Protein 4YPO (pdb70)

Foldseek 3Di:
DFAPVNADLVLQLPWEEEEEDDPLQSVLLQVLLVVSNHHYEYADPPPDPCVVVCVVVVHHYDHLQVSLQVTLEYEYDPDPLCVLVCCVPRNQVRHDQNGEYEYQALPCPVLVSDPHDQRYWYKYKHFPDTSVVLNVQSVVVAGGAIEMETDHAPPPCNVNNNRSSCVSSRRNRPYYHYDYNVVRHLVVQLCCCCPVPHPLLVVLLVQLVVCVVVPHDSLVSLCPRPVVVVVQVVQCVVPNPVRSLVPDDPVVNVCCVVCVCVVCDPVNVVVSVVVSVCSNVSNVVVVVNVCVVVPVVVVVVVVVVSCPRVSNVSVVVVVVVPPVD/DFAPVRADLVLQLPWAEEEEAAPFQNCLQPVLLVVSNHHYAYADDPPDPCVVVCVVVVHHYDHLQVSLLVGLEYEYPHPPLCVLVCCVPRHQVNHDQAREYEYQALPCVVLVSDDHDQRYKYKYKHFPDTNVVQQVQVVVVAGGAIEMETDHDPPPCNVNNNVSSCVSSHNNRPYYHYDYNLVRQLVVQLCCCLPVPHPLVVVLLVQLVVCVVVPHDSLVSLCPRPVVVVVQVVQCVVPRPVRSLVPDDPVVNVCCVVCVCVVCHVVSVVVSVVVSVCSNVCNVVVVVNVCVVVPVVVVVVVVVVVCPRVSNVSVVVVVVVPVVD

Secondary structure (DSSP, 8-state):
-B-GGG--HHHHHTSEEEEE--SHHHHHHHHHHHHTT-EEEEE--TT-TTHHHHHHTT-EEE-HHHHHHH-SEEEE-S-GGGHHHHIIIIIGGG--TT-EEEESSSHHHHTTSS---TTSEEEEEEESS-HHHHHHHHHTT----EEEEEEE-TTS-HHHHHHHHHHHTTHHHH-EEE--HHHHHHHHHHHIIIIITTHHHHHHHHHHHHHHHTT--HHHHHIIIIITHHHHHHHHHHHHHHHHHHHS-HHHHHHHHHHHHHHS-HHHHHHHHHHHHHHHTSHHHHHHHHHHHTTSHHHHHHHHHHHTSHHHHHHHHHHTT-TT-/-B-GGG--HHHHHTSEEEEE--GGGHHHHHHHHHHTT-EEEEE--TT-TTHHHHHHTT-EEE-HHHHHHH-SEEEE-S-GGGHHHHIIIIIGGG--TT-EEEESSSHHHHTTSS---TTSEEEEEEESS-HHHHHHHHHTT----EEEEEEE-TTS-HHHHHHHHHHHHTHHHH-EEE--HHHHHHHHHHHIIIIITTHHHHHHHHHHHHHHHTT--HHHHHIIIIITHHHHHHHHHHHHHHHHHHHS-HHHHHHHHHHHHHHS-HHHHHHHHHHHHHHHTSHHHHHHHHHHHTTSHHHHHHHHHHHTSHHHHHHHHHHTT-TT-

InterPro domains:
  IPR000506 Ketol-acid reductoisomerase, C-terminal [PF01450] (185-328)
  IPR000506 Ketol-acid reductoisomerase, C-terminal [PS51851] (184-329)
  IPR008927 6-phosphogluconate dehydrogenase-like, C-terminal domain superfamily [SSF48179] (185-330)
  IPR013023 Ketol-acid reductoisomerase [MF_00435] (3-330)
  IPR013023 Ketol-acid reductoisomerase [PTHR21371] (14-331)
  IPR013023 Ketol-acid reductoisomerase [TIGR00465] (16-328)
  IPR013116 Ketol-acid reductoisomerase, N-terminal [PF07991] (16-179)
  IPR013116 Ketol-acid reductoisomerase, N-terminal [PS51850] (3-183)
  IPR014359 Ketol-acid reductoisomerase, prokaryotic [PIRSF000116] (12-327)
  IPR036291 NAD(P)-binding domain superfamily [SSF51735] (4-184)

GO terms:
  GO:0005886 plasma membrane (C, HDA)
  GO:0004455 ketol-acid reductoisomerase activity (F, EXP)

CATH classification: 3.40.50.720 (+1 more: 6.10.240.10)

Radius of gyration: 27.59 Å; Cα contacts (8 Å, |Δi|>4): 1403; chains: 2; bounding box: 47×58×85 Å

Organism: Mycobacterium tuberculosis (strain ATCC 25618 / H37Rv) (NCBI:txid83332)

Nearest PDB structures (foldseek):
  4ypo-assembly1_B  TM=9.911E-01  e=2.036E-60  Mycobacterium tuberculosis
  6jx2-assembly2_C  TM=9.800E-01  e=6.890E-48  Corynebacterium glutamicum ATCC 13032
  1np3-assembly1_A  TM=9.925E-01  e=6.913E-44  Pseudomonas aeruginosa
  4kqw-assembly1_B  TM=9.215E-01  e=1.378E-44  Slackia exigua ATCC 700122
  4kqx-assembly1_A  TM=9.202E-01  e=4.364E-43  Slackia exigua ATCC 700122

B-factor: mean 19.18, std 10.96, range [7.45, 149.16]

Sequence (650 aa):
MFYDDDADLSIIQGRKVGVIGYGSSQGHAHSSLSLRDSGVQVVRVGLKQGSRSRPKVEEQGLDVVDTPAEVAKWADVVMVLAPDTAQAEIFAGDIIEPNLKPGDALFFGHGLNVHFGLIKPPADVAVAMVAPKGPGHLVRRQFVDGKGVPCLVVAVEQQDPRGDGLALALSYAKAIGGTRAGVIKTTFKDETETDLLFGEQTVLCGGTEELLVKAGFEVMVVEAGYPAELAYFEVLLHELKLIVDLMYEGGLARMYYSSVSDTAEFGGYLSGPRVIDAGTKERMMRDIILREIQDGSFVHKLVADVEGGNKQLEELRRQNAEHPIEVVGKKLRDLMSWVMFYDDDADLSIIQGRKVGVIGYGSQGHAHSSLSLRDSGVQVRVGLKQGSRSRPKVEEQGLDVVDTPAEVAKWADVVMVLAPDTAQAEIFAGDIEPNLKPGDALFFGHGLLNVHFGLIKPPADVAVAMVAPKGPGHLVRRQFVDGKGVPCCLVVAVEQDPRGDGLALALSYAKAIGGTRAGVIKTTFKDETTETDLLFGEQTVLCGGTEEELVKAGFEVMVVEAGYPAELAYFEVLLHELKLIVDLMMYEGGLLARMYYSSVSDTAEFGGYLSGPRVIDAGTKERMRDILREIQDGSFVHKLVADVEGGNKQLEELRRQNAEHPIEVVGKKLRDLMMSWV

Structure (mmCIF, N/CA/C/O backbone):
data_4YPO
#
_entry.id   4YPO
#
_cell.length_a   157.697
_cell.length_b   54.797
_cell.length_c   92.230
_cell.angle_alpha   90.00
_cell.angle_beta   123.25
_cell.angle_gamma   90.00
#
_symmetry.space_group_name_H-M   'C 1 2 1'
#
loop_
_entity.id
_entity.type
_entity.pdbx_description
1 polymer 'Ketol-acid reductoisomerase'
2 non-polymer 'MAGNESIUM ION'
3 non-polymer 'CHLORIDE ION'
4 non-polymer 'SODIUM ION'
5 water water
#
loop_
_atom_site.group_PDB
_atom_site.id
_atom_site.type_symbol
_atom_site.label_atom_id
_atom_site.label_alt_id
_atom_site.label_comp_id
_atom_site.label_asym_id
_atom_site.label_entity_id
_atom_site.label_seq_id
_atom_site.pdbx_PDB_ins_code
_atom_site.Cartn_x
_atom_site.Cartn_y
_atom_site.Cartn_z
_atom_site.occupancy
_atom_site.B_iso_or_equiv
_atom_site.auth_seq_id
_atom_site.auth_comp_id
_atom_site.auth_asym_id
_atom_site.auth_atom_id
_atom_site.pdbx_PDB_model_num
ATOM 1 N N . MET A 1 1 ? 120.809 -6.089 131.603 1.00 34.11 1 MET A N 1
ATOM 2 C CA . MET A 1 1 ? 122.192 -5.540 131.710 1.00 31.50 1 MET A CA 1
ATOM 3 C C . MET A 1 1 ? 122.347 -4.689 132.968 1.00 24.47 1 MET A C 1
ATOM 4 O O . MET A 1 1 ? 121.385 -4.090 133.446 1.00 25.63 1 MET A O 1
ATOM 20 N N . PHE A 1 2 ? 123.566 -4.641 133.493 1.00 19.10 2 PHE A N 1
ATOM 21 C CA . PHE A 1 2 ? 123.879 -3.921 134.716 1.00 16.94 2 PHE A CA 1
ATOM 22 C C . PHE A 1 2 ? 124.725 -2.701 134.384 1.00 15.51 2 PHE A C 1
ATOM 23 O O . PHE A 1 2 ? 125.676 -2.786 133.599 1.00 16.61 2 PHE A O 1
ATOM 40 N N . TYR A 1 3 ? 124.383 -1.577 135.001 1.00 16.01 3 TYR A N 1
ATOM 41 C CA . TYR A 1 3 ? 125.018 -0.286 134.773 1.00 17.16 3 TYR A CA 1
ATOM 42 C C . TYR A 1 3 ? 125.585 0.246 136.090 1.00 18.22 3 TYR A C 1
ATOM 43 O O . TYR A 1 3 ? 125.554 -0.423 137.120 1.00 17.91 3 TYR A O 1
ATOM 61 N N . ASP A 1 4 ? 126.122 1.469 136.046 1.00 19.04 4 ASP A N 1
ATOM 62 C CA . ASP A 1 4 ? 126.792 2.026 137.220 1.00 20.49 4 ASP A CA 1
ATOM 63 C C . ASP A 1 4 ? 125.889 2.001 138.447 1.00 20.32 4 ASP A C 1
ATOM 64 O O . ASP A 1 4 ? 126.338 1.672 139.550 1.00 20.74 4 ASP A O 1
ATOM 73 N N . ASP A 1 5 ? 124.612 2.352 138.279 1.00 22.07 5 ASP A N 1
ATOM 74 C CA . ASP A 1 5 ? 123.696 2.420 139.412 1.00 25.68 5 ASP A CA 1
ATOM 75 C C . ASP A 1 5 ? 123.351 1.054 139.987 1.00 23.66 5 ASP A C 1
ATOM 76 O O . ASP A 1 5 ? 122.710 0.990 141.042 1.00 25.83 5 ASP A O 1
ATOM 85 N N . ASP A 1 6 ? 123.732 -0.027 139.319 1.00 21.48 6 ASP A N 1
ATOM 86 C CA . ASP A 1 6 ? 123.490 -1.374 139.811 1.00 20.55 6 ASP A CA 1
ATOM 87 C C . ASP A 1 6 ? 124.666 -1.932 140.591 1.00 20.62 6 ASP A C 1
ATOM 88 O O . ASP A 1 6 ? 124.591 -3.069 141.065 1.00 22.41 6 ASP A O 1
ATOM 97 N N . ALA A 1 7 ? 125.748 -1.171 140.725 1.00 19.10 7 ALA A N 1
ATOM 98 C CA . ALA A 1 7 ? 126.977 -1.655 141.328 1.00 19.54 7 ALA A CA 1
ATOM 99 C C . ALA A 1 7 ? 127.464 -0.665 142.375 1.00 19.56 7 ALA A C 1
ATOM 100 O O . ALA A 1 7 ? 127.337 0.550 142.205 1.00 20.57 7 ALA A O 1
ATOM 107 N N . ASP A 1 8 ? 128.050 -1.200 143.443 1.00 19.70 8 ASP A N 1
ATOM 108 C CA . ASP A 1 8 ? 128.490 -0.417 144.595 1.00 21.59 8 ASP A CA 1
ATOM 109 C C . ASP A 1 8 ? 130.012 -0.509 144.655 1.00 20.34 8 ASP A C 1
ATOM 110 O O . ASP A 1 8 ? 130.559 -1.544 145.044 1.00 19.37 8 ASP A O 1
ATOM 119 N N . LEU A 1 9 ? 130.686 0.583 144.282 1.00 20.31 9 LEU A N 1
ATOM 120 C CA . LEU A 1 9 ? 132.140 0.594 144.200 1.00 20.28 9 LEU A CA 1
ATOM 121 C C . LEU A 1 9 ? 132.783 0.407 145.567 1.00 19.57 9 LEU A C 1
ATOM 122 O O . LEU A 1 9 ? 133.912 -0.086 145.659 1.00 19.87 9 LEU A O 1
ATOM 138 N N . SER A 1 10 ? 132.085 0.774 146.641 1.00 19.60 10 SER A N 1
ATOM 139 C CA . SER A 1 10 ? 132.679 0.648 147.964 1.00 20.32 10 SER A CA 1
ATOM 140 C C . SER A 1 10 ? 132.955 -0.801 148.333 1.00 19.30 10 SER A C 1
ATOM 141 O O . SER A 1 10 ? 133.785 -1.055 149.210 1.00 20.05 10 SER A O 1
ATOM 149 N N . ILE A 1 11 ? 132.292 -1.760 147.695 1.00 18.39 11 ILE A N 1
ATOM 150 C CA . ILE A 1 11 ? 132.544 -3.155 148.033 1.00 17.98 11 ILE A CA 1
ATOM 151 C C . ILE A 1 11 ? 133.974 -3.539 147.657 1.00 16.96 11 ILE A C 1
ATOM 152 O O . ILE A 1 11 ? 134.766 -3.960 148.509 1.00 16.94 11 ILE A O 1
ATOM 168 N N . ILE A 1 12 ? 134.332 -3.395 146.376 1.00 16.16 12 ILE A N 1
ATOM 169 C CA . ILE A 1 12 ? 135.683 -3.755 145.957 1.00 15.42 12 ILE A CA 1
ATOM 170 C C . ILE A 1 12 ? 136.723 -2.829 146.585 1.00 15.62 12 ILE A C 1
ATOM 171 O O . ILE A 1 12 ? 137.851 -3.255 146.854 1.00 15.22 12 ILE A O 1
ATOM 187 N N . GLN A 1 13 ? 136.372 -1.566 146.855 1.00 16.45 13 GLN A N 1
ATOM 188 C CA . GLN A 1 13 ? 137.316 -0.677 147.529 1.00 17.15 13 GLN A CA 1
ATOM 189 C C . GLN A 1 13 ? 137.688 -1.180 148.913 1.00 17.61 13 GLN A C 1
ATOM 190 O O . GLN A 1 13 ? 138.752 -0.817 149.428 1.00 18.52 13 GLN A O 1
ATOM 204 N N . GLY A 1 14 ? 136.832 -1.981 149.534 1.00 18.33 14 GLY A N 1
ATOM 205 C CA . GLY A 1 14 ? 137.123 -2.558 150.824 1.00 18.09 14 GLY A CA 1
ATOM 206 C C . GLY A 1 14 ? 137.830 -3.892 150.790 1.00 17.91 14 GLY A C 1
ATOM 207 O O . GLY A 1 14 ? 138.022 -4.494 151.850 1.00 19.49 14 GLY A O 1
ATOM 211 N N . ARG A 1 15 ? 138.234 -4.372 149.615 1.00 17.01 15 ARG A N 1
ATOM 212 C CA . ARG A 1 15 ? 138.891 -5.664 149.472 1.00 16.18 15 ARG A CA 1
ATOM 213 C C . ARG A 1 15 ? 140.302 -5.481 148.937 1.00 14.76 15 ARG A C 1
ATOM 214 O O . ARG A 1 15 ? 140.549 -4.644 148.060 1.00 16.45 15 ARG A O 1
ATOM 235 N N . LYS A 1 16 ? 141.217 -6.300 149.445 1.00 14.19 16 LYS A N 1
ATOM 236 C CA . LYS A 1 16 ? 142.555 -6.394 148.884 1.00 13.68 16 LYS A CA 1
ATOM 237 C C . LYS A 1 16 ? 142.482 -7.255 147.628 1.00 12.81 16 LYS A C 1
ATOM 238 O O . LYS A 1 16 ? 142.024 -8.405 147.686 1.00 13.09 16 LYS A O 1
ATOM 257 N N . VAL A 1 17 ? 142.929 -6.716 146.497 1.00 12.01 17 VAL A N 1
ATOM 258 C CA . VAL A 1 17 ? 142.798 -7.398 145.216 1.00 12.08 17 VAL A CA 1
ATOM 259 C C . VAL A 1 17 ? 144.185 -7.766 144.716 1.00 12.05 17 VAL A C 1
ATOM 260 O O . VAL A 1 17 ? 145.049 -6.900 144.535 1.00 12.82 17 VAL A O 1
ATOM 273 N N . GLY A 1 18 ? 144.387 -9.059 144.481 1.00 11.99 18 GLY A N 1
ATOM 274 C CA . GLY A 1 18 ? 145.585 -9.547 143.839 1.00 11.90 18 GLY A CA 1
ATOM 275 C C . GLY A 1 18 ? 145.291 -9.871 142.384 1.00 12.39 18 GLY A C 1
ATOM 276 O O . GLY A 1 18 ? 144.307 -10.544 142.077 1.00 15.55 18 GLY A O 1
ATOM 280 N N . VAL A 1 19 ? 146.134 -9.367 141.489 1.00 11.44 19 VAL A N 1
ATOM 281 C CA . VAL A 1 19 ? 146.021 -9.640 140.057 1.00 11.42 19 VAL A CA 1
ATOM 282 C C . VAL A 1 19 ? 147.202 -10.528 139.682 1.00 11.01 19 VAL A C 1
ATOM 283 O O . VAL A 1 19 ? 148.357 -10.096 139.756 1.00 11.71 19 VAL A O 1
ATOM 296 N N . ILE A 1 20 ? 146.920 -11.775 139.321 1.00 11.52 20 ILE A N 1
ATOM 297 C CA . ILE A 1 20 ? 147.950 -12.738 138.945 1.00 12.66 20 ILE A CA 1
ATOM 298 C C . ILE A 1 20 ? 148.153 -12.620 137.443 1.00 11.93 20 ILE A C 1
ATOM 299 O O . ILE A 1 20 ? 147.252 -12.952 136.671 1.00 13.20 20 ILE A O 1
ATOM 315 N N . GLY A 1 21 ? 149.343 -12.197 137.035 1.00 12.36 21 GLY A N 1
ATOM 316 C CA . GLY A 1 21 ? 149.638 -11.968 135.635 1.00 13.45 21 GLY A CA 1
ATOM 317 C C . GLY A 1 21 ? 149.637 -10.495 135.269 1.00 12.73 21 GLY A C 1
ATOM 318 O O . GLY A 1 21 ? 148.951 -9.669 135.883 1.00 14.34 21 GLY A O 1
ATOM 322 N N . TYR A 1 22 ? 150.420 -10.157 134.245 1.00 13.30 22 TYR A N 1
ATOM 323 C CA . TYR A 1 22 ? 150.567 -8.771 133.813 1.00 13.50 22 TYR A CA 1
ATOM 324 C C . TYR A 1 22 ? 150.665 -8.690 132.296 1.00 14.33 22 TYR A C 1
ATOM 325 O O . TYR A 1 22 ? 151.446 -7.903 131.745 1.00 16.14 22 TYR A O 1
ATOM 343 N N . GLY A 1 23 ? 149.888 -9.522 131.606 1.00 13.95 23 GLY A N 1
ATOM 344 C CA . GLY A 1 23 ? 149.607 -9.323 130.204 1.00 14.13 23 GLY A CA 1
ATOM 345 C C . GLY A 1 23 ? 148.662 -8.160 130.000 1.00 14.14 23 GLY A C 1
ATOM 346 O O . GLY A 1 23 ? 148.450 -7.352 130.907 1.00 14.61 23 GLY A O 1
ATOM 350 N N A SER A 1 24 ? 148.067 -8.075 128.812 0.79 15.96 24 SER A N 1
ATOM 351 N N B SER A 1 24 ? 148.056 -8.094 128.814 0.21 14.90 24 SER A N 1
ATOM 352 C CA A SER A 1 24 ? 147.249 -6.919 128.467 0.79 17.01 24 SER A CA 1
ATOM 353 C CA B SER A 1 24 ? 147.242 -6.941 128.445 0.21 15.40 24 SER A CA 1
ATOM 354 C C A SER A 1 24 ? 146.128 -6.697 129.478 0.79 14.81 24 SER A C 1
ATOM 355 C C B SER A 1 24 ? 146.112 -6.701 129.442 0.21 14.19 24 SER A C 1
ATOM 356 O O A SER A 1 24 ? 145.897 -5.566 129.918 0.79 15.32 24 SER A O 1
ATOM 357 O O B SER A 1 24 ? 145.864 -5.557 129.842 0.21 14.08 24 SER A O 1
ATOM 372 N N . GLN A 1 25 ? 145.409 -7.760 129.851 1.00 13.62 25 GLN A N 1
ATOM 373 C CA . GLN A 1 25 ? 144.308 -7.590 130.796 1.00 13.13 25 GLN A CA 1
ATOM 374 C C . GLN A 1 25 ? 144.826 -7.296 132.196 1.00 12.34 25 GLN A C 1
ATOM 375 O O . GLN A 1 25 ? 144.324 -6.395 132.873 1.00 13.53 25 GLN A O 1
ATOM 390 N N . GLY A 1 26 ? 145.825 -8.050 132.664 1.00 12.57 26 GLY A N 1
ATOM 391 C CA . GLY A 1 26 ? 146.328 -7.806 134.007 1.00 12.21 26 GLY A CA 1
ATOM 392 C C . GLY A 1 26 ? 146.827 -6.385 134.173 1.00 12.16 26 GLY A C 1
ATOM 393 O O . GLY A 1 26 ? 146.596 -5.747 135.202 1.00 12.94 26 GLY A O 1
ATOM 397 N N . HIS A 1 27 ? 147.496 -5.865 133.148 1.00 12.84 27 HIS A N 1
ATOM 398 C CA . HIS A 1 27 ? 147.948 -4.479 133.154 1.00 13.42 27 HIS A CA 1
ATOM 399 C C . HIS A 1 27 ? 146.769 -3.511 133.238 1.00 13.07 27 HIS A C 1
ATOM 400 O O . HIS A 1 27 ? 146.754 -2.601 134.077 1.00 13.75 27 HIS A O 1
ATOM 413 N N . ALA A 1 28 ? 145.765 -3.691 132.377 1.00 12.64 28 ALA A N 1
ATOM 414 C CA . ALA A 1 28 ? 144.624 -2.777 132.375 1.00 12.99 28 ALA A CA 1
ATOM 415 C C . ALA A 1 28 ? 143.845 -2.845 133.687 1.00 13.10 28 ALA A C 1
ATOM 416 O O . ALA A 1 28 ? 143.460 -1.807 134.243 1.00 14.03 28 ALA A O 1
ATOM 423 N N . HIS A 1 29 ? 143.583 -4.057 134.189 1.00 11.94 29 HIS A N 1
ATOM 424 C CA . HIS A 1 29 ? 142.803 -4.193 135.418 1.00 12.04 29 HIS A CA 1
ATOM 425 C C . HIS A 1 29 ? 143.542 -3.590 136.605 1.00 12.16 29 HIS A C 1
ATOM 426 O O . HIS A 1 29 ? 142.958 -2.854 137.408 1.00 12.79 29 HIS A O 1
ATOM 439 N N . SER A 1 30 ? 144.831 -3.905 136.751 1.00 12.76 30 SER A N 1
ATOM 440 C CA A SER A 1 30 ? 145.571 -3.474 137.937 0.48 13.31 30 SER A CA 1
ATOM 441 C CA B SER A 1 30 ? 145.535 -3.476 137.954 0.52 13.37 30 SER A CA 1
ATOM 442 C C . SER A 1 30 ? 145.597 -1.956 138.044 1.00 13.50 30 SER A C 1
ATOM 443 O O . SER A 1 30 ? 145.354 -1.385 139.115 1.00 14.41 30 SER A O 1
ATOM 458 N N . LEU A 1 31 ? 145.908 -1.283 136.937 1.00 13.83 31 LEU A N 1
ATOM 459 C CA . LEU A 1 31 ? 146.003 0.172 136.970 1.00 14.34 31 LEU A CA 1
ATOM 460 C C . LEU A 1 31 ? 144.644 0.809 137.214 1.00 13.74 31 LEU A C 1
ATOM 461 O O . LEU A 1 31 ? 144.545 1.815 137.928 1.00 14.89 31 LEU A O 1
ATOM 477 N N . SER A 1 32 ? 143.589 0.246 136.629 1.00 13.58 32 SER A N 1
ATOM 478 C CA . SER A 1 32 ? 142.275 0.853 136.768 1.00 14.01 32 SER A CA 1
ATOM 479 C C . SER A 1 32 ? 141.704 0.610 138.160 1.00 13.65 32 SER A C 1
ATOM 480 O O . SER A 1 32 ? 141.125 1.519 138.763 1.00 14.17 32 SER A O 1
ATOM 488 N N . LEU A 1 33 ? 141.883 -0.600 138.699 1.00 13.26 33 LEU A N 1
ATOM 489 C CA . LEU A 1 33 ? 141.508 -0.863 140.089 1.00 13.30 33 LEU A CA 1
ATOM 490 C C . LEU A 1 33 ? 142.164 0.146 141.030 1.00 13.88 33 LEU A C 1
ATOM 491 O O . LEU A 1 33 ? 141.513 0.700 141.926 1.00 14.68 33 LEU A O 1
ATOM 507 N N . ARG A 1 34 ? 143.465 0.388 140.850 1.00 14.92 34 ARG A N 1
ATOM 508 C CA . ARG A 1 34 ? 144.151 1.336 141.717 1.00 15.59 34 ARG A CA 1
ATOM 509 C C . ARG A 1 34 ? 143.563 2.734 141.576 1.00 16.34 34 ARG A C 1
ATOM 510 O O . ARG A 1 34 ? 143.334 3.424 142.576 1.00 17.60 34 ARG A O 1
ATOM 531 N N . ASP A 1 35 ? 143.324 3.174 140.337 1.00 16.96 35 ASP A N 1
ATOM 532 C CA . ASP A 1 35 ? 142.710 4.482 140.125 1.00 18.07 35 ASP A CA 1
ATOM 533 C C . ASP A 1 35 ? 141.357 4.582 140.818 1.00 18.53 35 ASP A C 1
ATOM 534 O O . ASP A 1 35 ? 140.967 5.666 141.268 1.00 19.79 35 ASP A O 1
ATOM 543 N N . SER A 1 36 ? 140.628 3.469 140.906 1.00 17.60 36 SER A N 1
ATOM 544 C CA . SER A 1 36 ? 139.319 3.422 141.543 1.00 16.94 36 SER A CA 1
ATOM 545 C C . SER A 1 36 ? 139.398 3.231 143.054 1.00 17.27 36 SER A C 1
ATOM 546 O O . SER A 1 36 ? 138.364 2.987 143.685 1.00 19.02 36 SER A O 1
ATOM 554 N N . GLY A 1 37 ? 140.580 3.345 143.650 1.00 16.74 37 GLY A N 1
ATOM 555 C CA . GLY A 1 37 ? 140.692 3.328 145.091 1.00 17.20 37 GLY A CA 1
ATOM 556 C C . GLY A 1 37 ? 140.807 1.959 145.708 1.00 16.75 37 GLY A C 1
ATOM 557 O O . GLY A 1 37 ? 140.549 1.814 146.907 1.00 18.95 37 GLY A O 1
ATOM 561 N N . VAL A 1 38 ? 141.194 0.955 144.935 1.00 15.28 38 VAL A N 1
ATOM 562 C CA . VAL A 1 38 ? 141.370 -0.411 145.414 1.00 14.60 38 VAL A CA 1
ATOM 563 C C . VAL A 1 38 ? 142.839 -0.635 145.726 1.00 14.73 38 VAL A C 1
ATOM 564 O O . VAL A 1 38 ? 143.715 -0.213 144.964 1.00 15.82 38 VAL A O 1
ATOM 577 N N . GLN A 1 39 ? 143.105 -1.328 146.829 1.00 15.02 39 GLN A N 1
ATOM 578 C CA . GLN A 1 39 ? 144.456 -1.763 147.169 1.00 15.34 39 GLN A CA 1
ATOM 579 C C . GLN A 1 39 ? 144.788 -2.994 146.329 1.00 14.12 39 GLN A C 1
ATOM 580 O O . GLN A 1 39 ? 144.141 -4.037 146.476 1.00 15.67 39 GLN A O 1
ATOM 594 N N A VAL A 1 40 ? 145.792 -2.866 145.452 0.86 13.54 40 VAL A N 1
ATOM 595 N N B VAL A 1 40 ? 145.782 -2.880 145.449 0.14 13.40 40 VAL A N 1
ATOM 596 C CA A VAL A 1 40 ? 146.142 -3.877 144.458 0.86 14.00 40 VAL A CA 1
ATOM 597 C CA B VAL A 1 40 ? 146.081 -3.926 144.478 0.14 12.88 40 VAL A CA 1
ATOM 598 C C A VAL A 1 40 ? 147.570 -4.347 144.687 0.86 13.89 40 VAL A C 1
ATOM 599 C C B VAL A 1 40 ? 147.545 -4.329 144.576 0.14 12.98 40 VAL A C 1
ATOM 600 O O A VAL A 1 40 ? 148.459 -3.549 144.997 0.86 15.52 40 VAL A O 1
ATOM 601 O O B VAL A 1 40 ? 148.428 -3.479 144.734 0.14 13.16 40 VAL A O 1
ATOM 626 N N . ARG A 1 41 ? 147.798 -5.633 144.465 1.00 13.25 41 ARG A N 1
ATOM 627 C CA . ARG A 1 41 ? 149.137 -6.168 144.295 1.00 13.15 41 ARG A CA 1
ATOM 628 C C . ARG A 1 41 ? 149.124 -7.109 143.100 1.00 12.39 41 ARG A C 1
ATOM 629 O O . ARG A 1 41 ? 148.138 -7.801 142.858 1.00 13.79 41 ARG A O 1
ATOM 651 N N . VAL A 1 42 ? 150.225 -7.137 142.359 1.00 11.90 42 VAL A N 1
ATOM 652 C CA . VAL A 1 42 ? 150.357 -7.990 141.180 1.00 11.54 42 VAL A CA 1
ATOM 653 C C . VAL A 1 42 ? 151.180 -9.209 141.564 1.00 11.19 42 VAL A C 1
ATOM 654 O O . VAL A 1 42 ? 152.197 -9.082 142.245 1.00 12.81 42 VAL A O 1
ATOM 667 N N . GLY A 1 43 ? 150.730 -10.391 141.148 1.00 11.29 43 GLY A N 1
ATOM 668 C CA . GLY A 1 43 ? 151.430 -11.628 141.410 1.00 11.92 43 GLY A CA 1
ATOM 669 C C . GLY A 1 43 ? 152.171 -12.133 140.189 1.00 10.97 43 GLY A C 1
ATOM 670 O O . GLY A 1 43 ? 151.561 -12.428 139.157 1.00 11.68 43 GLY A O 1
ATOM 674 N N . LEU A 1 44 ? 153.499 -12.212 140.310 1.00 11.11 44 LEU A N 1
ATOM 675 C CA . LEU A 1 44 ? 154.381 -12.683 139.252 1.00 11.48 44 LEU A CA 1
ATOM 676 C C . LEU A 1 44 ? 155.510 -13.462 139.904 1.00 11.83 44 LEU A C 1
ATOM 677 O O . LEU A 1 44 ? 155.985 -13.089 140.976 1.00 12.92 44 LEU A O 1
ATOM 693 N N . LYS A 1 45 ? 155.976 -14.520 139.247 1.00 13.24 45 LYS A N 1
ATOM 694 C CA . LYS A 1 45 ? 157.151 -15.222 139.749 1.00 15.92 45 LYS A CA 1
ATOM 695 C C . LYS A 1 45 ? 158.348 -14.269 139.798 1.00 16.45 45 LYS A C 1
ATOM 696 O O . LYS A 1 45 ? 158.390 -13.242 139.110 1.00 15.75 45 LYS A O 1
ATOM 715 N N . GLN A 1 46 ? 159.343 -14.626 140.615 1.00 22.42 46 GLN A N 1
ATOM 716 C CA . GLN A 1 46 ? 160.445 -13.705 140.887 1.00 32.15 46 GLN A CA 1
ATOM 717 C C . GLN A 1 46 ? 161.193 -13.319 139.617 1.00 24.18 46 GLN A C 1
ATOM 718 O O . GLN A 1 46 ? 161.610 -12.165 139.463 1.00 23.94 46 GLN A O 1
ATOM 732 N N . GLY A 1 47 ? 161.367 -14.257 138.695 1.00 20.52 47 GLY A N 1
ATOM 733 C CA . GLY A 1 47 ? 162.106 -13.998 137.478 1.00 19.57 47 GLY A CA 1
ATOM 734 C C . GLY A 1 47 ? 161.301 -13.435 136.326 1.00 17.29 47 GLY A C 1
ATOM 735 O O . GLY A 1 47 ? 161.820 -13.347 135.205 1.00 19.03 47 GLY A O 1
ATOM 739 N N . SER A 1 48 ? 160.050 -13.050 136.555 1.00 13.71 48 SER A N 1
ATOM 740 C CA . SER A 1 48 ? 159.198 -12.615 135.460 1.00 12.06 48 SER A CA 1
ATOM 741 C C . SER A 1 48 ? 159.763 -11.392 134.755 1.00 12.15 48 SER A C 1
ATOM 742 O O . SER A 1 48 ? 160.171 -10.419 135.390 1.00 11.91 48 SER A O 1
ATOM 750 N N . ARG A 1 49 ? 159.696 -11.418 133.426 1.00 12.36 49 ARG A N 1
ATOM 751 C CA . ARG A 1 49 ? 160.106 -10.278 132.614 1.00 12.68 49 ARG A CA 1
ATOM 752 C C . ARG A 1 49 ? 159.267 -9.041 132.897 1.00 11.67 49 ARG A C 1
ATOM 753 O O . ARG A 1 49 ? 159.720 -7.922 132.649 1.00 12.05 49 ARG A O 1
ATOM 774 N N . SER A 1 50 ? 158.050 -9.224 133.401 1.00 11.67 50 SER A N 1
ATOM 775 C CA . SER A 1 50 ? 157.151 -8.109 133.642 1.00 12.17 50 SER A CA 1
ATOM 776 C C . SER A 1 50 ? 157.422 -7.378 134.953 1.00 11.47 50 SER A C 1
ATOM 777 O O . SER A 1 50 ? 156.925 -6.261 135.125 1.00 12.03 50 SER A O 1
ATOM 785 N N . ARG A 1 51 ? 158.168 -7.963 135.894 1.00 10.95 51 ARG A N 1
ATOM 786 C CA . ARG A 1 51 ? 158.315 -7.328 137.205 1.00 11.66 51 ARG A CA 1
ATOM 787 C C . ARG A 1 51 ? 158.812 -5.893 137.116 1.00 11.01 51 ARG A C 1
ATOM 788 O O . ARG A 1 51 ? 158.228 -5.027 137.783 1.00 11.54 51 ARG A O 1
ATOM 809 N N . PRO A 1 52 ? 159.845 -5.562 136.336 1.00 11.26 52 PRO A N 1
ATOM 810 C CA . PRO A 1 52 ? 160.308 -4.167 136.330 1.00 11.96 52 PRO A CA 1
ATOM 811 C C . PRO A 1 52 ? 159.265 -3.194 135.831 1.00 11.76 52 PRO A C 1
ATOM 812 O O . PRO A 1 52 ? 159.251 -2.032 136.254 1.00 12.44 52 PRO A O 1
ATOM 823 N N . LYS A 1 53 ? 158.391 -3.640 134.932 1.00 11.59 53 LYS A N 1
ATOM 824 C CA . LYS A 1 53 ? 157.358 -2.767 134.390 1.00 12.74 53 LYS A CA 1
ATOM 825 C C . LYS A 1 53 ? 156.275 -2.501 135.423 1.00 12.40 53 LYS A C 1
ATOM 826 O O . LYS A 1 53 ? 155.818 -1.365 135.575 1.00 13.40 53 LYS A O 1
ATOM 845 N N . VAL A 1 54 ? 155.852 -3.541 136.147 1.00 11.76 54 VAL A N 1
ATOM 846 C CA . VAL A 1 54 ? 154.892 -3.351 137.229 1.00 12.38 54 VAL A CA 1
ATOM 847 C C . VAL A 1 54 ? 155.418 -2.302 138.197 1.00 12.15 54 VAL A C 1
ATOM 848 O O . VAL A 1 54 ? 154.705 -1.376 138.600 1.00 13.31 54 VAL A O 1
ATOM 861 N N . GLU A 1 55 ? 156.682 -2.446 138.592 1.00 12.25 55 GLU A N 1
ATOM 862 C CA . GLU A 1 55 ? 157.265 -1.549 139.577 1.00 12.81 55 GLU A CA 1
ATOM 863 C C . GLU A 1 55 ? 157.384 -0.133 139.033 1.00 13.02 55 GLU A C 1
ATOM 864 O O . GLU A 1 55 ? 157.170 0.832 139.773 1.00 14.69 55 GLU A O 1
ATOM 876 N N . GLU A 1 56 ? 157.698 0.012 137.743 1.00 12.46 56 GLU A N 1
ATOM 877 C CA . GLU A 1 56 ? 157.786 1.340 137.147 1.00 13.40 56 GLU A CA 1
ATOM 878 C C . GLU A 1 56 ? 156.436 2.041 137.147 1.00 14.71 56 GLU A C 1
ATOM 879 O O . GLU A 1 56 ? 156.367 3.270 137.216 1.00 15.30 56 GLU A O 1
ATOM 891 N N . GLN A 1 57 ? 155.358 1.283 137.087 1.00 18.86 57 GLN A N 1
ATOM 892 C CA . GLN A 1 57 ? 154.036 1.883 137.159 1.00 27.71 57 GLN A CA 1
ATOM 893 C C . GLN A 1 57 ? 153.575 2.108 138.598 1.00 25.91 57 GLN A C 1
ATOM 894 O O . GLN A 1 57 ? 152.429 2.516 138.815 1.00 28.18 57 GLN A O 1
ATOM 908 N N . GLY A 1 58 ? 154.454 1.900 139.577 1.00 22.81 58 GLY A N 1
ATOM 909 C CA . GLY A 1 58 ? 154.160 2.215 140.956 1.00 22.26 58 GLY A CA 1
ATOM 910 C C . GLY A 1 58 ? 153.413 1.137 141.698 1.00 20.60 58 GLY A C 1
ATOM 911 O O . GLY A 1 58 ? 153.054 1.351 142.867 1.00 23.72 58 GLY A O 1
ATOM 915 N N . LEU A 1 59 ? 153.159 -0.002 141.061 1.00 17.46 59 LEU A N 1
ATOM 916 C CA . LEU A 1 59 ? 152.419 -1.094 141.667 1.00 16.69 59 LEU A CA 1
ATOM 917 C C . LEU A 1 59 ? 153.364 -2.001 142.439 1.00 16.87 59 LEU A C 1
ATOM 918 O O . LEU A 1 59 ? 154.533 -2.173 142.075 1.00 17.97 59 LEU A O 1
ATOM 934 N N . ASP A 1 60 ? 152.839 -2.587 143.507 1.00 18.27 60 ASP A N 1
ATOM 935 C CA . ASP A 1 60 ? 153.581 -3.583 144.265 1.00 20.03 60 ASP A CA 1
ATOM 936 C C . ASP A 1 60 ? 153.454 -4.947 143.605 1.00 17.58 60 ASP A C 1
ATOM 937 O O . ASP A 1 60 ? 152.383 -5.319 143.118 1.00 17.82 60 ASP A O 1
ATOM 946 N N A VAL A 1 61 ? 154.544 -5.708 143.600 0.60 16.47 61 VAL A N 1
ATOM 947 N N B VAL A 1 61 ? 154.583 -5.659 143.551 0.40 16.96 61 VAL A N 1
ATOM 948 C CA A VAL A 1 61 ? 154.554 -7.029 142.985 0.60 15.67 61 VAL A CA 1
ATOM 949 C CA B VAL A 1 61 ? 154.654 -7.027 143.057 0.40 16.73 61 VAL A CA 1
ATOM 950 C C A VAL A 1 61 ? 155.139 -8.038 143.969 0.60 15.39 61 VAL A C 1
ATOM 951 C C B VAL A 1 61 ? 154.943 -7.954 144.227 0.40 15.06 61 VAL A C 1
ATOM 952 O O A VAL A 1 61 ? 156.167 -7.776 144.605 0.60 16.49 61 VAL A O 1
ATOM 953 O O B VAL A 1 61 ? 155.583 -7.577 145.216 0.40 15.17 61 VAL A O 1
ATOM 978 N N . ASP A 1 62 ? 154.473 -9.185 144.097 1.00 13.30 62 ASP A N 1
ATOM 979 C CA . ASP A 1 62 ? 154.897 -10.290 144.945 1.00 13.63 62 ASP A CA 1
ATOM 980 C C . ASP A 1 62 ? 154.662 -11.565 144.151 1.00 11.97 62 ASP A C 1
ATOM 981 O O . ASP A 1 62 ? 154.130 -11.526 143.043 1.00 12.49 62 ASP A O 1
ATOM 991 N N . THR A 1 63 ? 155.040 -12.710 144.718 1.00 12.23 63 THR A N 1
ATOM 992 C CA . THR A 1 63 ? 154.779 -13.957 144.006 1.00 12.23 63 THR A CA 1
ATOM 993 C C . THR A 1 63 ? 153.286 -14.281 144.025 1.00 12.17 63 THR A C 1
ATOM 994 O O . THR A 1 63 ? 152.538 -13.781 144.872 1.00 12.39 63 THR A O 1
ATOM 1005 N N . PRO A 1 64 ? 152.823 -15.145 143.111 1.00 12.57 64 PRO A N 1
ATOM 1006 C CA . PRO A 1 64 ? 151.401 -15.523 143.160 1.00 12.20 64 PRO A CA 1
ATOM 1007 C C . PRO A 1 64 ? 150.972 -16.096 144.504 1.00 12.06 64 PRO A C 1
ATOM 1008 O O . PRO A 1 64 ? 149.865 -15.801 144.965 1.00 13.01 64 PRO A O 1
ATOM 1019 N N . ALA A 1 65 ? 151.827 -16.885 145.157 1.00 12.21 65 ALA A N 1
ATOM 1020 C CA . ALA A 1 65 ? 151.468 -17.458 146.454 1.00 12.66 65 ALA A CA 1
ATOM 1021 C C . ALA A 1 65 ? 151.350 -16.379 147.520 1.00 12.89 65 ALA A C 1
ATOM 1022 O O . ALA A 1 65 ? 150.438 -16.416 148.352 1.00 13.98 65 ALA A O 1
ATOM 1029 N N . GLU A 1 66 ? 152.270 -15.417 147.518 1.00 12.04 66 GLU A N 1
ATOM 1030 C CA . GLU A 1 66 ? 152.192 -14.328 148.487 1.00 12.64 66 GLU A CA 1
ATOM 1031 C C . GLU A 1 66 ? 150.938 -13.499 148.270 1.00 12.36 66 GLU A C 1
ATOM 1032 O O . GLU A 1 66 ? 150.257 -13.108 149.228 1.00 14.01 66 GLU A O 1
ATOM 1044 N N . VAL A 1 67 ? 150.621 -13.207 147.014 1.00 12.65 67 VAL A N 1
ATOM 1045 C CA . VAL A 1 67 ? 149.458 -12.389 146.713 1.00 12.70 67 VAL A CA 1
ATOM 1046 C C . VAL A 1 67 ? 148.182 -13.129 147.078 1.00 12.58 67 VAL A C 1
ATOM 1047 O O . VAL A 1 67 ? 147.252 -12.534 147.618 1.00 14.04 67 VAL A O 1
ATOM 1060 N N . ALA A 1 68 ? 148.120 -14.437 146.808 1.00 13.05 68 ALA A N 1
ATOM 1061 C CA . ALA A 1 68 ? 146.928 -15.202 147.166 1.00 13.86 68 ALA A CA 1
ATOM 1062 C C . ALA A 1 68 ? 146.716 -15.219 148.678 1.00 14.23 68 ALA A C 1
ATOM 1063 O O . ALA A 1 68 ? 145.584 -15.099 149.157 1.00 15.63 68 ALA A O 1
ATOM 1070 N N . LYS A 1 69 ? 147.788 -15.350 149.452 1.00 14.04 69 LYS A N 1
ATOM 1071 C CA . LYS A 1 69 ? 147.629 -15.333 150.903 1.00 16.05 69 LYS A CA 1
ATOM 1072 C C . LYS A 1 69 ? 147.154 -13.968 151.394 1.00 15.54 69 LYS A C 1
ATOM 1073 O O . LYS A 1 69 ? 146.308 -13.882 152.293 1.00 16.72 69 LYS A O 1
ATOM 1092 N N . TRP A 1 70 ? 147.686 -12.892 150.815 1.00 14.41 70 TRP A N 1
ATOM 1093 C CA . TRP A 1 70 ? 147.373 -11.530 151.242 1.00 14.38 70 TRP A CA 1
ATOM 1094 C C . TRP A 1 70 ? 145.975 -11.081 150.816 1.00 14.45 70 TRP A C 1
ATOM 1095 O O . TRP A 1 70 ? 145.301 -10.348 151.555 1.00 15.20 70 TRP A O 1
ATOM 1116 N N . ALA A 1 71 ? 145.533 -11.488 149.630 1.00 13.50 71 ALA A N 1
ATOM 1117 C CA . ALA A 1 71 ? 144.371 -10.889 148.996 1.00 13.86 71 ALA A CA 1
ATOM 1118 C C . ALA A 1 71 ? 143.062 -11.456 149.536 1.00 13.54 71 ALA A C 1
ATOM 1119 O O . ALA A 1 71 ? 142.988 -12.586 150.025 1.00 16.05 71 ALA A O 1
ATOM 1126 N N . ASP A 1 72 ? 142.007 -10.648 149.394 1.00 12.67 72 ASP A N 1
ATOM 1127 C CA . ASP A 1 72 ? 140.633 -11.105 149.549 1.00 13.18 72 ASP A CA 1
ATOM 1128 C C . ASP A 1 72 ? 140.020 -11.554 148.229 1.00 12.71 72 ASP A C 1
ATOM 1129 O O . ASP A 1 72 ? 139.102 -12.382 148.233 1.00 13.46 72 ASP A O 1
ATOM 1138 N N . VAL A 1 73 ? 140.490 -10.994 147.112 1.00 11.84 73 VAL A N 1
ATOM 1139 C CA . VAL A 1 73 ? 140.027 -11.310 145.766 1.00 11.41 73 VAL A CA 1
ATOM 1140 C C . VAL A 1 73 ? 141.283 -11.600 144.969 1.00 11.17 73 VAL A C 1
ATOM 1141 O O . VAL A 1 73 ? 142.195 -10.764 144.926 1.00 12.82 73 VAL A O 1
ATOM 1154 N N . VAL A 1 74 ? 141.347 -12.779 144.358 1.00 11.48 74 VAL A N 1
ATOM 1155 C CA . VAL A 1 74 ? 142.498 -13.192 143.564 1.00 12.32 74 VAL A CA 1
ATOM 1156 C C . VAL A 1 74 ? 142.006 -13.325 142.131 1.00 11.47 74 VAL A C 1
ATOM 1157 O O . VAL A 1 74 ? 141.274 -14.270 141.812 1.00 12.53 74 VAL A O 1
ATOM 1170 N N . MET A 1 75 ? 142.405 -12.392 141.266 1.00 11.26 75 MET A N 1
ATOM 1171 C CA . MET A 1 75 ? 142.014 -12.384 139.861 1.00 10.83 75 MET A CA 1
ATOM 1172 C C . MET A 1 75 ? 143.133 -13.025 139.046 1.00 10.69 75 MET A C 1
ATOM 1173 O O . MET A 1 75 ? 144.271 -12.540 139.051 1.00 12.15 75 MET A O 1
ATOM 1187 N N . VAL A 1 76 ? 142.810 -14.110 138.357 1.00 10.35 76 VAL A N 1
ATOM 1188 C CA . VAL A 1 76 ? 143.789 -14.905 137.622 1.00 11.00 76 VAL A CA 1
ATOM 1189 C C . VAL A 1 76 ? 143.740 -14.506 136.152 1.00 11.35 76 VAL A C 1
ATOM 1190 O O . VAL A 1 76 ? 142.780 -14.828 135.443 1.00 12.26 76 VAL A O 1
ATOM 1203 N N . LEU A 1 77 ? 144.808 -13.847 135.682 1.00 11.11 77 LEU A N 1
ATOM 1204 C CA . LEU A 1 77 ? 144.913 -13.376 134.306 1.00 11.30 77 LEU A CA 1
ATOM 1205 C C . LEU A 1 77 ? 146.228 -13.828 133.678 1.00 12.31 77 LEU A C 1
ATOM 1206 O O . LEU A 1 77 ? 146.766 -13.168 132.784 1.00 15.86 77 LEU A O 1
ATOM 1222 N N . ALA A 1 78 ? 146.744 -14.961 134.146 1.00 12.95 78 ALA A N 1
ATOM 1223 C CA . ALA A 1 78 ? 147.871 -15.631 133.528 1.00 13.71 78 ALA A CA 1
ATOM 1224 C C . ALA A 1 78 ? 147.407 -16.350 132.264 1.00 14.59 78 ALA A C 1
ATOM 1225 O O . ALA A 1 78 ? 146.207 -16.567 132.053 1.00 15.38 78 ALA A O 1
ATOM 1232 N N . PRO A 1 79 ? 148.336 -16.744 131.398 1.00 16.50 79 PRO A N 1
ATOM 1233 C CA . PRO A 1 79 ? 147.928 -17.443 130.175 1.00 17.03 79 PRO A CA 1
ATOM 1234 C C . PRO A 1 79 ? 147.096 -18.688 130.466 1.00 17.75 79 PRO A C 1
ATOM 1235 O O . PRO A 1 79 ? 147.338 -19.424 131.424 1.00 16.32 79 PRO A O 1
ATOM 1246 N N . ASP A 1 80 ? 146.126 -18.924 129.584 1.00 19.94 80 ASP A N 1
ATOM 1247 C CA . ASP A 1 80 ? 145.173 -20.020 129.719 1.00 20.68 80 ASP A CA 1
ATOM 1248 C C . ASP A 1 80 ? 145.804 -21.336 130.158 1.00 19.06 80 ASP A C 1
ATOM 1249 O O . ASP A 1 80 ? 145.368 -21.962 131.131 1.00 19.70 80 ASP A O 1
ATOM 1258 N N . THR A 1 81 ? 146.820 -21.781 129.436 1.00 18.43 81 THR A N 1
ATOM 1259 C CA . THR A 1 81 ? 147.379 -23.101 129.679 1.00 18.92 81 THR A CA 1
ATOM 1260 C C . THR A 1 81 ? 148.341 -23.141 130.857 1.00 17.32 81 THR A C 1
ATOM 1261 O O . THR A 1 81 ? 148.754 -24.234 131.263 1.00 19.38 81 THR A O 1
ATOM 1272 N N . ALA A 1 82 ? 148.671 -21.990 131.444 1.00 17.44 82 ALA A N 1
ATOM 1273 C CA . ALA A 1 82 ? 149.543 -21.919 132.607 1.00 17.05 82 ALA A CA 1
ATOM 1274 C C . ALA A 1 82 ? 148.772 -21.863 133.919 1.00 15.52 82 ALA A C 1
ATOM 1275 O O . ALA A 1 82 ? 149.368 -22.045 134.992 1.00 15.65 82 ALA A O 1
ATOM 1282 N N . GLN A 1 83 ? 147.464 -21.603 133.868 1.00 14.61 83 GLN A N 1
ATOM 1283 C CA . GLN A 1 83 ? 146.729 -21.300 135.093 1.00 14.23 83 GLN A CA 1
ATOM 1284 C C . GLN A 1 83 ? 146.648 -22.494 136.030 1.00 14.58 83 GLN A C 1
ATOM 1285 O O . GLN A 1 83 ? 146.682 -22.319 137.248 1.00 14.38 83 GLN A O 1
ATOM 1299 N N . ALA A 1 84 ? 146.512 -23.708 135.495 1.00 14.54 84 ALA A N 1
ATOM 1300 C CA . ALA A 1 84 ? 146.297 -24.863 136.359 1.00 15.57 84 ALA A CA 1
ATOM 1301 C C . ALA A 1 84 ? 147.494 -25.087 137.272 1.00 15.28 84 ALA A C 1
ATOM 1302 O O . ALA A 1 84 ? 147.331 -25.392 138.459 1.00 15.58 84 ALA A O 1
ATOM 1309 N N . GLU A 1 85 ? 148.706 -24.919 136.734 1.00 15.24 85 GLU A N 1
ATOM 1310 C CA . GLU A 1 85 ? 149.919 -25.117 137.521 1.00 16.79 85 GLU A CA 1
ATOM 1311 C C . GLU A 1 85 ? 150.101 -24.005 138.555 1.00 15.45 85 GLU A C 1
ATOM 1312 O O . GLU A 1 85 ? 150.527 -24.267 139.686 1.00 15.81 85 GLU A O 1
ATOM 1324 N N . ILE A 1 86 ? 149.796 -22.759 138.190 1.00 14.20 86 ILE A N 1
ATOM 1325 C CA . ILE A 1 86 ? 149.824 -21.679 139.173 1.00 14.19 86 ILE A CA 1
ATOM 1326 C C . ILE A 1 86 ? 148.801 -21.944 140.261 1.00 13.88 86 ILE A C 1
ATOM 1327 O O . ILE A 1 86 ? 149.068 -21.738 141.452 1.00 14.26 86 ILE A O 1
ATOM 1343 N N . PHE A 1 87 ? 147.605 -22.377 139.870 1.00 13.68 87 PHE A N 1
ATOM 13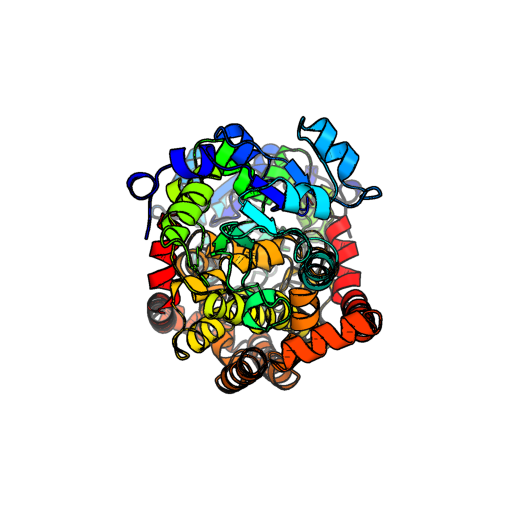44 C CA . PHE A 1 87 ? 146.591 -22.673 140.864 1.00 13.82 87 PHE A CA 1
ATOM 1345 C C . PHE A 1 87 ? 147.063 -23.756 141.826 1.00 14.23 87 PHE A C 1
ATOM 1346 O O . PHE A 1 87 ? 147.024 -23.577 143.049 1.00 14.94 87 PHE A O 1
ATOM 1363 N N . ALA A 1 88 ? 147.523 -24.889 141.292 1.00 14.56 88 ALA A N 1
ATOM 1364 C CA . ALA A 1 88 ? 147.853 -26.020 142.147 1.00 15.35 88 ALA A CA 1
ATOM 1365 C C . ALA A 1 88 ? 149.041 -25.714 143.044 1.00 16.12 88 ALA A C 1
ATOM 1366 O O . ALA A 1 88 ? 149.053 -26.096 144.218 1.00 17.58 88 ALA A O 1
ATOM 1373 N N . GLY A 1 89 ? 150.047 -25.035 142.509 1.00 15.65 89 GLY A N 1
ATOM 1374 C CA . GLY A 1 89 ? 151.265 -24.779 143.242 1.00 16.29 89 GLY A CA 1
ATOM 1375 C C . GLY A 1 89 ? 151.227 -23.572 144.153 1.00 16.40 89 GLY A C 1
ATOM 1376 O O . GLY A 1 89 ? 151.820 -23.604 145.237 1.00 17.91 89 GLY A O 1
ATOM 1380 N N . ASP A 1 90 ? 150.535 -22.508 143.741 1.00 16.04 90 ASP A N 1
ATOM 1381 C CA . ASP A 1 90 ? 150.633 -21.217 144.413 1.00 15.44 90 ASP A CA 1
ATOM 1382 C C . ASP A 1 90 ? 149.333 -20.728 145.021 1.00 13.76 90 ASP A C 1
ATOM 1383 O O . ASP A 1 90 ? 149.345 -20.199 146.137 1.00 15.31 90 ASP A O 1
ATOM 1392 N N A ILE A 1 91 ? 148.212 -20.869 144.330 0.81 14.34 91 ILE A N 1
ATOM 1393 N N B ILE A 1 91 ? 148.211 -20.873 144.317 0.19 14.00 91 ILE A N 1
ATOM 1394 C CA A ILE A 1 91 ? 146.966 -20.280 144.809 0.81 14.61 91 ILE A CA 1
ATOM 1395 C CA B ILE A 1 91 ? 146.956 -20.285 144.777 0.19 14.06 91 ILE A CA 1
ATOM 1396 C C A ILE A 1 91 ? 146.248 -21.208 145.776 0.81 15.01 91 ILE A C 1
ATOM 1397 C C B ILE A 1 91 ? 146.256 -21.208 145.765 0.19 14.85 91 ILE A C 1
ATOM 1398 O O A ILE A 1 91 ? 145.889 -20.802 146.886 0.81 15.82 91 ILE A O 1
ATOM 1399 O O B ILE A 1 91 ? 145.918 -20.805 146.885 0.19 15.04 91 ILE A O 1
ATOM 1430 N N . GLU A 1 92 ? 146.022 -22.453 145.360 1.00 15.64 92 GLU A N 1
ATOM 1431 C CA . GLU A 1 92 ? 145.239 -23.382 146.170 1.00 16.97 92 GLU A CA 1
ATOM 1432 C C . GLU A 1 92 ? 145.745 -23.512 147.596 1.00 17.17 92 GLU A C 1
ATOM 1433 O O . GLU A 1 92 ? 144.915 -23.493 148.522 1.00 18.66 92 GLU A O 1
ATOM 1446 N N . PRO A 1 93 ? 147.048 -23.639 147.854 1.00 16.26 93 PRO A N 1
ATOM 1447 C CA . PRO A 1 93 ? 147.496 -23.806 149.246 1.00 17.67 93 PRO A CA 1
ATOM 1448 C C . PRO A 1 93 ? 147.332 -22.560 150.092 1.00 17.16 93 PRO A C 1
ATOM 1449 O O . PRO A 1 93 ? 147.524 -22.637 151.320 1.00 19.91 93 PRO A O 1
ATOM 1460 N N . ASN A 1 94 ? 146.999 -21.425 149.484 1.00 16.37 94 ASN A N 1
ATOM 1461 C CA . ASN A 1 94 ? 146.960 -20.152 150.172 1.00 17.20 94 ASN A CA 1
ATOM 1462 C C . ASN A 1 94 ? 145.588 -19.501 150.205 1.00 16.34 94 ASN A C 1
ATOM 1463 O O . ASN A 1 94 ? 145.417 -18.501 150.910 1.00 18.18 94 ASN A O 1
ATOM 1474 N N . LEU A 1 95 ? 144.598 -20.061 149.523 1.00 16.66 95 LEU A N 1
ATOM 1475 C CA . LEU A 1 95 ? 143.246 -19.544 149.636 1.00 17.22 95 LEU A CA 1
ATOM 1476 C C . LEU A 1 95 ? 142.746 -19.692 151.063 1.00 16.69 95 LEU A C 1
ATOM 1477 O O . LEU A 1 95 ? 143.023 -20.684 151.744 1.00 18.60 95 LEU A O 1
ATOM 1493 N N . LYS A 1 96 ? 141.997 -18.699 151.495 1.00 16.03 96 LYS A N 1
ATOM 1494 C CA . LYS A 1 96 ? 141.419 -18.616 152.816 1.00 15.75 96 LYS A CA 1
ATOM 1495 C C . LYS A 1 96 ? 139.905 -18.682 152.692 1.00 15.38 96 LYS A C 1
ATOM 1496 O O . LYS A 1 96 ? 139.339 -18.204 151.692 1.00 15.03 96 LYS A O 1
ATOM 1515 N N . PRO A 1 97 ? 139.209 -19.262 153.672 1.00 16.07 97 PRO A N 1
ATOM 1516 C CA . PRO A 1 97 ? 137.754 -19.351 153.543 1.00 15.85 97 PRO A CA 1
ATOM 1517 C C . PRO A 1 97 ? 137.154 -17.960 153.434 1.00 15.89 97 PRO A C 1
ATOM 1518 O O . PRO A 1 97 ? 137.480 -17.063 154.215 1.00 15.95 97 PRO A O 1
ATOM 1529 N N . GLY A 1 98 ? 136.279 -17.789 152.443 1.00 15.30 98 GLY A N 1
ATOM 1530 C CA . GLY A 1 98 ? 135.655 -16.522 152.164 1.00 15.72 98 GLY A CA 1
ATOM 1531 C C . GLY A 1 98 ? 136.373 -15.682 151.138 1.00 15.10 98 GLY A C 1
ATOM 1532 O O . GLY A 1 98 ? 135.861 -14.624 150.768 1.00 16.01 98 GLY A O 1
ATOM 1536 N N . ASP A 1 99 ? 137.549 -16.105 150.681 1.00 14.70 99 ASP A N 1
ATOM 1537 C CA . ASP A 1 99 ? 138.175 -15.446 149.549 1.00 13.99 99 ASP A CA 1
ATOM 1538 C C . ASP A 1 99 ? 137.303 -15.598 148.300 1.00 13.04 99 ASP A C 1
ATOM 1539 O O . ASP A 1 99 ? 136.399 -16.439 148.235 1.00 14.24 99 ASP A O 1
ATOM 1548 N N . ALA A 1 100 ? 137.589 -14.762 147.304 1.00 12.16 100 ALA A N 1
ATOM 1549 C CA . ALA A 1 100 ? 136.978 -14.862 145.990 1.00 11.74 100 ALA A CA 1
ATOM 1550 C C . ALA A 1 100 ? 138.068 -15.101 144.961 1.00 11.46 100 ALA A C 1
ATOM 1551 O O . ALA A 1 100 ? 139.072 -14.381 144.934 1.00 12.97 100 ALA A O 1
ATOM 1558 N N . LEU A 1 101 ? 137.851 -16.102 144.116 1.00 11.02 101 LEU A N 1
ATOM 1559 C CA . LEU A 1 101 ? 138.760 -16.470 143.044 1.00 11.25 101 LEU A CA 1
ATOM 1560 C C . LEU A 1 101 ? 138.102 -16.034 141.738 1.00 10.90 101 LEU A C 1
ATOM 1561 O O . LEU A 1 101 ? 137.033 -16.541 141.376 1.00 11.59 101 LEU A O 1
ATOM 1577 N N . PHE A 1 102 ? 138.709 -15.050 141.076 1.00 10.36 102 PHE A N 1
ATOM 1578 C CA . PHE A 1 102 ? 138.172 -14.449 139.863 1.00 10.05 102 PHE A CA 1
ATOM 1579 C C . PHE A 1 102 ? 139.014 -14.861 138.666 1.00 10.19 102 PHE A C 1
ATOM 1580 O O . PHE A 1 102 ? 140.219 -15.106 138.783 1.00 10.19 102 PHE A O 1
ATOM 1597 N N . PHE A 1 103 ? 138.364 -14.910 137.510 1.00 10.44 103 PHE A N 1
ATOM 1598 C CA . PHE A 1 103 ? 138.987 -15.232 136.241 1.00 10.41 103 PHE A CA 1
ATOM 1599 C C . PHE A 1 103 ? 138.515 -14.235 135.190 1.00 11.10 103 PHE A C 1
ATOM 1600 O O . PHE A 1 103 ? 137.489 -13.569 135.345 1.00 11.80 103 PHE A O 1
ATOM 1617 N N . GLY A 1 104 ? 139.259 -14.177 134.091 1.00 10.82 104 GLY A N 1
ATOM 1618 C CA . GLY A 1 104 ? 138.863 -13.427 132.909 1.00 10.99 104 GLY A CA 1
ATOM 1619 C C . GLY A 1 104 ? 138.189 -14.253 131.829 1.00 10.75 104 GLY A C 1
ATOM 1620 O O . GLY A 1 104 ? 137.677 -13.692 130.857 1.00 12.41 104 GLY A O 1
ATOM 1624 N N . HIS A 1 105 ? 138.179 -15.578 131.976 1.00 11.76 105 HIS A N 1
ATOM 1625 C CA . HIS A 1 105 ? 137.531 -16.494 131.046 1.00 12.88 105 HIS A CA 1
ATOM 1626 C C . HIS A 1 105 ? 137.091 -17.727 131.821 1.00 13.65 105 HIS A C 1
ATOM 1627 O O . HIS A 1 105 ? 137.583 -17.995 132.918 1.00 15.38 105 HIS A O 1
ATOM 1640 N N . GLY A 1 106 ? 136.180 -18.500 131.232 1.00 14.04 106 GLY A N 1
ATOM 1641 C CA . GLY A 1 106 ? 135.603 -19.631 131.935 1.00 13.98 106 GLY A CA 1
ATOM 1642 C C . GLY A 1 106 ? 136.301 -20.964 131.751 1.00 13.44 106 GLY A C 1
ATOM 1643 O O . GLY A 1 106 ? 135.932 -21.941 132.412 1.00 13.34 106 GLY A O 1
ATOM 1647 N N . LEU A 1 107 ? 137.329 -21.033 130.900 1.00 13.58 107 LEU A N 1
ATOM 1648 C CA . LEU A 1 107 ? 137.843 -22.325 130.447 1.00 13.79 107 LEU A CA 1
ATOM 1649 C C . LEU A 1 107 ? 138.320 -23.209 131.600 1.00 12.91 107 LEU A C 1
ATOM 1650 O O . LEU A 1 107 ? 137.933 -24.381 131.706 1.00 13.09 107 LEU A O 1
ATOM 1666 N N . ASN A 1 108 ? 139.214 -22.694 132.439 1.00 12.77 108 ASN A N 1
ATOM 1667 C CA . ASN A 1 108 ? 139.883 -23.560 133.399 1.00 14.33 108 ASN A CA 1
ATOM 1668 C C . ASN A 1 108 ? 138.896 -24.175 134.384 1.00 13.22 108 ASN A C 1
ATOM 1669 O O . ASN A 1 108 ? 138.984 -25.370 134.704 1.00 14.22 108 ASN A O 1
ATOM 1680 N N . VAL A 1 109 ? 137.965 -23.373 134.897 1.00 12.95 109 VAL A N 1
ATOM 1681 C CA . VAL A 1 109 ? 136.987 -23.898 135.842 1.00 12.63 109 VAL A CA 1
ATOM 1682 C C . VAL A 1 109 ? 135.977 -24.782 135.126 1.00 12.48 109 VAL A C 1
ATOM 1683 O O . VAL A 1 109 ? 135.639 -25.869 135.607 1.00 13.27 109 VAL A O 1
ATOM 1696 N N . HIS A 1 110 ? 135.465 -24.328 133.985 1.00 11.45 110 HIS A N 1
ATOM 1697 C CA . HIS A 1 110 ? 134.402 -25.078 133.339 1.00 12.12 110 HIS A CA 1
ATOM 1698 C C . HIS A 1 110 ? 134.854 -26.487 132.976 1.00 12.54 110 HIS A C 1
ATOM 1699 O O . HIS A 1 110 ? 134.097 -27.449 133.132 1.00 13.81 110 HIS A O 1
ATOM 1712 N N . PHE A 1 111 ? 136.067 -26.628 132.448 1.00 12.58 111 PHE A N 1
ATOM 1713 C CA . PHE A 1 111 ? 136.564 -27.924 132.011 1.00 13.38 111 PHE A CA 1
ATOM 1714 C C . PHE A 1 111 ? 137.291 -28.697 133.108 1.00 14.65 111 PHE A C 1
ATOM 1715 O O . PHE A 1 111 ? 137.827 -29.776 132.839 1.00 16.19 111 PHE A O 1
ATOM 1732 N N . GLY A 1 112 ? 137.301 -28.192 134.341 1.00 14.37 112 GLY A N 1
ATOM 1733 C CA . GLY A 1 112 ? 137.866 -28.934 135.448 1.00 15.81 112 GLY A CA 1
ATOM 1734 C C . GLY A 1 112 ? 139.371 -28.899 135.542 1.00 16.05 112 GLY A C 1
ATOM 1735 O O . GLY A 1 112 ? 139.938 -29.657 136.329 1.00 16.95 112 GLY A O 1
ATOM 1739 N N . LEU A 1 113 ? 140.043 -28.036 134.775 1.00 15.56 113 LEU A N 1
ATOM 1740 C CA . LEU A 1 113 ? 141.490 -27.904 134.909 1.00 15.99 113 LEU A CA 1
ATOM 1741 C C . LEU A 1 113 ? 141.860 -27.257 136.235 1.00 15.74 113 LEU A C 1
ATOM 1742 O O . LEU A 1 113 ? 142.935 -27.527 136.784 1.00 15.82 113 LEU A O 1
ATOM 1758 N N . ILE A 1 114 ? 140.987 -26.395 136.747 1.00 14.59 114 ILE A N 1
ATOM 1759 C CA . ILE A 1 114 ? 141.067 -25.855 138.095 1.00 14.72 114 ILE A CA 1
ATOM 1760 C C . ILE A 1 114 ? 139.785 -26.267 138.787 1.00 14.96 114 ILE A C 1
ATOM 1761 O O . ILE A 1 114 ? 138.694 -26.041 138.245 1.00 15.41 114 ILE A O 1
ATOM 1777 N N . LYS A 1 115 ? 139.922 -26.881 139.966 1.00 16.81 115 LYS A N 1
ATOM 1778 C CA . LYS A 1 115 ? 138.781 -27.296 140.775 1.00 18.25 115 LYS A CA 1
ATOM 1779 C C . LYS A 1 115 ? 138.799 -26.479 142.061 1.00 18.10 115 LYS A C 1
ATOM 1780 O O . LYS A 1 115 ? 139.469 -26.849 143.035 1.00 19.54 115 LYS A O 1
ATOM 1799 N N . PRO A 1 116 ? 138.097 -25.346 142.111 1.00 17.48 116 PRO A N 1
ATOM 1800 C CA . PRO A 1 116 ? 138.182 -24.496 143.294 1.00 18.21 116 PRO A CA 1
ATOM 1801 C C . PRO A 1 116 ? 137.609 -25.194 144.509 1.00 17.73 116 PRO A C 1
ATOM 1802 O O . PRO A 1 116 ? 136.679 -26.011 144.398 1.00 18.13 116 PRO A O 1
ATOM 1813 N N . PRO A 1 117 ? 138.116 -24.888 145.698 1.00 17.81 117 PRO A N 1
ATOM 1814 C CA . PRO A 1 117 ? 137.542 -25.436 146.926 1.00 17.53 117 PRO A CA 1
ATOM 1815 C C . PRO A 1 117 ? 136.180 -24.828 147.209 1.00 17.46 117 PRO A C 1
ATOM 1816 O O . PRO A 1 117 ? 135.823 -23.760 146.711 1.00 17.46 117 PRO A O 1
ATOM 1827 N N . ALA A 1 118 ? 135.423 -25.523 148.060 1.00 17.65 118 ALA A N 1
ATOM 1828 C CA . ALA A 1 118 ? 134.070 -25.092 148.381 1.00 19.09 118 ALA A CA 1
ATOM 1829 C C . ALA A 1 118 ? 134.041 -23.816 149.213 1.00 17.83 118 ALA A C 1
ATOM 1830 O O . ALA A 1 118 ? 133.000 -23.150 149.267 1.00 19.13 118 ALA A O 1
ATOM 1837 N N . ASP A 1 119 ? 135.142 -23.456 149.864 1.00 16.98 119 ASP A N 1
ATOM 1838 C CA . ASP A 1 119 ? 135.137 -22.345 150.802 1.00 16.23 119 ASP A CA 1
ATOM 1839 C C . ASP A 1 119 ? 135.433 -20.993 150.162 1.00 15.46 119 ASP A C 1
ATOM 1840 O O . ASP A 1 119 ? 135.615 -20.025 150.907 1.00 16.06 119 ASP A O 1
ATOM 1849 N N . VAL A 1 120 ? 135.468 -20.893 148.815 1.00 14.44 120 VAL A N 1
ATOM 1850 C CA . VAL A 1 120 ? 135.697 -19.618 148.144 1.00 14.09 120 VAL A CA 1
ATOM 1851 C C . VAL A 1 120 ? 134.588 -19.335 147.141 1.00 13.50 120 VAL A C 1
ATOM 1852 O O . VAL A 1 120 ? 133.942 -20.247 146.616 1.00 14.36 120 VAL A O 1
ATOM 1865 N N . ALA A 1 121 ? 134.364 -18.050 146.882 1.00 13.10 121 ALA A N 1
ATOM 1866 C CA . ALA A 1 121 ? 133.569 -17.643 145.736 1.00 13.06 121 ALA A CA 1
ATOM 1867 C C . ALA A 1 121 ? 134.389 -17.812 144.465 1.00 12.50 121 ALA A C 1
ATOM 1868 O O . ALA A 1 121 ? 135.624 -17.764 144.492 1.00 12.34 121 ALA A O 1
ATOM 1875 N N . VAL A 1 122 ? 133.693 -18.009 143.345 1.00 12.36 122 VAL A N 1
ATOM 1876 C CA . VAL A 1 122 ? 134.333 -18.169 142.040 1.00 12.25 122 VAL A CA 1
ATOM 1877 C C . VAL A 1 122 ? 133.540 -17.329 141.051 1.00 11.47 122 VAL A C 1
ATOM 1878 O O . VAL A 1 122 ? 132.323 -17.510 140.924 1.00 12.43 122 VAL A O 1
ATOM 1891 N N . ALA A 1 123 ? 134.205 -16.386 140.386 1.00 11.21 123 ALA A N 1
ATOM 1892 C CA . ALA A 1 123 ? 133.509 -15.463 139.500 1.00 10.89 123 ALA A CA 1
ATOM 1893 C C . ALA A 1 123 ? 134.409 -15.087 138.335 1.00 10.53 123 ALA A C 1
ATOM 1894 O O . ALA A 1 123 ? 135.600 -15.388 138.318 1.00 10.81 123 ALA A O 1
ATOM 1901 N N . MET A 1 124 ? 133.809 -14.423 137.357 1.00 10.54 124 MET A N 1
ATOM 1902 C CA . MET A 1 124 ? 134.492 -14.021 136.136 1.00 11.20 124 MET A CA 1
ATOM 1903 C C . MET A 1 124 ? 134.093 -12.594 135.809 1.00 10.85 124 MET A C 1
ATOM 1904 O O . MET A 1 124 ? 132.920 -12.233 135.922 1.00 11.64 124 MET A O 1
ATOM 1918 N N . VAL A 1 125 ? 135.077 -11.803 135.380 1.00 11.11 125 VAL A N 1
ATOM 1919 C CA . VAL A 1 125 ? 134.859 -10.490 134.787 1.00 11.31 125 VAL A CA 1
ATOM 1920 C C . VAL A 1 125 ? 135.664 -10.473 133.496 1.00 11.14 125 VAL A C 1
ATOM 1921 O O . VAL A 1 125 ? 136.892 -10.581 133.536 1.00 12.03 125 VAL A O 1
ATOM 1934 N N . ALA A 1 126 ? 134.977 -10.373 132.360 1.00 11.46 126 ALA A N 1
ATOM 1935 C CA . ALA A 1 126 ? 135.594 -10.511 131.038 1.00 12.14 126 ALA A CA 1
ATOM 1936 C C . ALA A 1 126 ? 135.238 -9.298 130.182 1.00 11.41 126 ALA A C 1
ATOM 1937 O O . ALA A 1 126 ? 134.157 -9.250 129.571 1.00 11.57 126 ALA A O 1
ATOM 1944 N N . PRO A 1 127 ? 136.128 -8.313 130.074 1.00 12.30 127 PRO A N 1
ATOM 1945 C CA . PRO A 1 127 ? 135.849 -7.164 129.204 1.00 12.02 127 PRO A CA 1
ATOM 1946 C C . PRO A 1 127 ? 135.875 -7.576 127.743 1.00 11.95 127 PRO A C 1
ATOM 1947 O O . PRO A 1 127 ? 136.729 -8.360 127.314 1.00 14.60 127 PRO A O 1
ATOM 1958 N N . LYS A 1 128 ? 134.957 -7.021 126.963 1.00 11.09 128 LYS A N 1
ATOM 1959 C CA . LYS A 1 128 ? 134.860 -7.355 125.546 1.00 11.38 128 LYS A CA 1
ATOM 1960 C C . LYS A 1 128 ? 135.659 -6.370 124.695 1.00 11.51 128 LYS A C 1
ATOM 1961 O O . LYS A 1 128 ? 135.154 -5.695 123.801 1.00 12.76 128 LYS A O 1
ATOM 1980 N N . GLY A 1 129 ? 136.948 -6.317 124.992 1.00 12.35 129 GLY A N 1
ATOM 1981 C CA . GLY A 1 129 ? 137.902 -5.589 124.194 1.00 13.10 129 GLY A CA 1
ATOM 1982 C C . GLY A 1 129 ? 139.300 -5.875 124.703 1.00 13.05 129 GLY A C 1
ATOM 1983 O O . GLY A 1 129 ? 139.494 -6.417 125.797 1.00 14.22 129 GLY A O 1
ATOM 1987 N N . PRO A 1 130 ? 140.309 -5.518 123.921 1.00 13.81 130 PRO A N 1
ATOM 1988 C CA . PRO A 1 130 ? 141.690 -5.724 124.361 1.00 15.35 130 PRO A CA 1
ATOM 1989 C C . PRO A 1 130 ? 142.041 -4.811 125.524 1.00 14.01 130 PRO A C 1
ATOM 1990 O O . PRO A 1 130 ? 141.435 -3.756 125.736 1.00 13.76 130 PRO A O 1
ATOM 2001 N N . GLY A 1 131 ? 143.037 -5.247 126.293 1.00 13.70 131 GLY A N 1
ATOM 2002 C CA . GLY A 1 131 ? 143.407 -4.520 127.497 1.00 14.60 131 GLY A CA 1
ATOM 2003 C C . GLY A 1 131 ? 143.706 -3.059 127.241 1.00 14.91 131 GLY A C 1
ATOM 2004 O O . GLY A 1 131 ? 143.310 -2.189 128.022 1.00 15.19 131 GLY A O 1
ATOM 2008 N N . HIS A 1 132 ? 144.411 -2.762 126.148 1.00 16.20 132 HIS A N 1
ATOM 2009 C CA . HIS A 1 132 ? 144.738 -1.372 125.855 1.00 18.75 132 HIS A CA 1
ATOM 2010 C C . HIS A 1 132 ? 143.475 -0.531 125.748 1.00 17.12 132 HIS A C 1
ATOM 2011 O O . HIS A 1 132 ? 143.450 0.628 126.181 1.00 17.92 132 HIS A O 1
ATOM 2024 N N . LEU A 1 133 ? 142.417 -1.094 125.163 1.00 15.82 133 LEU A N 1
ATOM 2025 C CA . LEU A 1 133 ? 141.168 -0.354 125.020 1.00 15.74 133 LEU A CA 1
ATOM 2026 C C . LEU A 1 133 ? 140.430 -0.250 126.347 1.00 14.65 133 LEU A C 1
ATOM 2027 O O . LEU A 1 133 ? 139.859 0.798 126.671 1.00 15.68 133 LEU A O 1
ATOM 2043 N N . VAL A 1 134 ? 140.433 -1.330 127.128 1.00 13.73 134 VAL A N 1
ATOM 2044 C CA . VAL A 1 134 ? 139.832 -1.292 128.460 1.00 14.48 134 VAL A CA 1
ATOM 2045 C C . VAL A 1 134 ? 140.416 -0.129 129.247 1.00 14.23 134 VAL A C 1
ATOM 2046 O O . VAL A 1 134 ? 139.697 0.649 129.892 1.00 14.75 134 VAL A O 1
ATOM 2059 N N . ARG A 1 135 ? 141.745 -0.028 129.232 1.00 14.51 135 ARG A N 1
ATOM 2060 C CA . ARG A 1 135 ? 142.433 1.003 129.996 1.00 15.03 135 ARG A CA 1
ATOM 2061 C C . ARG A 1 135 ? 142.174 2.390 129.417 1.00 16.04 135 ARG A C 1
ATOM 2062 O O . ARG A 1 135 ? 141.871 3.338 130.156 1.00 17.03 135 ARG A O 1
ATOM 2083 N N . ARG A 1 136 ? 142.290 2.532 128.093 1.00 18.06 136 ARG A N 1
ATOM 2084 C CA . ARG A 1 136 ? 142.105 3.837 127.468 1.00 20.53 136 ARG A CA 1
ATOM 2085 C C . ARG A 1 136 ? 140.709 4.378 127.744 1.00 18.62 136 ARG A C 1
ATOM 2086 O O . ARG A 1 136 ? 140.544 5.551 128.102 1.00 20.05 136 ARG A O 1
ATOM 2107 N N . GLN A 1 137 ? 139.683 3.542 127.567 1.00 17.92 137 GLN A N 1
ATOM 2108 C CA . GLN A 1 137 ? 138.325 4.009 127.827 1.00 18.26 137 GLN A CA 1
ATOM 2109 C C . GLN A 1 137 ? 138.156 4.393 129.289 1.00 18.11 137 GLN A C 1
ATOM 2110 O O . GLN A 1 137 ? 137.589 5.446 129.604 1.00 17.96 137 GLN A O 1
ATOM 2124 N N . PHE A 1 138 ? 138.657 3.559 130.199 1.00 17.47 138 PHE A N 1
ATOM 2125 C CA . PHE A 1 138 ? 138.554 3.873 131.617 1.00 17.40 138 PHE A CA 1
ATOM 2126 C C . PHE A 1 138 ? 139.168 5.231 131.924 1.00 17.86 138 PHE A C 1
ATOM 2127 O O . PHE A 1 138 ? 138.570 6.051 132.633 1.00 18.71 138 PHE A O 1
ATOM 2144 N N . VAL A 1 139 ? 140.381 5.478 131.422 1.00 18.95 139 VAL A N 1
ATOM 2145 C CA . VAL A 1 139 ? 141.079 6.723 131.735 1.00 19.96 139 VAL A CA 1
ATOM 2146 C C . VAL A 1 139 ? 140.292 7.915 131.221 1.00 21.07 139 VAL A C 1
ATOM 2147 O O . VAL A 1 139 ? 140.305 8.990 131.834 1.00 22.79 139 VAL A O 1
ATOM 2160 N N . ASP A 1 140 ? 139.594 7.748 130.101 1.00 22.25 140 ASP A N 1
ATOM 2161 C CA . ASP A 1 140 ? 138.799 8.814 129.510 1.00 24.35 140 ASP A CA 1
ATOM 2162 C C . ASP A 1 140 ? 137.396 8.911 130.107 1.00 23.11 140 ASP A C 1
ATOM 2163 O O . ASP A 1 140 ? 136.544 9.597 129.535 1.00 24.53 140 ASP A O 1
ATOM 2172 N N . GLY A 1 141 ? 137.144 8.255 131.241 1.00 23.00 141 GLY A N 1
ATOM 2173 C CA . GLY A 1 141 ? 135.857 8.341 131.904 1.00 22.45 141 GLY A CA 1
ATOM 2174 C C . GLY A 1 141 ? 134.775 7.472 131.310 1.00 22.47 141 GLY A C 1
ATOM 2175 O O . GLY A 1 141 ? 133.597 7.664 131.635 1.00 23.58 141 GLY A O 1
ATOM 2179 N N . LYS A 1 142 ? 135.139 6.521 130.456 1.00 20.50 142 LYS A N 1
ATOM 2180 C CA . LYS A 1 142 ? 134.193 5.632 129.795 1.00 19.35 142 LYS A CA 1
ATOM 2181 C C . LYS A 1 142 ? 134.532 4.187 130.135 1.00 17.63 142 LYS A C 1
ATOM 2182 O O . LYS A 1 142 ? 135.265 3.930 131.095 1.00 17.23 142 LYS A O 1
ATOM 2201 N N . GLY A 1 143 ? 134.009 3.235 129.370 1.00 15.59 143 GLY A N 1
ATOM 2202 C CA . GLY A 1 143 ? 134.269 1.843 129.681 1.00 15.10 143 GLY A CA 1
ATOM 2203 C C . GLY A 1 143 ? 134.056 0.941 128.489 1.00 14.42 143 GLY A C 1
ATOM 2204 O O . GLY A 1 143 ? 133.487 1.326 127.466 1.00 15.98 143 GLY A O 1
ATOM 2208 N N . VAL A 1 144 ? 134.529 -0.283 128.647 1.00 14.23 144 VAL A N 1
ATOM 2209 C CA . VAL A 1 144 ? 134.289 -1.372 127.709 1.00 13.62 144 VAL A CA 1
ATOM 2210 C C . VAL A 1 144 ? 133.289 -2.326 128.355 1.00 13.17 144 VAL A C 1
ATOM 2211 O O . VAL A 1 144 ? 133.481 -2.708 129.517 1.00 14.09 144 VAL A O 1
ATOM 2224 N N . PRO A 1 145 ? 132.241 -2.756 127.647 1.00 13.34 145 PRO A N 1
ATOM 2225 C CA . PRO A 1 145 ? 131.278 -3.679 128.262 1.00 14.19 145 PRO A CA 1
ATOM 2226 C C . PRO A 1 145 ? 131.963 -4.961 128.693 1.00 12.83 145 PRO A C 1
ATOM 2227 O O . PRO A 1 145 ? 132.928 -5.408 128.073 1.00 12.39 145 PRO A O 1
ATOM 2238 N N . CYS A 1 146 ? 131.422 -5.573 129.749 1.00 13.06 146 CYS A N 1
ATOM 2239 C CA . CYS A 1 146 ? 131.984 -6.785 130.321 1.00 12.58 146 CYS A CA 1
ATOM 2240 C C . CYS A 1 146 ? 130.926 -7.864 130.456 1.00 11.34 146 CYS A C 1
ATOM 2241 O O . CYS A 1 146 ? 129.749 -7.581 130.680 1.00 13.10 146 CYS A O 1
ATOM 2249 N N . LEU A 1 147 ? 131.379 -9.109 130.386 1.00 10.77 147 LEU A N 1
ATOM 2250 C CA . LEU A 1 147 ? 130.608 -10.238 130.882 1.00 10.89 147 LEU A CA 1
ATOM 2251 C C . LEU A 1 147 ? 130.983 -10.502 132.333 1.00 11.66 147 LEU A C 1
ATOM 2252 O O . LEU A 1 147 ? 132.145 -10.365 132.726 1.00 13.50 147 LEU A O 1
ATOM 2268 N N A VAL A 1 148 ? 129.996 -10.886 133.139 0.66 11.29 148 VAL A N 1
ATOM 2269 N N B VAL A 1 148 ? 129.984 -10.916 133.107 0.34 10.87 148 VAL A N 1
ATOM 2270 C CA A VAL A 1 148 ? 130.272 -11.372 134.487 0.66 11.27 148 VAL A CA 1
ATOM 2271 C CA B VAL A 1 148 ? 130.162 -11.352 134.484 0.34 10.52 148 VAL A CA 1
ATOM 2272 C C A VAL A 1 148 ? 129.535 -12.683 134.704 0.66 11.23 148 VAL A C 1
ATOM 2273 C C B VAL A 1 148 ? 129.567 -12.749 134.606 0.34 10.45 148 VAL A C 1
ATOM 2274 O O A VAL A 1 148 ? 128.430 -12.890 134.201 0.66 12.42 148 VAL A O 1
ATOM 2275 O O B VAL A 1 148 ? 128.619 -13.099 133.902 0.34 10.02 148 VAL A O 1
ATOM 2300 N N . ALA A 1 149 ? 130.147 -13.564 135.481 1.00 10.82 149 ALA A N 1
ATOM 2301 C CA . ALA A 1 149 ? 129.532 -14.831 135.850 1.00 10.78 149 ALA A CA 1
ATOM 2302 C C . ALA A 1 149 ? 129.907 -15.134 137.290 1.00 11.08 149 ALA A C 1
ATOM 2303 O O . ALA A 1 149 ? 130.979 -14.761 137.753 1.00 12.09 149 ALA A O 1
ATOM 2311 N N . VAL A 1 150 ? 129.024 -15.833 137.989 1.00 12.11 150 VAL A N 1
ATOM 2312 C CA . VAL A 1 150 ? 129.287 -16.279 139.352 1.00 13.09 150 VAL A CA 1
ATOM 2313 C C . VAL A 1 150 ? 129.044 -17.777 139.389 1.00 13.85 150 VAL A C 1
ATOM 2314 O O . VAL A 1 150 ? 127.900 -18.230 139.278 1.00 15.17 150 VAL A O 1
ATOM 2327 N N . GLU A 1 151 ? 130.119 -18.543 139.539 1.00 14.25 151 GLU A N 1
ATOM 2328 C CA . GLU A 1 151 ? 130.060 -19.997 139.504 1.00 15.53 151 GLU A CA 1
ATOM 2329 C C . GLU A 1 151 ? 129.901 -20.615 140.888 1.00 15.70 151 GLU A C 1
ATOM 2330 O O . GLU A 1 151 ? 129.300 -21.687 141.008 1.00 16.95 151 GLU A O 1
ATOM 2342 N N A GLN A 1 152 ? 130.484 -20.000 141.916 0.54 14.96 152 GLN A N 1
ATOM 2343 N N B GLN A 1 152 ? 130.374 -19.942 141.930 0.46 15.34 152 GLN A N 1
ATOM 2344 C CA A GLN A 1 152 ? 130.304 -20.405 143.307 0.54 15.34 152 GLN A CA 1
ATOM 2345 C CA B GLN A 1 152 ? 130.276 -20.449 143.293 0.46 15.44 152 GLN A CA 1
ATOM 2346 C C A GLN A 1 152 ? 130.072 -19.161 144.144 0.54 14.76 152 GLN A C 1
ATOM 2347 C C B GLN A 1 152 ? 130.165 -19.251 144.226 0.46 15.19 152 GLN A C 1
ATOM 2348 O O A GLN A 1 152 ? 130.718 -18.133 143.921 0.54 14.41 152 GLN A O 1
ATOM 2349 O O B GLN A 1 152 ? 130.972 -18.324 144.125 0.46 14.96 152 GLN A O 1
ATOM 2376 N N . ASP A 1 153 ? 129.167 -19.261 145.117 1.00 15.50 153 ASP A N 1
ATOM 2377 C CA . ASP A 1 153 ? 128.761 -18.062 145.851 1.00 16.97 153 ASP A CA 1
ATOM 2378 C C . ASP A 1 153 ? 128.450 -18.378 147.312 1.00 17.21 153 ASP A C 1
ATOM 2379 O O . ASP A 1 153 ? 127.342 -18.110 147.776 1.00 18.31 153 ASP A O 1
ATOM 2389 N N . PRO A 1 154 ? 129.414 -18.902 148.078 1.00 16.94 154 PRO A N 1
ATOM 2390 C CA . PRO A 1 154 ? 129.090 -19.357 149.436 1.00 17.98 154 PRO A CA 1
ATOM 2391 C C . PRO A 1 154 ? 128.872 -18.236 150.438 1.00 18.71 154 PRO A C 1
ATOM 2392 O O . PRO A 1 154 ? 128.349 -18.512 151.524 1.00 20.48 154 PRO A O 1
ATOM 2403 N N . ARG A 1 155 ? 129.270 -16.999 150.144 1.00 18.62 155 ARG A N 1
ATOM 2404 C CA . ARG A 1 155 ? 128.964 -15.868 151.019 1.00 18.62 155 ARG A CA 1
ATOM 2405 C C . ARG A 1 155 ? 127.774 -15.052 150.536 1.00 20.16 155 ARG A C 1
ATOM 2406 O O . ARG A 1 155 ? 127.376 -14.103 151.220 1.00 21.93 155 ARG A O 1
ATOM 2427 N N . GLY A 1 156 ? 127.199 -15.398 149.384 1.00 19.60 156 GLY A N 1
ATOM 2428 C CA . GLY A 1 156 ? 125.996 -14.766 148.887 1.00 20.52 156 GLY A CA 1
ATOM 2429 C C . GLY A 1 156 ? 126.167 -13.400 148.255 1.00 20.48 156 GLY A C 1
ATOM 2430 O O . GLY A 1 156 ? 125.170 -12.834 147.795 1.00 23.42 156 GLY A O 1
ATOM 2434 N N . ASP A 1 157 ? 127.382 -12.842 148.224 1.00 19.75 157 ASP A N 1
ATOM 2435 C CA . ASP A 1 157 ? 127.605 -11.510 147.671 1.00 19.72 157 ASP A CA 1
ATOM 2436 C C . ASP A 1 157 ? 128.498 -11.553 146.439 1.00 17.11 157 ASP A C 1
ATOM 2437 O O . ASP A 1 157 ? 129.071 -10.533 146.057 1.00 17.23 157 ASP A O 1
ATOM 2446 N N . GLY A 1 158 ? 128.615 -12.718 145.802 1.00 15.67 158 GLY A N 1
ATOM 2447 C CA . GLY A 1 158 ? 129.530 -12.850 144.681 1.00 15.16 158 GLY A CA 1
ATOM 2448 C C . GLY A 1 158 ? 129.186 -11.939 143.519 1.00 13.68 158 GLY A C 1
ATOM 2449 O O . GLY A 1 158 ? 130.075 -11.336 142.915 1.00 13.58 158 GLY A O 1
ATOM 2453 N N . LEU A 1 159 ? 127.895 -11.836 143.176 1.00 14.00 159 LEU A N 1
ATOM 2454 C CA . LEU A 1 159 ? 127.516 -10.971 142.062 1.00 13.79 159 LEU A CA 1
ATOM 2455 C C . LEU A 1 159 ? 127.781 -9.509 142.400 1.00 13.66 159 LEU A C 1
ATOM 2456 O O . LEU A 1 159 ? 128.336 -8.770 141.579 1.00 13.90 159 LEU A O 1
ATOM 2472 N N . ALA A 1 160 ? 127.410 -9.074 143.608 1.00 14.32 160 ALA A N 1
ATOM 2473 C CA . ALA A 1 160 ? 127.672 -7.694 143.991 1.00 14.41 160 ALA A CA 1
ATOM 2474 C C . ALA A 1 160 ? 129.168 -7.401 143.962 1.00 14.38 160 ALA A C 1
ATOM 2475 O O . ALA A 1 160 ? 129.594 -6.326 143.528 1.00 14.95 160 ALA A O 1
ATOM 2482 N N . LEU A 1 161 ? 129.979 -8.360 144.400 1.00 13.97 161 LEU A N 1
ATOM 2483 C CA . LEU A 1 161 ? 131.428 -8.186 144.378 1.00 13.70 161 LEU A CA 1
ATOM 2484 C C . LEU A 1 161 ? 131.964 -8.110 142.949 1.00 12.96 161 LEU A C 1
ATOM 2485 O O . LEU A 1 161 ? 132.799 -7.251 142.633 1.00 13.03 161 LEU A O 1
ATOM 2501 N N . ALA A 1 162 ? 131.493 -8.997 142.068 1.00 12.66 162 ALA A N 1
ATOM 2502 C CA . ALA A 1 162 ? 131.941 -8.984 140.682 1.00 12.67 162 ALA A CA 1
ATOM 2503 C C . ALA A 1 162 ? 131.491 -7.716 139.968 1.00 12.26 162 ALA A C 1
ATOM 2504 O O . ALA A 1 162 ? 132.240 -7.161 139.156 1.00 12.12 162 ALA A O 1
ATOM 2511 N N . LEU A 1 163 ? 130.271 -7.246 140.245 1.00 12.31 163 LEU A N 1
ATOM 2512 C CA . LEU A 1 163 ? 129.816 -5.999 139.634 1.00 12.79 163 LEU A CA 1
ATOM 2513 C C . LEU A 1 163 ? 130.609 -4.806 140.156 1.00 12.52 163 LEU A C 1
ATOM 2514 O O . LEU A 1 163 ? 130.884 -3.858 139.409 1.00 13.22 163 LEU A O 1
ATOM 2530 N N . SER A 1 164 ? 130.987 -4.837 141.433 1.00 12.70 164 SER A N 1
ATOM 2531 C CA . SER A 1 164 ? 131.813 -3.774 141.998 1.00 13.47 164 SER A CA 1
ATOM 2532 C C . SER A 1 164 ? 133.181 -3.744 141.328 1.00 13.06 164 SER A C 1
ATOM 2533 O O . SER A 1 164 ? 133.686 -2.673 140.971 1.00 13.37 164 SER A O 1
ATOM 2541 N N . TYR A 1 165 ? 133.787 -4.919 141.144 1.00 12.22 165 TYR A N 1
ATOM 2542 C CA . TYR A 1 165 ? 135.039 -5.026 140.403 1.00 12.12 165 TYR A CA 1
ATOM 2543 C C . TYR A 1 165 ? 134.880 -4.465 138.990 1.00 11.83 165 TYR A C 1
ATOM 2544 O O . TYR A 1 165 ? 135.712 -3.678 138.523 1.00 12.23 165 TYR A O 1
ATOM 2562 N N . ALA A 1 166 ? 133.819 -4.872 138.285 1.00 12.27 166 ALA A N 1
ATOM 2563 C CA . ALA A 1 166 ? 133.585 -4.361 136.937 1.00 11.89 166 ALA A CA 1
ATOM 2564 C C . ALA A 1 166 ? 133.465 -2.844 136.941 1.00 12.54 166 ALA A C 1
ATOM 2565 O O . ALA A 1 166 ? 134.026 -2.168 136.072 1.00 13.45 166 ALA A O 1
ATOM 2572 N N . LYS A 1 167 ? 132.746 -2.289 137.920 1.00 12.44 167 LYS A N 1
ATOM 2573 C CA . LYS A 1 167 ? 132.627 -0.837 137.998 1.00 13.39 167 LYS A CA 1
ATOM 2574 C C . LYS A 1 167 ? 133.991 -0.181 138.186 1.00 13.59 167 LYS A C 1
ATOM 2575 O O . LYS A 1 167 ? 134.265 0.872 137.601 1.00 14.83 167 LYS A O 1
ATOM 2594 N N . ALA A 1 168 ? 134.867 -0.810 138.972 1.00 13.20 168 ALA A N 1
ATOM 2595 C CA . ALA A 1 168 ? 136.195 -0.272 139.238 1.00 13.27 168 ALA A CA 1
ATOM 2596 C C . ALA A 1 168 ? 137.102 -0.293 138.009 1.00 13.31 168 ALA A C 1
ATOM 2597 O O . ALA A 1 168 ? 138.091 0.442 137.983 1.00 14.16 168 ALA A O 1
ATOM 2604 N N . ILE A 1 169 ? 136.792 -1.090 136.986 1.00 12.64 169 ILE A N 1
ATOM 2605 C CA . ILE A 1 169 ? 137.546 -1.062 135.730 1.00 12.61 169 ILE A CA 1
ATOM 2606 C C . ILE A 1 169 ? 136.759 -0.410 134.601 1.00 13.68 169 ILE A C 1
ATOM 2607 O O . ILE A 1 169 ? 137.200 -0.448 133.449 1.00 14.89 169 ILE A O 1
ATOM 2623 N N . GLY A 1 170 ? 135.603 0.197 134.907 1.00 13.22 170 GLY A N 1
ATOM 2624 C CA . GLY A 1 170 ? 134.822 0.939 133.937 1.00 14.01 170 GLY A CA 1
ATOM 2625 C C . GLY A 1 170 ? 133.737 0.150 133.237 1.00 13.61 170 GLY A C 1
ATOM 2626 O O . GLY A 1 170 ? 132.980 0.735 132.458 1.00 14.93 170 GLY A O 1
ATOM 2630 N N . GLY A 1 171 ? 133.613 -1.148 133.510 1.00 13.15 171 GLY A N 1
ATOM 2631 C CA . GLY A 1 171 ? 132.733 -1.992 132.718 1.00 13.74 171 GLY A CA 1
ATOM 2632 C C . GLY A 1 171 ? 131.269 -1.602 132.813 1.00 13.61 171 GLY A C 1
ATOM 2633 O O . GLY A 1 171 ? 130.532 -1.681 131.824 1.00 14.91 171 GLY A O 1
ATOM 2637 N N . THR A 1 172 ? 130.821 -1.174 133.997 1.00 13.90 172 THR A N 1
ATOM 2638 C CA . THR A 1 172 ? 129.424 -0.797 134.155 1.00 14.55 172 THR A CA 1
ATOM 2639 C C . THR A 1 172 ? 129.098 0.542 133.510 1.00 15.62 172 THR A C 1
ATOM 2640 O O . THR A 1 172 ? 127.916 0.846 133.335 1.00 17.09 172 THR A O 1
ATOM 2651 N N . ARG A 1 173 ? 130.104 1.341 133.156 1.00 15.85 173 ARG A N 1
ATOM 2652 C CA . ARG A 1 173 ? 129.846 2.572 132.416 1.00 16.41 173 ARG A CA 1
ATOM 2653 C C . ARG A 1 173 ? 12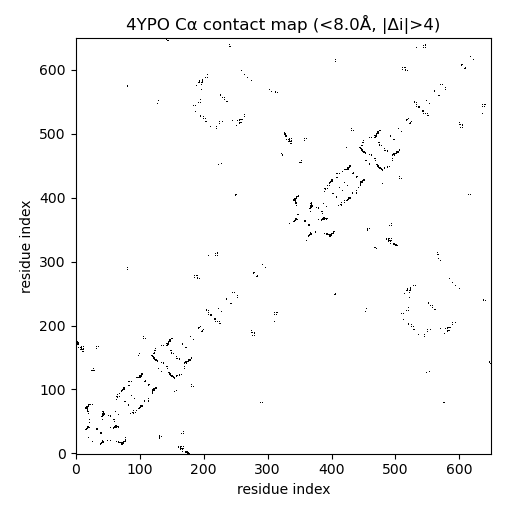9.221 2.264 131.064 1.00 16.89 173 ARG A C 1
ATOM 2654 O O . ARG A 1 173 ? 128.351 3.004 130.589 1.00 18.98 173 ARG A O 1
ATOM 2675 N N . ALA A 1 174 ? 129.666 1.179 130.430 1.00 15.86 174 ALA A N 1
ATOM 2676 C CA . ALA A 1 174 ? 129.136 0.735 129.153 1.00 15.03 174 ALA A CA 1
ATOM 2677 C C . ALA A 1 174 ? 127.995 -0.251 129.345 1.00 13.87 174 ALA A C 1
ATOM 2678 O O . ALA A 1 174 ? 126.964 -0.156 128.679 1.00 14.87 174 ALA A O 1
ATOM 2685 N N . GLY A 1 175 ? 128.183 -1.224 130.225 1.00 15.60 175 GLY A N 1
ATOM 2686 C CA . GLY A 1 175 ? 127.179 -2.230 130.481 1.00 15.07 175 GLY A CA 1
ATOM 2687 C C . GLY A 1 175 ? 127.780 -3.592 130.743 1.00 13.61 175 GLY A C 1
ATOM 2688 O O . GLY A 1 175 ? 128.752 -3.997 130.097 1.00 13.53 175 GLY A O 1
ATOM 2692 N N . VAL A 1 176 ? 127.187 -4.310 131.691 1.00 13.05 176 VAL A N 1
ATOM 2693 C CA . VAL A 1 176 ? 127.628 -5.648 132.061 1.00 12.47 176 VAL A CA 1
ATOM 2694 C C . VAL A 1 176 ? 126.507 -6.639 131.782 1.00 12.17 176 VAL A C 1
ATOM 2695 O O . VAL A 1 176 ? 125.353 -6.418 132.173 1.00 13.50 176 VAL A O 1
ATOM 2708 N N . ILE A 1 177 ? 126.865 -7.737 131.122 1.00 11.66 177 ILE A N 1
ATOM 2709 C CA . ILE A 1 177 ? 125.962 -8.842 130.816 1.00 12.49 177 ILE A CA 1
ATOM 2710 C C . ILE A 1 177 ? 126.315 -10.009 131.723 1.00 11.90 177 ILE A C 1
ATOM 2711 O O . ILE A 1 177 ? 127.475 -10.422 131.775 1.00 12.05 177 ILE A O 1
ATOM 2727 N N . LYS A 1 178 ? 125.325 -10.541 132.436 1.00 12.90 178 LYS A N 1
ATOM 2728 C CA . LYS A 1 178 ? 125.540 -11.738 133.234 1.00 12.74 178 LYS A CA 1
ATOM 2729 C C . LYS A 1 178 ? 125.403 -12.991 132.371 1.00 12.11 178 LYS A C 1
ATOM 2730 O O . LYS A 1 178 ? 124.459 -13.125 131.585 1.00 13.79 178 LYS A O 1
ATOM 2749 N N . THR A 1 179 ? 126.345 -13.910 132.538 1.00 11.64 179 THR A N 1
ATOM 2750 C CA . THR A 1 179 ? 126.344 -15.186 131.833 1.00 11.94 179 THR A CA 1
ATOM 2751 C C . THR A 1 179 ? 126.858 -16.261 132.791 1.00 11.23 179 THR A C 1
ATOM 2752 O O . THR A 1 179 ? 126.822 -16.099 134.015 1.00 12.55 179 THR A O 1
ATOM 2763 N N . THR A 1 180 ? 127.332 -17.363 132.225 1.00 11.02 180 THR A N 1
ATOM 2764 C CA . THR A 1 180 ? 127.906 -18.464 132.970 1.00 10.52 180 THR A CA 1
ATOM 2765 C C . THR A 1 180 ? 129.307 -18.761 132.457 1.00 10.46 180 THR A C 1
ATOM 2766 O O . THR A 1 180 ? 129.662 -18.409 131.331 1.00 10.67 180 THR A O 1
ATOM 2777 N N . PHE A 1 181 ? 130.100 -19.440 133.283 1.00 10.33 181 PHE A N 1
ATOM 2778 C CA . PHE A 1 181 ? 131.413 -19.891 132.830 1.00 10.26 181 PHE A CA 1
ATOM 2779 C C . PHE A 1 181 ? 131.275 -20.793 131.614 1.00 10.39 181 PHE A C 1
ATOM 2780 O O . PHE A 1 181 ? 132.046 -20.675 130.656 1.00 10.48 181 PHE A O 1
ATOM 2797 N N . LYS A 1 182 ? 130.297 -21.701 131.642 1.00 10.52 182 LYS A N 1
ATOM 2798 C CA . LYS A 1 182 ? 130.066 -22.620 130.530 1.00 10.45 182 LYS A CA 1
ATOM 2799 C C . LYS A 1 182 ? 129.810 -21.863 129.234 1.00 10.10 182 LYS A C 1
ATOM 2800 O O . LYS A 1 182 ? 130.438 -22.133 128.201 1.00 10.44 182 LYS A O 1
ATOM 2819 N N . ASP A 1 183 ? 128.871 -20.924 129.258 1.00 10.68 183 ASP A N 1
ATOM 2820 C CA . ASP A 1 183 ? 128.512 -20.225 128.033 1.00 10.85 183 ASP A CA 1
ATOM 2821 C C . ASP A 1 183 ? 129.652 -19.357 127.532 1.00 10.22 183 ASP A C 1
ATOM 2822 O O . ASP A 1 183 ? 129.900 -19.295 126.322 1.00 10.48 183 ASP A O 1
ATOM 2831 N N . GLU A 1 184 ? 130.343 -18.662 128.435 1.00 10.02 184 GLU A N 1
ATOM 2832 C CA . GLU A 1 184 ? 131.454 -17.826 127.998 1.00 9.65 184 GLU A CA 1
ATOM 2833 C C . GLU A 1 184 ? 132.508 -18.657 127.296 1.00 9.98 184 GLU A C 1
ATOM 2834 O O . GLU A 1 184 ? 132.975 -18.280 126.220 1.00 10.10 184 GLU A O 1
ATOM 2846 N N . THR A 1 185 ? 132.891 -19.797 127.865 1.00 9.69 185 THR A N 1
ATOM 2847 C CA . THR A 1 185 ? 134.028 -20.495 127.288 1.00 10.27 185 THR A CA 1
ATOM 2848 C C . THR A 1 185 ? 133.631 -21.291 126.052 1.00 9.65 185 THR A C 1
ATOM 2849 O O . THR A 1 185 ? 134.400 -21.359 125.087 1.00 10.09 185 THR A O 1
ATOM 2860 N N . GLU A 1 186 ? 132.446 -21.901 126.054 1.00 9.78 186 GLU A N 1
ATOM 2861 C CA . GLU A 1 186 ? 132.051 -22.687 124.896 1.00 9.77 186 GLU A CA 1
ATOM 2862 C C . GLU A 1 186 ? 131.833 -21.796 123.672 1.00 9.93 186 GLU A C 1
ATOM 2863 O O . GLU A 1 186 ? 132.259 -22.145 122.567 1.00 9.98 186 GLU A O 1
ATOM 2875 N N . THR A 1 187 ? 131.203 -20.631 123.855 1.00 9.13 187 THR A N 1
ATOM 2876 C CA . THR A 1 187 ? 131.054 -19.710 122.730 1.00 9.24 187 THR A CA 1
ATOM 2877 C C . THR A 1 187 ? 132.402 -19.131 122.309 1.00 9.08 187 THR A C 1
ATOM 2878 O O . THR A 1 187 ? 132.653 -18.957 121.110 1.00 9.35 187 THR A O 1
ATOM 2889 N N . ASP A 1 188 ? 133.291 -18.850 123.262 1.00 8.84 188 ASP A N 1
ATOM 2890 C CA . ASP A 1 188 ? 134.598 -18.305 122.908 1.00 9.13 188 ASP A CA 1
ATOM 2891 C C . ASP A 1 188 ? 135.370 -19.279 122.030 1.00 8.77 188 ASP A C 1
ATOM 2892 O O . ASP A 1 188 ? 135.833 -18.930 120.923 1.00 9.86 188 ASP A O 1
ATOM 2901 N N A LEU A 1 189 ? 135.528 -20.511 122.516 0.55 8.48 189 LEU A N 1
ATOM 2902 N N B LEU A 1 189 ? 135.507 -20.517 122.500 0.45 8.44 189 LEU A N 1
ATOM 2903 C CA A LEU A 1 189 ? 136.258 -21.524 121.762 0.55 8.90 189 LEU A CA 1
ATOM 2904 C CA B LEU A 1 189 ? 136.265 -21.514 121.755 0.45 8.89 189 LEU A CA 1
ATOM 2905 C C A LEU A 1 189 ? 135.614 -21.752 120.408 0.55 8.22 189 LEU A C 1
ATOM 2906 C C B LEU A 1 189 ? 135.616 -21.802 120.413 0.45 8.50 189 LEU A C 1
ATOM 2907 O O A LEU A 1 189 ? 136.306 -21.851 119.385 0.55 8.62 189 LEU A O 1
ATOM 2908 O O B LEU A 1 189 ? 136.308 -22.007 119.405 0.45 9.01 189 LEU A O 1
ATOM 2939 N N . PHE A 1 190 ? 134.286 -21.845 120.385 1.00 8.82 190 PHE A N 1
ATOM 2940 C CA . PHE A 1 190 ? 133.590 -22.095 119.135 1.00 9.02 190 PHE A CA 1
ATOM 2941 C C . PHE A 1 190 ? 133.877 -20.998 118.118 1.00 8.80 190 PHE A C 1
ATOM 2942 O O . PHE A 1 190 ? 134.177 -21.272 116.941 1.00 8.99 190 PHE A O 1
ATOM 2960 N N . GLY A 1 191 ? 133.761 -19.745 118.541 1.00 8.68 191 GLY A N 1
ATOM 2961 C CA . GLY A 1 191 ? 134.014 -18.654 117.627 1.00 9.04 191 GLY A CA 1
ATOM 2962 C C . GLY A 1 191 ? 135.453 -18.603 117.168 1.00 8.84 191 GLY A C 1
ATOM 2963 O O . GLY A 1 191 ? 135.723 -18.333 115.994 1.00 9.56 191 GLY A O 1
ATOM 2967 N N . GLU A 1 192 ? 136.400 -18.847 118.073 1.00 9.16 192 GLU A N 1
ATOM 2968 C CA . GLU A 1 192 ? 137.810 -18.876 117.701 1.00 9.82 192 GLU A CA 1
ATOM 2969 C C . GLU A 1 192 ? 138.066 -19.913 116.631 1.00 9.28 192 GLU A C 1
ATOM 2970 O O . GLU A 1 192 ? 138.797 -19.669 115.668 1.00 10.12 192 GLU A O 1
ATOM 2982 N N . GLN A 1 193 ? 137.497 -21.096 116.808 1.00 9.15 193 GLN A N 1
ATOM 2983 C CA . GLN A 1 193 ? 137.790 -22.213 115.929 1.00 9.70 193 GLN A CA 1
ATOM 2984 C C . GLN A 1 193 ? 137.108 -22.080 114.576 1.00 9.74 193 GLN A C 1
ATOM 2985 O O . GLN A 1 193 ? 137.737 -22.297 113.531 1.00 11.97 193 GLN A O 1
ATOM 2999 N N . THR A 1 194 ? 135.828 -21.729 114.568 1.00 9.18 194 THR A N 1
ATOM 3000 C CA . THR A 1 194 ? 135.076 -21.744 113.329 1.00 9.73 194 THR A CA 1
ATOM 3001 C C . THR A 1 194 ? 135.232 -20.460 112.522 1.00 9.30 194 THR A C 1
ATOM 3002 O O . THR A 1 194 ? 135.077 -20.500 111.298 1.00 10.27 194 THR A O 1
ATOM 3013 N N . VAL A 1 195 ? 135.542 -19.335 113.179 1.00 9.15 195 VAL A N 1
ATOM 3014 C CA . VAL A 1 195 ? 135.553 -18.043 112.509 1.00 9.15 195 VAL A CA 1
ATOM 3015 C C . VAL A 1 195 ? 136.862 -17.293 112.732 1.00 9.17 195 VAL A C 1
ATOM 3016 O O . VAL A 1 195 ? 137.556 -16.961 111.772 1.00 10.02 195 VAL A O 1
ATOM 3029 N N . LEU A 1 196 ? 137.198 -16.958 113.974 1.00 9.07 196 LEU A N 1
ATOM 3030 C CA . LEU A 1 196 ? 138.219 -15.933 114.210 1.00 9.55 196 LEU A CA 1
ATOM 3031 C C . LEU A 1 196 ? 139.611 -16.389 113.825 1.00 9.65 196 LEU A C 1
ATOM 3032 O O . LEU A 1 196 ? 140.376 -15.613 113.243 1.00 10.61 196 LEU A O 1
ATOM 3048 N N . CYS A 1 197 ? 139.981 -17.602 114.219 1.00 9.45 197 CYS A N 1
ATOM 3049 C CA . CYS A 1 197 ? 141.346 -18.088 114.110 1.00 9.81 197 CYS A CA 1
ATOM 3050 C C . CYS A 1 197 ? 141.465 -19.338 113.255 1.00 9.87 197 CYS A C 1
ATOM 3051 O O . CYS A 1 197 ? 142.587 -19.784 112.988 1.00 11.12 197 CYS A O 1
ATOM 3059 N N . GLY A 1 198 ? 140.346 -19.928 112.850 1.00 9.85 198 GLY A N 1
ATOM 3060 C CA . GLY A 1 198 ? 140.328 -21.065 111.953 1.00 9.89 198 GLY A CA 1
ATOM 3061 C C . GLY A 1 198 ? 139.684 -20.719 110.632 1.00 9.47 198 GLY A C 1
ATOM 3062 O O . GLY A 1 198 ? 140.367 -20.600 109.610 1.00 9.90 198 GLY A O 1
ATOM 3066 N N . GLY A 1 199 ? 138.359 -20.568 110.641 1.00 9.96 199 GLY A N 1
ATOM 3067 C CA . GLY A 1 199 ? 137.623 -20.469 109.391 1.00 9.66 199 GLY A CA 1
ATOM 3068 C C . GLY A 1 199 ? 138.039 -19.306 108.505 1.00 8.77 199 GLY A C 1
ATOM 3069 O O . GLY A 1 199 ? 138.210 -19.481 107.305 1.00 9.26 199 GLY A O 1
ATOM 3073 N N . THR A 1 200 ? 138.128 -18.091 109.055 1.00 8.85 200 THR A N 1
ATOM 3074 C CA . THR A 1 200 ? 138.430 -16.936 108.203 1.00 9.02 200 THR A CA 1
ATOM 3075 C C . THR A 1 200 ? 139.792 -17.096 107.543 1.00 8.81 200 THR A C 1
ATOM 3076 O O . THR A 1 200 ? 139.959 -16.800 106.351 1.00 8.94 200 THR A O 1
ATOM 3087 N N . GLU A 1 201 ? 140.784 -17.549 108.307 1.00 9.02 201 GLU A N 1
ATOM 3088 C CA . GLU A 1 201 ? 142.121 -17.699 107.760 1.00 9.03 201 GLU A CA 1
ATOM 3089 C C . GLU A 1 201 ? 142.143 -18.759 106.671 1.00 9.28 201 GLU A C 1
ATOM 3090 O O . GLU A 1 201 ? 142.826 -18.597 105.654 1.00 9.17 201 GLU A O 1
ATOM 3102 N N . GLU A 1 202 ? 141.456 -19.881 106.890 1.00 10.16 202 GLU A N 1
ATOM 3103 C CA . GLU A 1 202 ? 141.405 -20.923 105.871 1.00 10.70 202 GLU A CA 1
ATOM 3104 C C . GLU A 1 202 ? 140.653 -20.462 104.625 1.00 10.11 202 GLU A C 1
ATOM 3105 O O . GLU A 1 202 ? 140.999 -20.857 103.504 1.00 10.12 202 GLU A O 1
ATOM 3117 N N A LEU A 1 203 ? 139.674 -19.596 104.798 0.59 9.66 203 LEU A N 1
ATOM 3118 N N B LEU A 1 203 ? 139.603 -19.648 104.793 0.41 10.10 203 LEU A N 1
ATOM 3119 C CA A LEU A 1 203 ? 138.933 -19.055 103.675 0.59 9.73 203 LEU A CA 1
ATOM 3120 C CA B LEU A 1 203 ? 138.934 -19.036 103.644 0.41 10.84 203 LEU A CA 1
ATOM 3121 C C A LEU A 1 203 ? 139.814 -18.123 102.839 0.59 8.67 203 LEU A C 1
ATOM 3122 C C B LEU A 1 203 ? 139.923 -18.208 102.838 0.41 9.00 203 LEU A C 1
ATOM 3123 O O A LEU A 1 203 ? 139.793 -18.173 101.598 0.59 9.02 203 LEU A O 1
ATOM 3124 O O B LEU A 1 203 ? 140.061 -18.382 101.619 0.41 8.91 203 LEU A O 1
ATOM 3155 N N . VAL A 1 204 ? 140.614 -17.292 103.517 1.00 8.65 204 VAL A N 1
ATOM 3156 C CA . VAL A 1 204 ? 141.588 -16.429 102.855 1.00 9.01 204 VAL A CA 1
ATOM 3157 C C . VAL A 1 204 ? 142.620 -17.269 102.121 1.00 8.89 204 VAL A C 1
ATOM 3158 O O . VAL A 1 204 ? 142.930 -17.025 100.950 1.00 9.60 204 VAL A O 1
ATOM 3172 N N . LYS A 1 205 ? 143.176 -18.272 102.797 1.00 8.86 205 LYS A N 1
ATOM 3173 C CA . LYS A 1 205 ? 144.187 -19.127 102.175 1.00 9.64 205 LYS A CA 1
ATOM 3174 C C . LYS A 1 205 ? 143.622 -19.850 100.962 1.00 9.07 205 LYS A C 1
ATOM 3175 O O . LYS A 1 205 ? 144.294 -19.958 99.928 1.00 9.79 205 LYS A O 1
ATOM 3194 N N . ALA A 1 206 ? 142.402 -20.372 101.076 1.00 8.99 206 ALA A N 1
ATOM 3195 C CA . ALA A 1 206 ? 141.791 -21.100 99.972 1.00 9.35 206 ALA A CA 1
ATOM 3196 C C . ALA A 1 206 ? 141.588 -20.197 98.765 1.00 9.16 206 ALA A C 1
ATOM 3197 O O . ALA A 1 206 ? 141.889 -20.585 97.636 1.00 9.49 206 ALA A O 1
ATOM 3204 N N . GLY A 1 207 ? 141.084 -18.988 98.976 1.00 8.87 207 GLY A N 1
ATOM 3205 C CA . GLY A 1 207 ? 140.905 -18.074 97.860 1.00 8.66 207 GLY A CA 1
ATOM 3206 C C . GLY A 1 207 ? 142.222 -17.702 97.213 1.00 8.29 207 GLY A C 1
ATOM 3207 O O . GLY A 1 207 ? 142.334 -17.667 95.982 1.00 8.99 207 GLY A O 1
ATOM 3211 N N . PHE A 1 208 ? 143.236 -17.442 98.033 1.00 8.34 208 PHE A N 1
ATOM 3212 C CA . PHE A 1 208 ? 144.566 -17.160 97.517 1.00 8.30 208 PHE A CA 1
ATOM 3213 C C . PHE A 1 208 ? 145.064 -18.310 96.653 1.00 8.78 208 PHE A C 1
ATOM 3214 O O . PHE A 1 208 ? 145.550 -18.106 95.534 1.00 9.05 208 PHE A O 1
ATOM 3231 N N . GLU A 1 209 ? 144.954 -19.530 97.173 1.00 8.57 209 GLU A N 1
ATOM 3232 C CA . GLU A 1 209 ? 145.414 -20.716 96.455 1.00 9.42 209 GLU A CA 1
ATOM 3233 C C . GLU A 1 209 ? 144.702 -20.867 95.116 1.00 9.46 209 GLU A C 1
ATOM 3234 O O . GLU A 1 209 ? 145.331 -21.207 94.104 1.00 10.08 209 GLU A O 1
ATOM 3246 N N . VAL A 1 210 ? 143.379 -20.696 95.099 1.00 9.11 210 VAL A N 1
ATOM 3247 C CA . VAL A 1 210 ? 142.633 -20.833 93.857 1.00 9.09 210 VAL A CA 1
ATOM 3248 C C . VAL A 1 210 ? 143.156 -19.845 92.818 1.00 8.76 210 VAL A C 1
ATOM 3249 O O . VAL A 1 210 ? 143.352 -20.194 91.647 1.00 9.47 210 VAL A O 1
ATOM 3262 N N . MET A 1 211 ? 143.390 -18.601 93.223 1.00 8.80 211 MET A N 1
ATOM 3263 C CA . MET A 1 211 ? 143.879 -17.610 92.272 1.00 9.03 211 MET A CA 1
ATOM 3264 C C . MET A 1 211 ? 145.260 -17.963 91.748 1.00 8.99 211 MET A C 1
ATOM 3265 O O . MET A 1 211 ? 145.508 -17.869 90.545 1.00 9.75 211 MET A O 1
ATOM 3279 N N A VAL A 1 212 ? 146.188 -18.315 92.637 0.74 9.03 212 VAL A N 1
ATOM 3280 N N B VAL A 1 212 ? 146.190 -18.350 92.624 0.26 9.05 212 VAL A N 1
ATOM 3281 C CA A VAL A 1 212 ? 147.540 -18.615 92.185 0.74 9.70 212 VAL A CA 1
ATOM 3282 C CA B VAL A 1 212 ? 147.543 -18.585 92.127 0.26 9.21 212 VAL A CA 1
ATOM 3283 C C A VAL A 1 212 ? 147.538 -19.841 91.284 0.74 10.03 212 VAL A C 1
ATOM 3284 C C B VAL A 1 212 ? 147.632 -19.895 91.348 0.26 10.02 212 VAL A C 1
ATOM 3285 O O A VAL A 1 212 ? 148.223 -19.872 90.251 0.74 10.41 212 VAL A O 1
ATOM 3286 O O B VAL A 1 212 ? 148.485 -20.035 90.462 0.26 10.83 212 VAL A O 1
ATOM 3311 N N . GLU A 1 213 ? 146.763 -20.869 91.641 1.00 9.74 213 GLU A N 1
ATOM 3312 C CA . GLU A 1 213 ? 146.701 -22.080 90.821 1.00 11.45 213 GLU A CA 1
ATOM 3313 C C . GLU A 1 213 ? 146.147 -21.778 89.426 1.00 11.89 213 GLU A C 1
ATOM 3314 O O . GLU A 1 213 ? 146.555 -22.421 88.444 1.00 13.79 213 GLU A O 1
ATOM 3327 N N . ALA A 1 214 ? 145.256 -20.788 89.309 1.00 10.94 214 ALA A N 1
ATOM 3328 C CA . ALA A 1 214 ? 144.689 -20.361 88.037 1.00 11.18 214 ALA A CA 1
ATOM 3329 C C . ALA A 1 214 ? 145.597 -19.411 87.265 1.00 11.65 214 ALA A C 1
ATOM 3330 O O . ALA A 1 214 ? 145.205 -18.922 86.201 1.00 12.87 214 ALA A O 1
ATOM 3337 N N . GLY A 1 215 ? 146.794 -19.136 87.762 1.00 11.33 215 GLY A N 1
ATOM 3338 C CA . GLY A 1 215 ? 147.723 -18.320 87.017 1.00 11.74 215 GLY A CA 1
ATOM 3339 C C . GLY A 1 215 ? 147.547 -16.833 87.191 1.00 11.19 215 GLY A C 1
ATOM 3340 O O . GLY A 1 215 ? 148.035 -16.073 86.354 1.00 12.25 215 GLY A O 1
ATOM 3344 N N . TYR A 1 216 ? 146.868 -16.380 88.275 1.00 10.07 216 TYR A N 1
ATOM 3345 C CA . TYR A 1 216 ? 146.875 -14.962 88.590 1.00 9.73 216 TYR A CA 1
ATOM 3346 C C . TYR A 1 216 ? 148.092 -14.624 89.443 1.00 9.77 216 TYR A C 1
ATOM 3347 O O . TYR A 1 216 ? 148.554 -15.456 90.228 1.00 10.37 216 TY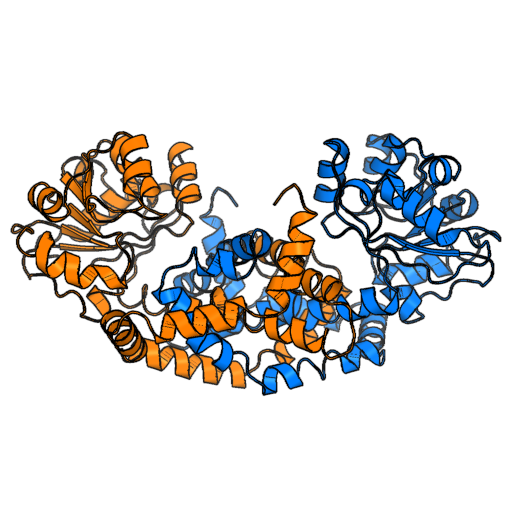R A O 1
ATOM 3365 N N . PRO A 1 217 ? 148.613 -13.404 89.364 1.00 10.27 217 PRO A N 1
ATOM 3366 C CA . PRO A 1 217 ? 149.771 -13.047 90.194 1.00 10.92 217 PRO A CA 1
ATOM 3367 C C . PRO A 1 217 ? 149.464 -13.110 91.686 1.00 9.80 217 PRO A C 1
ATOM 3368 O O . PRO A 1 217 ? 148.430 -12.626 92.147 1.00 10.04 217 PRO A O 1
ATOM 3379 N N . ALA A 1 218 ? 150.426 -13.640 92.444 1.00 10.61 218 ALA A N 1
ATOM 3380 C CA . ALA A 1 218 ? 150.275 -13.753 93.892 1.00 10.20 218 ALA A CA 1
ATOM 3381 C C . ALA A 1 218 ? 150.049 -12.398 94.543 1.00 9.12 218 ALA A C 1
ATOM 3382 O O . ALA A 1 218 ? 149.372 -12.313 95.574 1.00 9.29 218 ALA A O 1
ATOM 3389 N N . GLU A 1 219 ? 150.620 -11.329 93.989 1.00 9.29 219 GLU A N 1
ATOM 3390 C CA . GLU A 1 219 ? 150.464 -10.020 94.610 1.00 9.64 219 GLU A CA 1
ATOM 3391 C C . GLU A 1 219 ? 149.012 -9.567 94.572 1.00 9.39 219 GLU A C 1
ATOM 3392 O O . GLU A 1 219 ? 148.484 -9.059 95.570 1.00 10.01 219 GLU A O 1
ATOM 3404 N N . LEU A 1 220 ? 148.349 -9.742 93.429 1.00 9.30 220 LEU A N 1
ATOM 3405 C CA . LEU A 1 220 ? 146.938 -9.393 93.346 1.00 9.74 220 LEU A CA 1
ATOM 3406 C C . LEU A 1 220 ? 146.114 -10.280 94.260 1.00 9.23 220 LEU A C 1
ATOM 3407 O O . LEU A 1 220 ? 145.180 -9.817 94.919 1.00 9.78 220 LEU A O 1
ATOM 3423 N N . ALA A 1 221 ? 146.442 -11.565 94.310 1.00 9.30 221 ALA A N 1
ATOM 3424 C CA . ALA A 1 221 ? 145.712 -12.475 95.179 1.00 9.73 221 ALA A CA 1
ATOM 3425 C C . ALA A 1 221 ? 145.768 -12.004 96.630 1.00 8.91 221 ALA A C 1
ATOM 3426 O O . ALA A 1 221 ? 144.750 -11.999 97.321 1.00 9.91 221 ALA A O 1
ATOM 3433 N N . TYR A 1 222 ? 146.943 -11.597 97.104 1.00 8.93 222 TYR A N 1
ATOM 3434 C CA . TYR A 1 222 ? 147.078 -11.109 98.472 1.00 9.07 222 TYR A CA 1
ATOM 3435 C C . TYR A 1 222 ? 146.170 -9.910 98.725 1.00 8.63 222 TYR A C 1
ATOM 3436 O O . TYR A 1 222 ? 145.464 -9.828 99.745 1.00 9.21 222 TYR A O 1
ATOM 3454 N N . PHE A 1 223 ? 146.204 -8.937 97.818 1.00 8.89 223 PHE A N 1
ATOM 3455 C CA . PHE A 1 223 ? 145.410 -7.737 98.029 1.00 9.15 223 PHE A CA 1
ATOM 3456 C C . PHE A 1 223 ? 143.931 -8.063 98.104 1.00 8.64 223 PHE A C 1
ATOM 3457 O O . PHE A 1 223 ? 143.206 -7.497 98.927 1.00 9.18 223 PHE A O 1
ATOM 3474 N N . GLU A 1 224 ? 143.462 -8.954 97.237 1.00 8.43 224 GLU A N 1
ATOM 3475 C CA . GLU A 1 224 ? 142.038 -9.073 96.976 1.00 8.44 224 GLU A CA 1
ATOM 3476 C C . GLU A 1 224 ? 141.304 -9.970 97.963 1.00 8.26 224 GLU A C 1
ATOM 3477 O O . GLU A 1 224 ? 140.061 -9.901 97.999 1.00 8.70 224 GLU A O 1
ATOM 3489 N N . VAL A 1 225 ? 142.026 -10.775 98.755 1.00 8.55 225 VAL A N 1
ATOM 3490 C CA . VAL A 1 225 ? 141.407 -11.573 99.812 1.00 8.68 225 VAL A CA 1
ATOM 3491 C C . VAL A 1 225 ? 141.885 -11.253 101.214 1.00 8.84 225 VAL A C 1
ATOM 3492 O O . VAL A 1 225 ? 141.179 -11.600 102.169 1.00 10.23 225 VAL A O 1
ATOM 3505 N N A LEU A 1 226 ? 143.066 -10.666 101.394 0.53 9.26 226 LEU A N 1
ATOM 3506 N N B LEU A 1 226 ? 143.047 -10.634 101.398 0.47 9.33 226 LEU A N 1
ATOM 3507 C CA A LEU A 1 226 ? 143.589 -10.384 102.723 0.53 9.14 226 LEU A CA 1
ATOM 3508 C CA B LEU A 1 226 ? 143.525 -10.365 102.748 0.47 9.30 226 LEU A CA 1
ATOM 3509 C C A LEU A 1 226 ? 143.649 -8.887 102.993 0.53 9.47 226 LEU A C 1
ATOM 3510 C C B LEU A 1 226 ? 143.672 -8.876 103.026 0.47 9.55 226 LEU A C 1
ATOM 3511 O O A LEU A 1 226 ? 142.964 -8.392 103.888 0.53 9.58 226 LEU A O 1
ATOM 3512 O O B LEU A 1 226 ? 143.062 -8.376 103.973 0.47 9.66 226 LEU A O 1
ATOM 3543 N N . HIS A 1 227 ? 144.451 -8.139 102.234 1.00 9.01 227 HIS A N 1
ATOM 3544 C CA . HIS A 1 227 ? 144.634 -6.717 102.516 1.00 9.08 227 HIS A CA 1
ATOM 3545 C C . HIS A 1 227 ? 143.295 -5.999 102.616 1.00 8.88 227 HIS A C 1
ATOM 3546 O O . HIS A 1 227 ? 143.067 -5.191 103.524 1.00 9.95 227 HIS A O 1
ATOM 3560 N N . GLU A 1 228 ? 142.404 -6.275 101.673 1.00 8.48 228 GLU A N 1
ATOM 3561 C CA . GLU A 1 228 ? 141.129 -5.584 101.575 1.00 9.31 228 GLU A CA 1
ATOM 3562 C C . GLU A 1 228 ? 140.108 -6.042 102.616 1.00 9.06 228 GLU A C 1
ATOM 3563 O O . GLU A 1 228 ? 139.051 -5.423 102.748 1.00 9.21 228 GLU A O 1
ATOM 3575 N N . LEU A 1 229 ? 140.399 -7.096 103.376 1.00 8.42 229 LEU A N 1
ATOM 3576 C CA . LEU A 1 229 ? 139.456 -7.583 104.378 1.00 8.32 229 LEU A CA 1
ATOM 3577 C C . LEU A 1 229 ? 139.357 -6.638 105.570 1.00 8.85 229 LEU A C 1
ATOM 3578 O O . LEU A 1 229 ? 138.315 -6.585 106.227 1.00 8.98 229 LEU A O 1
ATOM 3594 N N . LYS A 1 230 ? 140.414 -5.882 105.869 1.00 8.97 230 LYS A N 1
ATOM 3595 C CA . LYS A 1 230 ? 140.384 -4.983 107.023 1.00 9.38 230 LYS A CA 1
ATOM 3596 C C . LYS A 1 230 ? 139.281 -3.942 106.896 1.00 9.69 230 LYS A C 1
ATOM 3597 O O . LYS A 1 230 ? 138.540 -3.700 107.855 1.00 10.05 230 LYS A O 1
ATOM 3616 N N . LEU A 1 231 ? 139.146 -3.304 105.729 1.00 10.09 231 LEU A N 1
ATOM 3617 C CA . LEU A 1 231 ? 138.096 -2.300 105.573 1.00 10.54 231 LEU A CA 1
ATOM 3618 C C . LEU A 1 231 ? 136.722 -2.916 105.820 1.00 10.06 231 LEU A C 1
ATOM 3619 O O . LEU A 1 231 ? 135.872 -2.333 106.509 1.00 10.64 231 LEU A O 1
ATOM 3635 N N . ILE A 1 232 ? 136.488 -4.106 105.250 1.00 9.41 232 ILE A N 1
ATOM 3636 C CA . ILE A 1 232 ? 135.207 -4.788 105.404 1.00 9.68 232 ILE A CA 1
ATOM 3637 C C . ILE A 1 232 ? 134.898 -5.032 106.876 1.00 9.01 232 ILE A C 1
ATOM 3638 O O . ILE A 1 232 ? 133.790 -4.761 107.358 1.00 9.55 232 ILE A O 1
ATOM 3654 N N . VAL A 1 233 ? 135.850 -5.622 107.590 1.00 8.96 233 VAL A N 1
ATOM 3655 C CA . VAL A 1 233 ? 135.591 -5.997 108.971 1.00 9.51 233 VAL A CA 1
ATOM 3656 C C . VAL A 1 233 ? 135.472 -4.754 109.845 1.00 9.28 233 VAL A C 1
ATOM 3657 O O . VAL A 1 233 ? 134.653 -4.712 110.771 1.00 9.91 233 VAL A O 1
ATOM 3670 N N . ASP A 1 234 ? 136.252 -3.710 109.553 1.00 9.80 234 ASP A N 1
ATOM 3671 C CA . ASP A 1 234 ? 136.097 -2.447 110.276 1.00 10.53 234 ASP A CA 1
ATOM 3672 C C . ASP A 1 234 ? 134.683 -1.899 110.130 1.00 10.30 234 ASP A C 1
ATOM 3673 O O . ASP A 1 234 ? 134.093 -1.407 111.101 1.00 12.01 234 ASP A O 1
ATOM 3682 N N . LEU A 1 235 ? 134.130 -1.948 108.918 1.00 10.43 235 LEU A N 1
ATOM 3683 C CA . LEU A 1 235 ? 132.770 -1.469 108.691 1.00 10.99 235 LEU A CA 1
ATOM 3684 C C . LEU A 1 235 ? 131.758 -2.299 109.473 1.00 10.53 235 LEU A C 1
ATOM 3685 O O . LEU A 1 235 ? 130.822 -1.750 110.060 1.00 11.04 235 LEU A O 1
ATOM 3701 N N . MET A 1 236 ? 131.924 -3.628 109.488 1.00 9.59 236 MET A N 1
ATOM 3702 C CA . MET A 1 236 ? 131.014 -4.485 110.252 1.00 9.96 236 MET A CA 1
ATOM 3703 C C . MET A 1 236 ? 131.120 -4.220 111.750 1.00 9.81 236 MET A C 1
ATOM 3704 O O . MET A 1 236 ? 130.115 -4.238 112.466 1.00 10.35 236 MET A O 1
ATOM 3718 N N . TYR A 1 237 ? 132.341 -4.031 112.247 1.00 10.19 237 TYR A N 1
ATOM 3719 C CA . TYR A 1 237 ? 132.556 -3.768 113.667 1.00 10.15 237 TYR A CA 1
ATOM 3720 C C . TYR A 1 237 ? 131.823 -2.514 114.107 1.00 11.03 237 TYR A C 1
ATOM 3721 O O . TYR A 1 237 ? 131.300 -2.456 115.225 1.00 11.26 237 TYR A O 1
ATOM 3739 N N . GLU A 1 238 ? 131.767 -1.504 113.239 1.00 13.98 238 GLU A N 1
ATOM 3740 C CA . GLU A 1 238 ? 131.134 -0.234 113.566 1.00 20.42 238 GLU A CA 1
ATOM 3741 C C . GLU A 1 238 ? 129.630 -0.223 113.327 1.00 14.64 238 GLU A C 1
ATOM 3742 O O . GLU A 1 238 ? 128.905 0.448 114.070 1.00 15.51 238 GLU A O 1
ATOM 3754 N N . GLY A 1 239 ? 129.144 -0.932 112.303 1.00 12.52 239 GLY A N 1
ATOM 3755 C CA . GLY A 1 239 ? 127.764 -0.778 111.875 1.00 12.42 239 GLY A CA 1
ATOM 3756 C C . GLY A 1 239 ? 127.079 -2.046 111.413 1.00 11.92 239 GLY A C 1
ATOM 3757 O O . GLY A 1 239 ? 125.988 -1.974 110.839 1.00 14.38 239 GLY A O 1
ATOM 3761 N N . GLY A 1 240 ? 127.686 -3.201 111.648 1.00 11.16 240 GLY A N 1
ATOM 3762 C CA . GLY A 1 240 ? 127.082 -4.455 111.246 1.00 11.42 240 GLY A CA 1
ATOM 3763 C C . GLY A 1 240 ? 127.164 -4.702 109.741 1.00 11.09 240 GLY A C 1
ATOM 3764 O O . GLY A 1 240 ? 127.788 -3.967 108.970 1.00 11.73 240 GLY A O 1
ATOM 3768 N N . LEU A 1 241 ? 126.499 -5.783 109.339 1.00 10.76 241 LEU A N 1
ATOM 3769 C CA . LEU A 1 241 ? 126.484 -6.162 107.928 1.00 11.37 241 LEU A CA 1
ATOM 3770 C C . LEU A 1 241 ? 125.870 -5.060 107.085 1.00 12.20 241 LEU A C 1
ATOM 3771 O O . LEU A 1 241 ? 126.344 -4.767 105.983 1.00 12.86 241 LEU A O 1
ATOM 3787 N N . ALA A 1 242 ? 124.819 -4.423 107.600 1.00 14.26 242 ALA A N 1
ATOM 3788 C CA . ALA A 1 242 ? 124.140 -3.373 106.850 1.00 16.60 242 ALA A CA 1
ATOM 3789 C C . ALA A 1 242 ? 125.094 -2.245 106.481 1.00 15.55 242 ALA A C 1
ATOM 3790 O O . ALA A 1 242 ? 125.086 -1.765 105.343 1.00 17.32 242 ALA A O 1
ATOM 3797 N N . ARG A 1 243 ? 125.914 -1.786 107.434 1.00 16.54 243 ARG A N 1
ATOM 3798 C CA . ARG A 1 243 ? 126.820 -0.677 107.144 1.00 17.61 243 ARG A CA 1
ATOM 3799 C C . ARG A 1 243 ? 127.818 -1.075 106.078 1.00 15.60 243 ARG A C 1
ATOM 3800 O O . ARG A 1 243 ? 128.096 -0.308 105.146 1.00 16.97 243 ARG A O 1
ATOM 3821 N N . MET A 1 244 ? 128.362 -2.278 106.196 1.00 13.87 244 MET A N 1
ATOM 3822 C CA . MET A 1 244 ? 129.360 -2.727 105.244 1.00 12.82 244 MET A CA 1
ATOM 3823 C C . MET A 1 244 ? 128.754 -2.852 103.856 1.00 11.95 244 MET A C 1
ATOM 3824 O O . MET A 1 244 ? 129.326 -2.357 102.885 1.00 12.63 244 MET A O 1
ATOM 3838 N N . TYR A 1 245 ? 127.576 -3.463 103.741 1.00 11.67 245 TYR A N 1
ATOM 3839 C CA . TYR A 1 245 ? 127.026 -3.675 102.410 1.00 11.87 245 TYR A CA 1
ATOM 3840 C C . TYR A 1 245 ? 126.617 -2.366 101.742 1.00 13.19 245 TYR A C 1
ATOM 3841 O O . TYR A 1 245 ? 126.699 -2.251 100.513 1.00 14.08 245 TYR A O 1
ATOM 3859 N N . TYR A 1 246 ? 126.217 -1.366 102.525 1.00 14.71 246 TYR A N 1
ATOM 3860 C CA . TYR A 1 246 ? 125.913 -0.054 101.968 1.00 16.85 246 TYR A CA 1
ATOM 3861 C C . TYR A 1 246 ? 127.172 0.634 101.449 1.00 16.08 246 TYR A C 1
ATOM 3862 O O . TYR A 1 246 ? 127.121 1.386 100.469 1.00 17.99 246 TYR A O 1
ATOM 3880 N N . SER A 1 247 ? 128.304 0.370 102.083 1.00 15.64 247 SER A N 1
ATOM 3881 C CA A SER A 1 247 ? 129.538 1.064 101.753 0.65 15.66 247 SER A CA 1
ATOM 3882 C CA B SER A 1 247 ? 129.550 1.052 101.765 0.35 16.10 247 SER A CA 1
ATOM 3883 C C . SER A 1 247 ? 130.228 0.467 100.535 1.00 16.05 247 SER A C 1
ATOM 3884 O O . SER A 1 247 ? 130.840 1.205 99.759 1.00 18.36 247 SER A O 1
ATOM 3899 N N . VAL A 1 248 ? 130.131 -0.839 100.331 1.00 14.73 248 VAL A N 1
ATOM 3900 C CA . VAL A 1 248 ? 130.793 -1.458 99.190 1.00 13.56 248 VAL A CA 1
ATOM 3901 C C . VAL A 1 248 ? 129.979 -1.224 97.928 1.00 14.51 248 VAL A C 1
ATOM 3902 O O . VAL A 1 248 ? 128.813 -0.825 97.985 1.00 16.16 248 VAL A O 1
ATOM 3915 N N . SER A 1 249 ? 130.587 -1.479 96.774 1.00 13.51 249 SER A N 1
ATOM 3916 C CA . SER A 1 249 ? 129.907 -1.262 95.509 1.00 13.99 249 SER A CA 1
ATOM 3917 C C . SER A 1 249 ? 128.755 -2.245 95.316 1.00 15.68 249 SER A C 1
ATOM 3918 O O . SER A 1 249 ? 128.714 -3.315 95.912 1.00 14.31 249 SER A O 1
ATOM 3926 N N . ASP A 1 250 ? 127.813 -1.878 94.446 1.00 17.41 250 ASP A N 1
ATOM 3927 C CA . ASP A 1 250 ? 126.727 -2.799 94.130 1.00 18.83 250 ASP A CA 1
ATOM 3928 C C . ASP A 1 250 ? 127.255 -4.094 93.514 1.00 16.65 250 ASP A C 1
ATOM 3929 O O . ASP A 1 250 ? 126.669 -5.161 93.720 1.00 16.67 250 ASP A O 1
ATOM 3938 N N . THR A 1 251 ? 128.367 -4.031 92.778 1.00 16.97 251 THR A N 1
ATOM 3939 C CA . THR A 1 251 ? 128.962 -5.243 92.210 1.00 16.45 251 THR A CA 1
ATOM 3940 C C . THR A 1 251 ? 129.474 -6.174 93.318 1.00 12.80 251 THR A C 1
ATOM 3941 O O . THR A 1 251 ? 129.260 -7.397 93.289 1.00 12.64 251 THR A O 1
ATOM 3952 N N . ALA A 1 252 ? 130.173 -5.605 94.295 1.00 11.42 252 ALA A N 1
ATOM 3953 C CA . ALA A 1 252 ? 130.653 -6.377 95.438 1.00 10.28 252 ALA A CA 1
ATOM 3954 C C . ALA A 1 252 ? 129.497 -6.908 96.280 1.00 9.64 252 ALA A C 1
ATOM 3955 O O . ALA A 1 252 ? 129.533 -8.049 96.758 1.00 9.88 252 ALA A O 1
ATOM 3962 N N . GLU A 1 253 ? 128.478 -6.083 96.490 1.00 10.39 253 GLU A N 1
ATOM 3963 C CA . GLU A 1 253 ? 127.336 -6.477 97.299 1.00 10.75 253 GLU A CA 1
ATOM 3964 C C . GLU A 1 253 ? 126.563 -7.611 96.632 1.00 9.99 253 GLU A C 1
ATOM 3965 O O . GLU A 1 253 ? 126.276 -8.638 97.257 1.00 10.15 253 GLU A O 1
ATOM 3977 N N . PHE A 1 254 ? 126.190 -7.432 95.363 1.00 10.51 254 PHE A N 1
ATOM 3978 C CA . PHE A 1 254 ? 125.447 -8.465 94.644 1.00 10.46 254 PHE A CA 1
ATOM 3979 C C . PHE A 1 254 ? 126.259 -9.746 94.554 1.00 9.54 254 PHE A C 1
ATOM 3980 O O . PHE A 1 254 ? 125.755 -10.852 94.807 1.00 10.30 254 PHE A O 1
ATOM 3997 N N . GLY A 1 255 ? 127.536 -9.617 94.203 1.00 9.81 255 GLY A N 1
ATOM 3998 C CA . GLY A 1 255 ? 128.396 -10.787 94.164 1.00 9.58 255 GLY A CA 1
ATOM 3999 C C . GLY A 1 255 ? 128.483 -11.503 95.501 1.00 8.82 255 GLY A C 1
ATOM 4000 O O . GLY A 1 255 ? 128.435 -12.735 95.560 1.00 9.45 255 GLY A O 1
ATOM 4004 N N . GLY A 1 256 ? 128.618 -10.748 96.591 1.00 9.06 256 GLY A N 1
ATOM 4005 C CA . GLY A 1 256 ? 128.669 -11.375 97.900 1.00 9.29 256 GLY A CA 1
ATOM 4006 C C . GLY A 1 256 ? 127.380 -12.100 98.249 1.00 9.09 256 GLY A C 1
ATOM 4007 O O . GLY A 1 256 ? 127.397 -13.215 98.773 1.00 9.52 256 GLY A O 1
ATOM 4011 N N . TYR A 1 257 ? 126.239 -11.484 97.952 1.00 9.39 257 TYR A N 1
ATOM 4012 C CA . TYR A 1 257 ? 124.960 -12.113 98.277 1.00 10.11 257 TYR A CA 1
ATOM 4013 C C . TYR A 1 257 ? 124.750 -13.415 97.520 1.00 10.26 257 TYR A C 1
ATOM 4014 O O . TYR A 1 257 ? 124.123 -14.346 98.040 1.00 11.31 257 TYR A O 1
ATOM 4032 N N . LEU A 1 258 ? 125.205 -13.473 96.262 1.00 9.89 258 LEU A N 1
ATOM 4033 C CA . LEU A 1 258 ? 125.043 -14.676 95.449 1.00 10.44 258 LEU A CA 1
ATOM 4034 C C . LEU A 1 258 ? 126.067 -15.743 95.801 1.00 10.07 258 LEU A C 1
ATOM 4035 O O . LEU A 1 258 ? 125.743 -16.932 95.867 1.00 11.58 258 LEU A O 1
ATOM 4051 N N . SER A 1 259 ? 127.316 -15.339 95.985 1.00 10.04 259 SER A N 1
ATOM 4052 C CA . SER A 1 259 ? 128.390 -16.305 96.120 1.00 10.25 259 SER A CA 1
ATOM 4053 C C . SER A 1 259 ? 128.655 -16.729 97.557 1.00 10.15 259 SER A C 1
ATOM 4054 O O . SER A 1 259 ? 129.116 -17.850 97.773 1.00 10.64 259 SER A O 1
ATOM 4062 N N . GLY A 1 260 ? 128.388 -15.876 98.538 1.00 10.21 260 GLY A N 1
ATOM 4063 C CA . GLY A 1 260 ? 128.602 -16.237 99.922 1.00 10.48 260 GLY A CA 1
ATOM 4064 C C . GLY A 1 260 ? 127.948 -17.554 100.316 1.00 11.02 260 GLY A C 1
ATOM 4065 O O . GLY A 1 260 ? 128.585 -18.423 100.918 1.00 11.07 260 GLY A O 1
ATOM 4069 N N . PRO A 1 261 ? 126.650 -17.714 100.019 1.00 10.78 261 PRO A N 1
ATOM 4070 C CA . PRO A 1 261 ? 125.941 -18.954 100.400 1.00 11.64 261 PRO A CA 1
ATOM 4071 C C . PRO A 1 261 ? 126.354 -20.163 99.590 1.00 11.42 261 PRO A C 1
ATOM 4072 O O . PRO A 1 261 ? 126.018 -21.286 99.962 1.00 13.72 261 PRO A O 1
ATOM 4083 N N . ARG A 1 262 ? 127.078 -19.972 98.492 1.00 10.89 262 ARG A N 1
ATOM 4084 C CA . ARG A 1 262 ? 127.673 -21.091 97.773 1.00 11.93 262 ARG A CA 1
ATOM 4085 C C . ARG A 1 262 ? 128.957 -21.547 98.450 1.00 11.84 262 ARG A C 1
ATOM 4086 O O . ARG A 1 262 ? 129.199 -22.743 98.583 1.00 13.25 262 ARG A O 1
ATOM 4107 N N . VAL A 1 263 ? 129.780 -20.604 98.903 1.00 10.84 263 VAL A N 1
ATOM 4108 C CA . VAL A 1 263 ? 131.026 -20.942 99.592 1.00 11.43 263 VAL A CA 1
ATOM 4109 C C . VAL A 1 263 ? 130.747 -21.589 100.941 1.00 11.03 263 VAL A C 1
ATOM 4110 O O . VAL A 1 263 ? 131.338 -22.617 101.291 1.00 12.78 263 VAL A O 1
ATOM 4123 N N . ILE A 1 264 ? 129.869 -20.983 101.727 1.00 11.25 264 ILE A N 1
ATOM 4124 C CA . ILE A 1 264 ? 129.531 -21.447 103.070 1.00 11.92 264 ILE A CA 1
ATOM 4125 C C . ILE A 1 264 ? 128.124 -22.003 102.976 1.00 14.10 264 ILE A C 1
ATOM 4126 O O . ILE A 1 264 ? 127.148 -21.243 102.924 1.00 16.59 264 ILE A O 1
ATOM 4142 N N . ASP A 1 265 ? 128.023 -23.314 102.896 1.00 17.64 265 ASP A N 1
ATOM 4143 C CA . ASP A 1 265 ? 126.758 -23.969 102.632 1.00 19.73 265 ASP A CA 1
ATOM 4144 C C . ASP A 1 265 ? 126.285 -24.736 103.864 1.00 18.86 265 ASP A C 1
ATOM 4145 O O . ASP A 1 265 ? 126.880 -24.668 104.950 1.00 19.02 265 ASP A O 1
ATOM 4154 N N . ALA A 1 266 ? 125.190 -25.480 103.697 1.00 19.61 266 ALA A N 1
ATOM 4155 C CA . ALA A 1 266 ? 124.608 -26.189 104.829 1.00 20.07 266 ALA A CA 1
ATOM 4156 C C . ALA A 1 266 ? 125.587 -27.204 105.399 1.00 16.36 266 ALA A C 1
ATOM 4157 O O . ALA A 1 266 ? 125.638 -27.415 106.617 1.00 16.38 266 ALA A O 1
ATOM 4164 N N . GLY A 1 267 ? 126.378 -27.838 104.533 1.00 15.26 267 GLY A N 1
ATOM 4165 C CA . GLY A 1 267 ? 127.374 -28.784 105.009 1.00 14.42 267 GLY A CA 1
ATOM 4166 C C . GLY A 1 267 ? 128.438 -28.127 105.864 1.00 14.27 267 GLY A C 1
ATOM 4167 O O . GLY A 1 267 ? 128.909 -28.705 106.845 1.00 13.67 267 GLY A O 1
ATOM 4171 N N . THR A 1 268 ? 128.842 -26.914 105.496 1.00 14.75 268 THR A N 1
ATOM 4172 C CA . THR A 1 268 ? 129.797 -26.170 106.309 1.00 15.09 268 THR A CA 1
ATOM 4173 C C . THR A 1 268 ? 129.229 -25.947 107.709 1.00 14.45 268 THR A C 1
ATOM 4174 O O . THR A 1 268 ? 129.916 -26.119 108.721 1.00 13.75 268 THR A O 1
ATOM 4185 N N . LYS A 1 269 ? 127.958 -25.589 107.786 1.00 14.97 269 LYS A N 1
ATOM 4186 C CA . LYS A 1 269 ? 127.324 -25.381 109.079 1.00 15.69 269 LYS A CA 1
ATOM 4187 C C . LYS A 1 269 ? 127.277 -26.680 109.892 1.00 15.09 269 LYS A C 1
ATOM 4188 O O . LYS A 1 269 ? 127.485 -26.669 111.115 1.00 15.87 269 LYS A O 1
ATOM 4207 N N . GLU A 1 270 ? 127.041 -27.822 109.233 1.00 13.13 270 GLU A N 1
ATOM 4208 C CA . GLU A 1 270 ? 127.070 -29.104 109.938 1.00 12.73 270 GLU A CA 1
ATOM 4209 C C . GLU A 1 270 ? 128.457 -29.410 110.501 1.00 10.97 270 GLU A C 1
ATOM 4210 O O . GLU A 1 270 ? 128.594 -29.914 111.621 1.00 11.80 270 GLU A O 1
ATOM 4222 N N . ARG A 1 271 ? 129.507 -29.098 109.747 1.00 10.70 271 ARG A N 1
ATOM 4223 C CA . ARG A 1 271 ? 130.855 -29.278 110.277 1.00 10.39 271 ARG A CA 1
ATOM 4224 C C . ARG A 1 271 ? 131.114 -28.357 111.465 1.00 10.29 271 ARG A C 1
ATOM 4225 O O . ARG A 1 271 ? 131.794 -28.749 112.417 1.00 10.70 271 ARG A O 1
ATOM 4246 N N A MET A 1 272 ? 130.588 -27.130 111.442 0.67 10.26 272 MET A N 1
ATOM 4247 N N B MET A 1 272 ? 130.545 -27.148 111.443 0.33 10.41 272 MET A N 1
ATOM 4248 C CA A MET A 1 272 ? 130.653 -26.279 112.629 0.67 10.23 272 MET A CA 1
ATOM 4249 C CA B MET A 1 272 ? 130.658 -26.240 112.580 0.33 10.29 272 MET A CA 1
ATOM 4250 C C A MET A 1 272 ? 130.025 -26.973 113.819 0.67 10.07 272 MET A C 1
ATOM 4251 C C B MET A 1 272 ? 129.931 -26.791 113.811 0.33 9.83 272 MET A C 1
ATOM 4252 O O A MET A 1 272 ? 130.580 -26.961 114.923 0.67 9.96 272 MET A O 1
ATOM 4253 O O B MET A 1 272 ? 130.372 -26.545 114.938 0.33 8.13 272 MET A O 1
ATOM 4280 N N . ARG A 1 273 ? 128.846 -27.558 113.623 1.00 11.35 273 ARG A N 1
ATOM 4281 C CA . ARG A 1 273 ? 128.195 -28.237 114.740 1.00 11.84 273 ARG A CA 1
ATOM 4282 C C . ARG A 1 273 ? 129.070 -29.356 115.286 1.00 11.36 273 ARG A C 1
ATOM 4283 O O . ARG A 1 273 ? 129.118 -29.567 116.498 1.00 12.68 273 ARG A O 1
ATOM 4305 N N . ASP A 1 274 ? 129.799 -30.068 114.422 1.00 11.41 274 ASP A N 1
ATOM 4306 C CA . ASP A 1 274 ? 130.738 -31.078 114.910 1.00 11.63 274 ASP A CA 1
ATOM 4307 C C . ASP A 1 274 ? 131.828 -30.445 115.774 1.00 10.66 274 ASP A C 1
ATOM 4308 O O . ASP A 1 274 ? 132.206 -30.994 116.817 1.00 11.65 274 ASP A O 1
ATOM 4317 N N A ILE A 1 275 ? 132.345 -29.289 115.364 0.55 10.27 275 ILE A N 1
ATOM 4318 N N B ILE A 1 275 ? 132.375 -29.314 115.322 0.45 10.65 275 ILE A N 1
ATOM 4319 C CA A ILE A 1 275 ? 133.384 -28.622 116.138 0.55 10.45 275 ILE A CA 1
ATOM 4320 C CA B ILE A 1 275 ? 133.358 -28.564 116.098 0.45 10.34 275 ILE A CA 1
ATOM 4321 C C A ILE A 1 275 ? 132.829 -28.156 117.481 0.55 10.43 275 ILE A C 1
ATOM 4322 C C B ILE A 1 275 ? 132.794 -28.230 117.473 0.45 10.73 275 ILE A C 1
ATOM 4323 O O A ILE A 1 275 ? 133.511 -28.239 118.514 0.55 10.25 275 ILE A O 1
ATOM 4324 O O B ILE A 1 275 ? 133.438 -28.454 118.507 0.45 10.54 275 ILE A O 1
ATOM 4355 N N . LEU A 1 276 ? 131.578 -27.686 117.502 1.00 10.58 276 LEU A N 1
ATOM 4356 C CA . LEU A 1 276 ? 130.955 -27.321 118.768 1.00 9.96 276 LEU A CA 1
ATOM 4357 C C . LEU A 1 276 ? 130.822 -28.532 119.679 1.00 10.64 276 LEU A C 1
ATOM 4358 O O . LEU A 1 276 ? 131.078 -28.439 120.888 1.00 10.37 276 LEU A O 1
ATOM 4375 N N . ARG A 1 277 ? 130.412 -29.675 119.123 1.00 11.23 277 ARG A N 1
ATOM 4376 C CA . ARG A 1 277 ? 130.260 -30.876 119.938 1.00 11.89 277 ARG A CA 1
ATOM 4377 C C . ARG A 1 277 ? 131.565 -31.257 120.622 1.00 11.60 277 ARG A C 1
ATOM 4378 O O . ARG A 1 277 ? 131.559 -31.713 121.770 1.00 12.54 277 ARG A O 1
ATOM 4399 N N . GLU A 1 278 ? 132.697 -31.089 119.935 1.00 11.53 278 GLU A N 1
ATOM 4400 C CA . GLU A 1 278 ? 133.992 -31.461 120.497 1.00 11.53 278 GLU A CA 1
ATOM 4401 C C . GLU A 1 278 ? 134.504 -30.442 121.508 1.00 10.74 278 GLU A C 1
ATOM 4402 O O . GLU A 1 278 ? 135.366 -30.771 122.325 1.00 11.72 278 GLU A O 1
ATOM 4414 N N . ILE A 1 279 ? 133.980 -29.218 121.479 1.00 10.25 279 ILE A N 1
ATOM 4415 C CA . ILE A 1 279 ? 134.180 -28.274 122.577 1.00 9.78 279 ILE A CA 1
ATOM 4416 C C . ILE A 1 279 ? 133.341 -28.693 123.781 1.00 10.05 279 ILE A C 1
ATOM 4417 O O . ILE A 1 279 ? 133.843 -28.785 124.909 1.00 10.73 279 ILE A O 1
ATOM 4433 N N . GLN A 1 280 ? 132.056 -28.969 123.552 1.00 10.65 280 GLN A N 1
ATOM 4434 C CA . GLN A 1 280 ? 131.135 -29.278 124.641 1.00 10.83 280 GLN A CA 1
ATOM 4435 C C . GLN A 1 280 ? 131.499 -30.567 125.355 1.00 11.49 280 GLN A C 1
ATOM 4436 O O . GLN A 1 280 ? 131.271 -30.676 126.563 1.00 12.68 280 GLN A O 1
ATOM 4450 N N . ASP A 1 281 ? 132.024 -31.554 124.641 1.00 12.17 281 ASP A N 1
ATOM 4451 C CA . ASP A 1 281 ? 132.291 -32.851 125.247 1.00 13.30 281 ASP A CA 1
ATOM 4452 C C . ASP A 1 281 ? 133.656 -32.933 125.917 1.00 13.90 281 ASP A C 1
ATOM 4453 O O . ASP A 1 281 ? 134.000 -33.983 126.462 1.00 15.96 281 ASP A O 1
ATOM 4462 N N . GLY A 1 282 ? 134.426 -31.843 125.919 1.00 13.31 282 GLY A N 1
ATOM 4463 C CA . GLY A 1 282 ? 135.705 -31.803 126.592 1.00 14.42 282 GLY A CA 1
ATOM 4464 C C . GLY A 1 282 ? 136.865 -32.347 125.795 1.00 13.58 282 GLY A C 1
ATOM 4465 O O . GLY A 1 282 ? 138.010 -32.254 126.262 1.00 14.22 282 GLY A O 1
ATOM 4469 N N . SER A 1 283 ? 136.623 -32.906 124.610 1.00 13.58 283 SER A N 1
ATOM 4470 C CA . SER A 1 283 ? 137.698 -33.600 123.915 1.00 14.15 283 SER A CA 1
ATOM 4471 C C . SER A 1 283 ? 138.721 -32.634 123.338 1.00 13.41 283 SER A C 1
ATOM 4472 O O . SER A 1 283 ? 139.924 -32.916 123.391 1.00 13.89 283 SER A O 1
ATOM 4480 N N . PHE A 1 284 ? 138.279 -31.507 122.770 1.00 12.50 284 PHE A N 1
ATOM 4481 C CA . PHE A 1 284 ? 139.239 -30.512 122.298 1.00 12.08 284 PHE A CA 1
ATOM 4482 C C . PHE A 1 284 ? 140.165 -30.072 123.431 1.00 12.18 284 PHE A C 1
ATOM 4483 O O . PHE A 1 284 ? 141.387 -30.010 123.265 1.00 12.48 284 PHE A O 1
ATOM 4500 N N . VAL A 1 285 ? 139.603 -29.740 124.594 1.00 12.04 285 VAL A N 1
ATOM 4501 C CA . VAL A 1 285 ? 140.434 -29.245 125.687 1.00 13.40 285 VAL A CA 1
ATOM 4502 C C . VAL A 1 285 ? 141.393 -30.326 126.167 1.00 13.89 285 VAL A C 1
ATOM 4503 O O . VAL A 1 285 ? 142.552 -30.045 126.494 1.00 14.19 285 VAL A O 1
ATOM 4516 N N . HIS A 1 286 ? 140.937 -31.579 126.198 1.00 14.70 286 HIS A N 1
ATOM 4517 C CA . HIS A 1 286 ? 141.823 -32.674 126.579 1.00 16.73 286 HIS A CA 1
ATOM 4518 C C . HIS A 1 286 ? 143.018 -32.746 125.640 1.00 15.58 286 HIS A C 1
ATOM 4519 O O . HIS A 1 286 ? 144.162 -32.915 126.082 1.00 16.10 286 HIS A O 1
ATOM 4532 N N . LYS A 1 287 ? 142.770 -32.609 124.336 1.00 15.43 287 LYS A N 1
ATOM 4533 C CA . LYS A 1 287 ? 143.847 -32.652 123.353 1.00 16.54 287 LYS A CA 1
ATOM 4534 C C . LYS A 1 287 ? 144.799 -31.478 123.526 1.00 15.90 287 LYS A C 1
ATOM 4535 O O . LYS A 1 287 ? 146.022 -31.642 123.421 1.00 16.50 287 LYS A O 1
ATOM 4554 N N . LEU A 1 288 ? 144.255 -30.285 123.759 1.00 14.29 288 LEU A N 1
ATOM 4555 C CA . LEU A 1 288 ? 145.080 -29.107 124.000 1.00 15.23 288 LEU A CA 1
ATOM 4556 C C . LEU A 1 288 ? 146.001 -29.332 125.189 1.00 15.82 288 LEU A C 1
ATOM 4557 O O . LEU A 1 288 ? 147.218 -29.121 125.104 1.00 16.36 288 LEU A O 1
ATOM 4573 N N . VAL A 1 289 ? 145.434 -29.764 126.314 1.00 14.50 289 VAL A N 1
ATOM 4574 C CA . VAL A 1 289 ? 146.226 -29.927 127.527 1.00 17.60 289 VAL A CA 1
ATOM 4575 C C . VAL A 1 289 ? 147.297 -30.986 127.323 1.00 18.68 289 VAL A C 1
ATOM 4576 O O . VAL A 1 289 ? 148.435 -30.832 127.782 1.00 19.82 289 VAL A O 1
ATOM 4589 N N . ALA A 1 290 ? 146.955 -32.081 126.641 1.00 18.30 290 ALA A N 1
ATOM 4590 C CA . ALA A 1 290 ? 147.943 -33.118 126.368 1.00 20.50 290 ALA A CA 1
ATOM 4591 C C . ALA A 1 290 ? 149.074 -32.589 125.499 1.00 21.60 290 ALA A C 1
ATOM 4592 O O . ALA A 1 290 ? 150.240 -32.952 125.704 1.00 23.00 290 ALA A O 1
ATOM 4599 N N . ASP A 1 291 ? 148.758 -31.751 124.509 1.00 20.86 291 ASP A N 1
ATOM 4600 C CA . ASP A 1 291 ? 149.820 -31.203 123.675 1.00 21.09 291 ASP A CA 1
ATOM 4601 C C . ASP A 1 291 ? 150.720 -30.285 124.487 1.00 20.35 291 ASP A C 1
ATOM 4602 O O . ASP A 1 291 ? 151.944 -30.328 124.344 1.00 21.03 291 ASP A O 1
ATOM 4611 N N . VAL A 1 292 ? 150.137 -29.461 125.360 1.00 20.17 292 VAL A N 1
ATOM 4612 C CA . VAL A 1 292 ? 150.949 -28.629 126.248 1.00 23.97 292 VAL A CA 1
ATOM 4613 C C . VAL A 1 292 ? 151.882 -29.498 127.085 1.00 28.84 292 VAL A C 1
ATOM 4614 O O . VAL A 1 292 ? 153.075 -29.200 127.227 1.00 30.04 292 VAL A O 1
ATOM 4627 N N . GLU A 1 293 ? 151.352 -30.582 127.663 1.00 32.47 293 GLU A N 1
ATOM 4628 C CA . GLU A 1 293 ? 152.160 -31.429 128.536 1.00 42.51 293 GLU A CA 1
ATOM 4629 C C . GLU A 1 293 ? 153.319 -32.070 127.786 1.00 37.17 293 GLU A C 1
ATOM 4630 O O . GLU A 1 293 ? 154.376 -32.323 128.378 1.00 37.70 293 GLU A O 1
ATOM 4642 N N . GLY A 1 294 ? 153.145 -32.350 126.499 1.00 34.69 294 GLY A N 1
ATOM 4643 C CA . GLY A 1 294 ? 154.188 -32.952 125.699 1.00 34.09 294 GLY A CA 1
ATOM 4644 C C . GLY A 1 294 ? 155.179 -31.987 125.094 1.00 34.24 294 GLY A C 1
ATOM 4645 O O . GLY A 1 294 ? 156.082 -32.422 124.370 1.00 36.68 294 GLY A O 1
ATOM 4649 N N . GLY A 1 295 ? 155.060 -30.694 125.374 1.00 31.72 295 GLY A N 1
ATOM 4650 C CA . GLY A 1 295 ? 155.959 -29.704 124.819 1.00 30.13 295 GLY A CA 1
ATOM 4651 C C . GLY A 1 295 ? 155.432 -28.963 123.612 1.00 28.44 295 GLY A C 1
ATOM 4652 O O . GLY A 1 295 ? 156.234 -28.419 122.844 1.00 29.72 295 GLY A O 1
ATOM 4656 N N . ASN A 1 296 ? 154.117 -28.934 123.413 1.00 24.99 296 ASN A N 1
ATOM 4657 C CA . ASN A 1 296 ? 153.489 -28.163 122.339 1.00 23.21 296 ASN A CA 1
ATOM 4658 C C . ASN A 1 296 ? 153.903 -28.638 120.949 1.00 23.00 296 ASN A C 1
ATOM 4659 O O . ASN A 1 296 ? 153.966 -27.840 120.010 1.00 21.73 296 ASN A O 1
ATOM 4670 N N . LYS A 1 297 ? 154.154 -29.938 120.790 1.00 24.41 297 LYS A N 1
ATOM 4671 C CA . LYS A 1 297 ? 154.709 -30.437 119.534 1.00 25.53 297 LYS A CA 1
ATOM 4672 C C . LYS A 1 297 ? 153.750 -30.227 118.365 1.00 23.82 297 LYS A C 1
ATOM 4673 O O . LYS A 1 297 ? 154.158 -29.777 117.286 1.00 23.78 297 LYS A O 1
ATOM 4692 N N . GLN A 1 298 ? 152.473 -30.574 118.544 1.00 22.70 298 GLN A N 1
ATOM 4693 C CA . GLN A 1 298 ? 151.538 -30.426 117.436 1.00 23.12 298 GLN A CA 1
ATOM 4694 C C . GLN A 1 298 ? 151.256 -28.957 117.163 1.00 20.37 298 GLN A C 1
ATOM 4695 O O . GLN A 1 298 ? 151.204 -28.531 116.005 1.00 21.18 298 GLN A O 1
ATOM 4709 N N . LEU A 1 299 ? 151.087 -28.163 118.217 1.00 17.74 299 LEU A N 1
ATOM 4710 C CA . LEU A 1 299 ? 150.920 -26.729 118.038 1.00 16.24 299 LEU A CA 1
ATOM 4711 C C . LEU A 1 299 ? 152.066 -26.144 117.216 1.00 17.04 299 LEU A C 1
ATOM 4712 O O . LEU A 1 299 ? 151.846 -25.379 116.269 1.00 16.78 299 LEU A O 1
ATOM 4728 N N . GLU A 1 300 ? 153.304 -26.504 117.563 1.00 18.84 300 GLU A N 1
ATOM 4729 C CA . GLU A 1 300 ? 154.463 -25.921 116.898 1.00 19.91 300 GLU A CA 1
ATOM 4730 C C . GLU A 1 300 ? 154.572 -26.394 115.452 1.00 20.29 300 GLU A C 1
ATOM 4731 O O . GLU A 1 300 ? 154.983 -25.627 114.570 1.00 20.89 300 GLU A O 1
ATOM 4743 N N . GLU A 1 301 ? 154.188 -27.640 115.177 1.00 21.33 301 GLU A N 1
ATOM 4744 C CA . GLU A 1 301 ? 154.213 -28.125 113.799 1.00 23.72 301 GLU A CA 1
ATOM 4745 C C . GLU A 1 301 ? 153.194 -27.389 112.932 1.00 21.69 301 GLU A C 1
ATOM 4746 O O . GLU A 1 301 ? 153.514 -26.942 111.822 1.00 21.98 301 GLU A O 1
ATOM 4758 N N . LEU A 1 302 ? 151.959 -27.258 113.419 1.00 19.87 302 LEU A N 1
ATOM 4759 C CA . LEU A 1 302 ? 150.939 -26.534 112.670 1.00 19.09 302 LEU A CA 1
ATOM 4760 C C . LEU A 1 302 ? 151.284 -25.055 112.544 1.00 17.59 302 LEU A C 1
ATOM 4761 O O . LEU A 1 302 ? 150.971 -24.426 111.521 1.00 18.72 302 LEU A O 1
ATOM 4777 N N . ARG A 1 303 ? 151.944 -24.493 113.555 1.00 16.78 303 ARG A N 1
ATOM 4778 C CA . ARG A 1 303 ? 152.380 -23.104 113.482 1.00 18.89 303 ARG A CA 1
ATOM 4779 C C . ARG A 1 303 ? 153.360 -22.908 112.335 1.00 20.39 303 ARG A C 1
ATOM 4780 O O . ARG A 1 303 ? 153.240 -21.961 111.546 1.00 20.61 303 ARG A O 1
ATOM 4801 N N . ARG A 1 304 ? 154.347 -23.796 112.230 1.00 22.33 304 ARG A N 1
ATOM 4802 C CA . ARG A 1 304 ? 155.329 -23.663 111.160 1.00 24.79 304 ARG A CA 1
ATOM 4803 C C . ARG A 1 304 ? 154.666 -23.775 109.794 1.00 23.77 304 ARG A C 1
ATOM 4804 O O . ARG A 1 304 ? 154.981 -23.006 108.876 1.00 23.68 304 ARG A O 1
ATOM 4825 N N . GLN A 1 305 ? 153.745 -24.726 109.636 1.00 24.43 305 GLN A N 1
ATOM 4826 C CA . GLN A 1 305 ? 153.092 -24.906 108.344 1.00 25.71 305 GLN A CA 1
ATOM 4827 C C . GLN A 1 305 ? 152.366 -23.636 107.914 1.00 24.87 305 GLN A C 1
ATOM 4828 O O . GLN A 1 305 ? 152.484 -23.202 106.764 1.00 24.43 305 GLN A O 1
ATOM 4842 N N . ASN A 1 306 ? 151.600 -23.029 108.821 1.00 22.39 306 ASN A N 1
ATOM 4843 C CA . ASN A 1 306 ? 150.895 -21.799 108.470 1.00 22.76 306 ASN A CA 1
ATOM 4844 C C . ASN A 1 306 ? 151.875 -20.667 108.185 1.00 20.10 306 ASN A C 1
ATOM 4845 O O . ASN A 1 306 ? 151.665 -19.873 107.258 1.00 20.90 306 ASN A O 1
ATOM 4856 N N . ALA A 1 307 ? 152.960 -20.590 108.955 1.00 20.29 307 ALA A N 1
ATOM 4857 C CA . ALA A 1 307 ? 153.942 -19.536 108.738 1.00 20.64 307 ALA A CA 1
ATOM 4858 C C . ALA A 1 307 ? 154.599 -19.644 107.371 1.00 20.30 307 ALA A C 1
ATOM 4859 O O . ALA A 1 307 ? 155.069 -18.636 106.838 1.00 20.87 307 ALA A O 1
ATOM 4866 N N . GLU A 1 308 ? 154.660 -20.846 106.801 1.00 19.10 308 GLU A N 1
ATOM 4867 C CA . GLU A 1 308 ? 155.308 -21.073 105.515 1.00 19.98 308 GLU A CA 1
ATOM 4868 C C . GLU A 1 308 ? 154.351 -21.048 104.329 1.00 17.07 308 GLU A C 1
ATOM 4869 O O . GLU A 1 308 ? 154.780 -21.292 103.193 1.00 18.68 308 GLU A O 1
ATOM 4881 N N . HIS A 1 309 ? 153.080 -20.747 104.547 1.00 14.47 309 HIS A N 1
ATOM 4882 C CA . HIS A 1 309 ? 152.147 -20.708 103.441 1.00 12.90 309 HIS A CA 1
ATOM 4883 C C . HIS A 1 309 ? 152.576 -19.626 102.450 1.00 11.43 309 HIS A C 1
ATOM 4884 O O . HIS A 1 309 ? 153.073 -18.577 102.863 1.00 11.98 309 HIS A O 1
ATOM 4897 N N . PRO A 1 310 ? 152.366 -19.839 101.146 1.00 11.91 310 PRO A N 1
ATOM 4898 C CA . PRO A 1 310 ? 152.783 -18.819 100.174 1.00 11.80 310 PRO A CA 1
ATOM 4899 C C . PRO A 1 310 ? 152.164 -17.439 100.373 1.00 10.97 310 PRO A C 1
ATOM 4900 O O . PRO A 1 310 ? 152.764 -16.457 99.910 1.00 11.41 310 PRO A O 1
ATOM 4911 N N . ILE A 1 311 ? 151.002 -17.308 101.026 1.00 10.28 311 ILE A N 1
ATOM 4912 C CA . ILE A 1 311 ? 150.453 -15.971 101.251 1.00 10.45 311 ILE A CA 1
ATOM 4913 C C . ILE A 1 311 ? 151.353 -15.169 102.178 1.00 10.32 311 ILE A C 1
ATOM 4914 O O . ILE A 1 311 ? 151.343 -13.931 102.153 1.00 10.78 311 ILE A O 1
ATOM 4930 N N . GLU A 1 312 ? 152.127 -15.853 103.017 1.00 11.34 312 GLU A N 1
ATOM 4931 C CA . GLU A 1 312 ? 153.002 -15.174 103.964 1.00 11.80 312 GLU A CA 1
ATOM 4932 C C . GLU A 1 312 ? 154.208 -14.590 103.264 1.00 12.66 312 GLU A C 1
ATOM 4933 O O . GLU A 1 312 ? 154.647 -13.483 103.593 1.00 14.16 312 GLU A O 1
ATOM 4945 N N . VAL A 1 313 ? 154.730 -15.323 102.284 1.00 13.54 313 VAL A N 1
ATOM 4946 C CA . VAL A 1 313 ? 155.870 -14.872 101.499 1.00 15.30 313 VAL A CA 1
ATOM 4947 C C . VAL A 1 313 ? 155.524 -13.574 100.772 1.00 14.76 313 VAL A C 1
ATOM 4948 O O . VAL A 1 313 ? 156.204 -12.548 100.906 1.00 14.82 313 VAL A O 1
ATOM 4961 N N . VAL A 1 314 ? 154.468 -13.604 99.972 1.00 12.36 314 VAL A N 1
ATOM 4962 C CA . VAL A 1 314 ? 154.127 -12.414 99.208 1.00 10.97 314 VAL A CA 1
ATOM 4963 C C . VAL A 1 314 ? 153.632 -11.301 100.121 1.00 10.88 314 VAL A C 1
ATOM 4964 O O . VAL A 1 314 ? 153.876 -10.117 99.861 1.00 11.06 314 VAL A O 1
ATOM 4977 N N . GLY A 1 315 ? 152.939 -11.652 101.200 1.00 10.33 315 GLY A N 1
ATOM 4978 C CA . GLY A 1 315 ? 152.441 -10.630 102.097 1.00 11.06 315 GLY A CA 1
ATOM 4979 C C . GLY A 1 315 ? 153.544 -9.840 102.774 1.00 10.85 315 GLY A C 1
ATOM 4980 O O . GLY A 1 315 ? 153.427 -8.630 102.950 1.00 11.48 315 GLY A O 1
ATOM 4984 N N . LYS A 1 316 ? 154.614 -10.511 103.195 1.00 11.15 316 LYS A N 1
ATOM 4985 C CA . LYS A 1 316 ? 155.717 -9.778 103.805 1.00 11.65 316 LYS A CA 1
ATOM 4986 C C . LYS A 1 316 ? 156.312 -8.785 102.822 1.00 11.88 316 LYS A C 1
ATOM 4987 O O . LYS A 1 316 ? 156.608 -7.639 103.184 1.00 12.82 316 LYS A O 1
ATOM 5006 N N . LYS A 1 317 ? 156.485 -9.208 101.572 1.00 10.91 317 LYS A N 1
ATOM 5007 C CA . LYS A 1 317 ? 157.025 -8.328 100.541 1.00 11.23 317 LYS A CA 1
ATOM 5008 C C . LYS A 1 317 ? 156.125 -7.116 100.317 1.00 10.66 317 LYS A C 1
ATOM 5009 O O . LYS A 1 317 ? 156.600 -5.979 100.205 1.00 11.51 317 LYS A O 1
ATOM 5028 N N . LEU A 1 318 ? 154.814 -7.338 100.229 1.00 10.32 318 LEU A N 1
ATOM 5029 C CA . LEU A 1 318 ? 153.915 -6.224 99.961 1.00 10.72 318 LEU A CA 1
ATOM 5030 C C . LEU A 1 318 ? 153.764 -5.314 101.171 1.00 10.42 318 LEU A C 1
ATOM 5031 O O . LEU A 1 318 ? 153.687 -4.089 101.019 1.00 11.21 318 LEU A O 1
ATOM 5047 N N . ARG A 1 319 ? 153.710 -5.882 102.382 1.00 10.63 319 ARG A N 1
ATOM 5048 C CA . ARG A 1 319 ? 153.613 -5.035 103.560 1.00 11.06 319 ARG A CA 1
ATOM 5049 C C . ARG A 1 319 ? 154.870 -4.185 103.736 1.00 11.08 319 ARG A C 1
ATOM 5050 O O . ARG A 1 319 ? 154.801 -3.093 104.305 1.00 12.04 319 ARG A O 1
ATOM 5071 N N . ASP A 1 320 ? 156.018 -4.644 103.224 1.00 11.47 320 ASP A N 1
ATOM 5072 C CA . ASP A 1 320 ? 157.224 -3.820 103.244 1.00 11.87 320 ASP A CA 1
ATOM 5073 C C . ASP A 1 320 ? 157.051 -2.519 102.469 1.00 12.68 320 ASP A C 1
ATOM 5074 O O . ASP A 1 320 ? 157.808 -1.574 102.708 1.00 14.51 320 ASP A O 1
ATOM 5083 N N . LEU A 1 321 ? 156.096 -2.452 101.536 1.00 11.32 321 LEU A N 1
ATOM 5084 C CA . LEU A 1 321 ? 155.826 -1.235 100.775 1.00 11.87 321 LEU A CA 1
ATOM 5085 C C . LEU A 1 321 ? 154.989 -0.225 101.543 1.00 12.53 321 LEU A C 1
ATOM 5086 O O . LEU A 1 321 ? 154.844 0.916 101.081 1.00 13.03 321 LEU A O 1
ATOM 5102 N N . MET A 1 322 ? 154.374 -0.632 102.644 1.00 12.57 322 MET A N 1
ATOM 5103 C CA . MET A 1 322 ? 153.315 0.138 103.289 1.00 12.68 322 MET A CA 1
ATOM 5104 C C . MET A 1 322 ? 153.885 0.899 104.479 1.00 14.15 322 MET A C 1
ATOM 5105 O O . MET A 1 322 ? 154.134 0.321 105.542 1.00 16.51 322 MET A O 1
ATOM 5119 N N . SER A 1 323 ? 154.039 2.208 104.312 1.00 15.39 323 SER A N 1
ATOM 5120 C CA . SER A 1 323 ? 154.725 3.022 105.302 1.00 18.76 323 SER A CA 1
ATOM 5121 C C . SER A 1 323 ? 153.860 3.358 106.509 1.00 21.81 323 SER A C 1
ATOM 5122 O O . SER A 1 323 ? 154.392 3.872 107.494 1.00 25.91 323 SER A O 1
ATOM 5130 N N . TRP A 1 324 ? 152.560 3.086 106.466 1.00 21.32 324 TRP A N 1
ATOM 5131 C CA . TRP A 1 324 ? 151.688 3.273 107.619 1.00 23.42 324 TRP A CA 1
ATOM 5132 C C . TRP A 1 324 ? 151.536 2.004 108.450 1.00 27.63 324 TRP A C 1
ATOM 5133 O O . TRP A 1 324 ? 150.824 2.022 109.461 1.00 30.82 324 TRP A O 1
ATOM 5154 N N . VAL A 1 325 ? 152.182 0.913 108.051 1.00 29.10 325 VAL A N 1
ATOM 5155 C CA . VAL A 1 325 ? 152.073 -0.366 108.745 1.00 32.65 325 VAL A CA 1
ATOM 5156 C C . VAL A 1 325 ? 153.287 -0.555 109.643 1.00 35.59 325 VAL A C 1
ATOM 5157 O O . VAL A 1 325 ? 154.409 -0.241 109.247 1.00 37.62 325 VAL A O 1
ATOM 5170 N N . MET B 1 1 ? 158.383 -3.181 89.200 1.00 16.37 1 MET B N 1
ATOM 5171 C CA . MET B 1 1 ? 157.711 -2.080 89.927 1.00 14.85 1 MET B CA 1
ATOM 5172 C C . MET B 1 1 ? 158.323 -0.747 89.582 1.00 15.02 1 MET B C 1
ATOM 5173 O O . MET B 1 1 ? 159.487 -0.676 89.170 1.00 19.11 1 MET B O 1
ATOM 5189 N N . PHE B 1 2 ? 157.534 0.309 89.764 1.00 12.50 2 PHE B N 1
ATOM 5190 C CA . PHE B 1 2 ? 157.911 1.659 89.391 1.00 11.65 2 PHE B CA 1
ATOM 5191 C C . PHE B 1 2 ? 157.831 2.583 90.594 1.00 12.24 2 PHE B C 1
ATOM 5192 O O . PHE B 1 2 ? 156.913 2.479 91.411 1.00 12.25 2 PHE B O 1
ATOM 5209 N N . TYR B 1 3 ? 158.796 3.496 90.673 1.00 12.58 3 TYR B N 1
ATOM 5210 C CA . TYR B 1 3 ? 158.927 4.437 91.775 1.00 13.18 3 TYR B CA 1
ATOM 5211 C C . TYR B 1 3 ? 159.034 5.863 91.242 1.00 13.00 3 TYR B C 1
ATOM 5212 O O . TYR B 1 3 ? 158.894 6.088 90.034 1.00 13.50 3 TYR B O 1
ATOM 5230 N N . ASP B 1 4 ? 159.271 6.835 92.131 1.00 14.17 4 ASP B N 1
ATOM 5231 C CA . ASP B 1 4 ? 159.212 8.241 91.731 1.00 15.32 4 ASP B CA 1
ATOM 5232 C C . ASP B 1 4 ? 160.140 8.530 90.558 1.00 15.81 4 ASP B C 1
ATOM 5233 O O . ASP B 1 4 ? 159.782 9.294 89.656 1.00 15.77 4 ASP B O 1
ATOM 5242 N N . ASP B 1 5 ? 161.352 7.970 90.573 1.00 16.82 5 ASP B N 1
ATOM 5243 C CA . ASP B 1 5 ? 162.323 8.286 89.529 1.00 19.02 5 ASP B CA 1
ATOM 5244 C C . ASP B 1 5 ? 161.958 7.675 88.187 1.00 18.48 5 ASP B C 1
ATOM 5245 O O . ASP B 1 5 ? 162.612 7.977 87.183 1.00 20.94 5 ASP B O 1
ATOM 5254 N N . ASP B 1 6 ? 160.939 6.832 88.145 1.00 16.78 6 ASP B N 1
ATOM 5255 C CA . ASP B 1 6 ? 160.462 6.240 86.907 1.00 16.14 6 ASP B CA 1
ATOM 5256 C C . ASP B 1 6 ? 159.330 7.029 86.277 1.00 15.15 6 ASP B C 1
ATOM 5257 O O . ASP B 1 6 ? 158.842 6.638 85.211 1.00 17.47 6 ASP B O 1
ATOM 5266 N N . ALA B 1 7 ? 158.896 8.117 86.907 1.00 14.38 7 ALA B N 1
ATOM 5267 C CA . ALA B 1 7 ? 157.741 8.859 86.438 1.00 14.35 7 ALA B CA 1
ATOM 5268 C C . ALA B 1 7 ? 158.053 10.343 86.414 1.00 14.44 7 ALA B C 1
ATOM 5269 O O . ALA B 1 7 ? 158.829 10.852 87.227 1.00 16.30 7 ALA B O 1
ATOM 5276 N N . ASP B 1 8 ? 157.406 11.033 85.481 1.00 14.92 8 ASP B N 1
ATOM 5277 C CA . ASP B 1 8 ? 157.656 12.441 85.188 1.00 15.55 8 ASP B CA 1
ATOM 5278 C C . ASP B 1 8 ? 156.366 13.203 85.466 1.00 14.70 8 ASP B C 1
ATOM 5279 O O . ASP B 1 8 ? 155.415 13.133 84.679 1.00 13.98 8 ASP B O 1
ATOM 5288 N N . LEU B 1 9 ? 156.335 13.931 86.582 1.00 16.17 9 LEU B N 1
ATOM 5289 C CA . LEU B 1 9 ? 155.130 14.642 86.988 1.00 17.12 9 LEU B CA 1
ATOM 5290 C C . LEU B 1 9 ? 154.710 15.695 85.972 1.00 16.72 9 LEU B C 1
ATOM 5291 O O . LEU B 1 9 ? 153.522 16.029 85.879 1.00 16.35 9 LEU B O 1
ATOM 5307 N N . SER B 1 10 ? 155.654 16.225 85.196 1.00 17.10 10 SER B N 1
ATOM 5308 C CA . SER B 1 10 ? 155.296 17.275 84.251 1.00 17.78 10 SER B CA 1
ATOM 5309 C C . SER B 1 10 ? 154.335 16.782 83.179 1.00 16.26 10 SER B C 1
ATOM 5310 O O . SER B 1 10 ? 153.633 17.596 82.573 1.00 16.97 10 SER B O 1
ATOM 5318 N N . ILE B 1 11 ? 154.267 15.476 82.935 1.00 14.96 11 ILE B N 1
ATOM 5319 C CA . ILE B 1 11 ? 153.344 14.969 81.923 1.00 14.28 11 ILE B CA 1
ATOM 5320 C C . ILE B 1 11 ? 151.896 15.218 82.354 1.00 13.82 11 ILE B C 1
ATOM 5321 O O . ILE B 1 11 ? 151.138 15.904 81.660 1.00 14.07 11 ILE B O 1
ATOM 5337 N N . ILE B 1 12 ? 151.492 14.691 83.515 1.00 13.24 12 ILE B N 1
ATOM 5338 C CA . ILE B 1 12 ? 150.108 14.891 83.945 1.00 12.85 12 ILE B CA 1
ATOM 5339 C C . ILE B 1 12 ? 149.825 16.353 84.267 1.00 13.61 12 ILE B C 1
ATOM 5340 O O . ILE B 1 12 ? 148.690 16.813 84.092 1.00 13.62 12 ILE B O 1
ATOM 5356 N N . GLN B 1 13 ? 150.824 17.104 84.743 1.00 14.05 13 GLN B N 1
ATOM 5357 C CA . GLN B 1 13 ? 150.622 18.530 84.997 1.00 14.85 13 GLN B CA 1
ATOM 5358 C C . GLN B 1 13 ? 150.219 19.279 83.740 1.00 16.19 13 GLN B C 1
ATOM 5359 O O . GLN B 1 13 ? 149.612 20.347 83.837 1.00 17.88 13 GLN B O 1
ATOM 5373 N N . GLY B 1 14 ? 150.555 18.753 82.568 1.00 15.75 14 GLY B N 1
ATOM 5374 C CA . GLY B 1 14 ? 150.179 19.335 81.301 1.00 16.73 14 GLY B CA 1
ATOM 5375 C C . GLY B 1 14 ? 148.836 18.885 80.764 1.00 16.08 14 GLY B C 1
ATOM 5376 O O . GLY B 1 14 ? 148.478 19.263 79.643 1.00 18.78 14 GLY B O 1
ATOM 5380 N N . ARG B 1 15 ? 148.073 18.104 81.525 1.00 15.18 15 ARG B N 1
ATOM 5381 C CA . ARG B 1 15 ? 146.813 17.555 81.060 1.00 15.06 15 ARG B CA 1
ATOM 5382 C C . ARG B 1 15 ? 145.662 18.121 81.879 1.00 15.09 15 ARG B C 1
ATOM 5383 O O . ARG B 1 15 ? 145.825 18.499 83.041 1.00 18.58 15 ARG B O 1
ATOM 5404 N N . LYS B 1 16 ? 144.491 18.141 81.257 1.00 14.65 16 LYS B N 1
ATOM 5405 C CA . LYS B 1 16 ? 143.251 18.559 81.906 1.00 14.80 16 LYS B CA 1
ATOM 5406 C C . LYS B 1 16 ? 142.504 17.297 82.319 1.00 13.78 16 LYS B C 1
ATOM 5407 O O . LYS B 1 16 ? 142.021 16.553 81.457 1.00 13.39 16 LYS B O 1
ATOM 5426 N N . VAL B 1 17 ? 142.412 17.049 83.627 1.00 13.47 17 VAL B N 1
ATOM 5427 C CA . VAL B 1 17 ? 141.853 15.805 84.141 1.00 12.35 17 VAL B CA 1
ATOM 5428 C C . VAL B 1 17 ? 140.415 16.037 84.580 1.00 11.44 17 VAL B C 1
ATOM 5429 O O . VAL B 1 17 ? 140.148 16.818 85.498 1.00 12.89 17 VAL B O 1
ATOM 5442 N N . GLY B 1 18 ? 139.493 15.351 83.908 1.00 11.36 18 GLY B N 1
ATOM 5443 C CA . GLY B 1 18 ? 138.104 15.350 84.275 1.00 11.60 18 GLY B CA 1
ATOM 5444 C C . GLY B 1 18 ? 137.771 14.066 85.005 1.00 11.25 18 GLY B C 1
ATOM 5445 O O . GLY B 1 18 ? 137.885 12.978 84.440 1.00 12.50 18 GLY B O 1
ATOM 5449 N N . VAL B 1 19 ? 137.374 14.192 86.258 1.00 10.74 19 VAL B N 1
ATOM 5450 C CA . VAL B 1 19 ? 137.012 13.057 87.096 1.00 10.40 19 VAL B CA 1
ATOM 5451 C C . VAL B 1 19 ? 135.500 12.911 87.009 1.00 10.62 19 VAL B C 1
ATOM 5452 O O . VAL B 1 19 ? 134.758 13.805 87.433 1.00 12.48 19 VAL B O 1
ATOM 5465 N N . ILE B 1 20 ? 135.037 11.805 86.424 1.00 10.77 20 ILE B N 1
ATOM 5466 C CA . ILE B 1 20 ? 133.615 11.581 86.175 1.00 11.24 20 ILE B CA 1
ATOM 5467 C C . ILE B 1 20 ? 133.107 10.597 87.211 1.00 11.51 20 ILE B C 1
ATOM 5468 O O . ILE B 1 20 ? 133.534 9.437 87.237 1.00 12.42 20 ILE B O 1
ATOM 5484 N N . GLY B 1 21 ? 132.160 11.037 88.024 1.00 11.80 21 GLY B N 1
ATOM 5485 C CA . GLY B 1 21 ? 131.827 10.312 89.231 1.00 13.20 21 GLY B CA 1
ATOM 5486 C C . GLY B 1 21 ? 132.812 10.673 90.323 1.00 12.94 21 GLY B C 1
ATOM 5487 O O . GLY B 1 21 ? 133.777 11.404 90.107 1.00 14.98 21 GLY B O 1
ATOM 5491 N N . TYR B 1 22 ? 132.573 10.155 91.525 1.00 14.45 22 TYR B N 1
ATOM 5492 C CA . TYR B 1 22 ? 133.431 10.549 92.637 1.00 14.57 22 TYR B CA 1
ATOM 5493 C C . TYR B 1 22 ? 133.515 9.440 93.676 1.00 16.80 22 TYR B C 1
ATOM 5494 O O . TYR B 1 22 ? 134.465 8.655 93.664 1.00 16.54 22 TYR B O 1
ATOM 5512 N N . GLY B 1 23 ? 132.531 9.346 94.555 1.00 18.12 23 GLY B N 1
ATOM 5513 C CA . GLY B 1 23 ? 132.544 8.253 95.505 1.00 19.41 23 GLY B CA 1
ATOM 5514 C C . GLY B 1 23 ? 133.685 8.350 96.511 1.00 19.00 23 GLY B C 1
ATOM 5515 O O . GLY B 1 23 ? 134.334 9.384 96.685 1.00 19.14 23 GLY B O 1
ATOM 5519 N N . SER B 1 24 ? 133.927 7.220 97.180 1.00 19.29 24 SER B N 1
ATOM 5520 C CA . SER B 1 24 ? 134.832 7.196 98.324 1.00 19.12 24 SER B CA 1
ATOM 5521 C C . SER B 1 24 ? 136.292 7.409 97.949 1.00 17.75 24 SER B C 1
ATOM 5522 O O . SER B 1 24 ? 137.087 7.774 98.824 1.00 19.17 24 SER B O 1
ATOM 5530 N N . GLN B 1 25 ? 136.664 7.167 96.699 1.00 16.92 25 GLN B N 1
ATOM 5531 C CA . GLN B 1 25 ? 138.032 7.364 96.250 1.00 17.47 25 GLN B CA 1
ATOM 5532 C C . GLN B 1 25 ? 138.241 8.730 95.622 1.00 14.63 25 GLN B C 1
ATOM 5533 O O . GLN B 1 25 ? 139.372 9.051 95.237 1.00 14.89 25 GLN B O 1
ATOM 5547 N N . GLY B 1 26 ? 137.185 9.535 95.496 1.00 14.31 26 GLY B N 1
ATOM 5548 C CA . GLY B 1 26 ? 137.284 10.761 94.725 1.00 14.05 26 GLY B CA 1
ATOM 5549 C C . GLY B 1 26 ? 138.342 11.715 95.249 1.00 12.99 26 GLY B C 1
ATOM 5550 O O . GLY B 1 26 ? 139.111 12.279 94.469 1.00 12.94 26 GLY B O 1
ATOM 5554 N N . HIS B 1 27 ? 138.375 11.939 96.572 1.00 13.00 27 HIS B N 1
ATOM 5555 C CA . HIS B 1 27 ? 139.336 12.893 97.123 1.00 14.10 27 HIS B CA 1
ATOM 5556 C C . HIS B 1 27 ? 140.761 12.428 96.869 1.00 13.11 27 HIS B C 1
ATOM 5557 O O . HIS B 1 27 ? 141.649 13.242 96.581 1.00 13.87 27 HIS B O 1
ATOM 5570 N N . ALA B 1 28 ? 141.006 11.122 97.016 1.00 12.68 28 ALA B N 1
ATOM 5571 C CA . ALA B 1 28 ? 142.349 10.576 96.847 1.00 13.95 28 ALA B CA 1
ATOM 5572 C C . ALA B 1 28 ? 142.878 10.820 95.443 1.00 12.44 28 ALA B C 1
ATOM 5573 O O . ALA B 1 28 ? 144.091 10.917 95.241 1.00 13.80 28 ALA B O 1
ATOM 5580 N N . HIS B 1 29 ? 141.995 10.902 94.454 1.00 12.24 29 HIS B N 1
ATOM 5581 C CA . HIS B 1 29 ? 142.415 11.288 93.111 1.00 12.35 29 HIS B CA 1
ATOM 5582 C C . HIS B 1 29 ? 142.445 12.811 92.973 1.00 12.62 29 HIS B C 1
ATOM 5583 O O . HIS B 1 29 ? 143.489 13.399 92.688 1.00 13.43 29 HIS B O 1
ATOM 5596 N N A SER B 1 30 ? 141.309 13.460 93.225 0.52 13.14 30 SER B N 1
ATOM 5597 N N B SER B 1 30 ? 141.293 13.453 93.167 0.48 12.58 30 SER B N 1
ATOM 5598 C CA A SER B 1 30 ? 141.117 14.839 92.790 0.52 13.44 30 SER B CA 1
ATOM 5599 C CA B SER B 1 30 ? 141.135 14.855 92.793 0.48 12.65 30 SER B CA 1
ATOM 5600 C C A SER B 1 30 ? 141.920 15.833 93.625 0.52 12.97 30 SER B C 1
ATOM 5601 C C B SER B 1 30 ? 142.033 15.766 93.618 0.48 12.35 30 SER B C 1
ATOM 5602 O O A SER B 1 30 ? 142.464 16.802 93.083 0.52 13.06 30 SER B O 1
ATOM 5603 O O B SER B 1 30 ? 142.737 16.621 93.068 0.48 13.18 30 SER B O 1
ATOM 5618 N N . LEU B 1 31 ? 141.987 15.638 94.944 1.00 12.41 31 LEU B N 1
ATOM 5619 C CA . LEU B 1 31 ? 142.692 16.607 95.779 1.00 13.54 31 LEU B CA 1
ATOM 5620 C C . LEU B 1 31 ? 144.191 16.482 95.610 1.00 13.36 31 LEU B C 1
ATOM 5621 O O . LEU B 1 31 ? 144.916 17.479 95.675 1.00 14.05 31 LEU B O 1
ATOM 5638 N N . SER B 1 32 ? 144.673 15.264 95.399 1.00 13.56 32 SER B N 1
ATOM 5639 C CA . SER B 1 32 ? 146.101 15.066 95.248 1.00 12.95 32 SER B CA 1
ATOM 5640 C C . SER B 1 32 ? 146.565 15.499 93.869 1.00 12.99 32 SER B C 1
ATOM 5641 O O . SER B 1 32 ? 147.617 16.131 93.742 1.00 13.46 32 SER B O 1
ATOM 5649 N N . LEU B 1 33 ? 145.779 15.199 92.832 1.00 12.26 33 LEU B N 1
ATOM 5650 C CA . LEU B 1 33 ? 146.066 15.775 91.519 1.00 12.61 33 LEU B CA 1
ATOM 5651 C C . LEU B 1 33 ? 146.198 17.292 91.610 1.00 13.03 33 LEU B C 1
ATOM 5652 O O . LEU B 1 33 ? 147.149 17.883 91.082 1.00 13.61 33 LEU B O 1
ATOM 5668 N N . ARG B 1 34 ? 145.246 17.946 92.283 1.00 14.16 34 ARG B N 1
ATOM 5669 C CA . ARG B 1 34 ? 145.286 19.399 92.382 1.00 15.13 34 ARG B CA 1
ATOM 5670 C C . ARG B 1 34 ? 146.526 19.863 93.140 1.00 14.82 34 ARG B C 1
ATOM 5671 O O . ARG B 1 34 ? 147.209 20.798 92.709 1.00 15.73 34 ARG B O 1
ATOM 5692 N N . ASP B 1 35 ? 146.832 19.223 94.275 1.00 14.78 35 ASP B N 1
ATOM 5693 C CA . ASP B 1 35 ? 148.038 19.574 95.023 1.00 15.89 35 ASP B CA 1
ATOM 5694 C C . ASP B 1 35 ? 149.288 19.394 94.178 1.00 16.19 35 ASP B C 1
ATOM 5695 O O . ASP B 1 35 ? 150.269 20.129 94.347 1.00 17.44 35 ASP B O 1
ATOM 5704 N N . SER B 1 36 ? 149.276 18.415 93.283 1.00 15.35 36 SER B N 1
ATOM 5705 C CA . SER B 1 36 ? 150.396 18.141 92.398 1.00 15.29 36 SER B CA 1
ATOM 5706 C C . SER B 1 36 ? 150.427 19.037 91.165 1.00 15.97 36 SER B C 1
ATOM 5707 O O . SER B 1 36 ? 151.218 18.774 90.253 1.00 16.99 36 SER B O 1
ATOM 5715 N N . GLY B 1 37 ? 149.597 20.075 91.106 1.00 15.76 37 GLY B N 1
ATOM 5716 C CA . GLY B 1 37 ? 149.661 21.025 90.013 1.00 15.94 37 GLY B CA 1
ATOM 5717 C C . GLY B 1 37 ? 148.875 20.650 88.777 1.00 15.84 37 GLY B C 1
ATOM 5718 O O . GLY B 1 37 ? 149.165 21.174 87.695 1.00 18.64 37 GLY B O 1
ATOM 5722 N N . VAL B 1 38 ? 147.886 19.776 88.898 1.00 14.94 38 VAL B N 1
ATOM 5723 C CA . VAL B 1 38 ? 147.067 19.335 87.777 1.00 15.19 38 VAL B CA 1
ATOM 5724 C C . VAL B 1 38 ? 145.739 20.073 87.820 1.00 16.01 38 VAL B C 1
ATOM 5725 O O . VAL B 1 38 ? 145.132 20.218 88.889 1.00 16.95 38 VAL B O 1
ATOM 5738 N N . GLN B 1 39 ? 145.275 20.528 86.653 1.00 15.52 39 GLN B N 1
ATOM 5739 C CA . GLN B 1 39 ? 143.931 21.082 86.539 1.00 16.27 39 GLN B CA 1
ATOM 5740 C C . GLN B 1 39 ? 142.899 19.965 86.569 1.00 15.52 39 GLN B C 1
ATOM 5741 O O . GLN B 1 39 ? 142.971 19.026 85.768 1.00 16.24 39 GLN B O 1
ATOM 5755 N N . VAL B 1 40 ? 141.920 20.088 87.464 1.00 15.24 40 VAL B N 1
ATOM 5756 C CA . VAL B 1 40 ? 140.890 19.077 87.678 1.00 14.92 40 VAL B CA 1
ATOM 5757 C C . VAL B 1 40 ? 139.512 19.721 87.609 1.00 14.51 40 VAL B C 1
ATOM 5758 O O . VAL B 1 40 ? 139.301 20.819 88.131 1.00 15.93 40 VAL B O 1
ATOM 5771 N N . ARG B 1 41 ? 138.574 19.030 86.975 1.00 13.71 41 ARG B N 1
ATOM 5772 C CA . ARG B 1 41 ? 137.155 19.311 87.110 1.00 13.88 41 ARG B CA 1
ATOM 5773 C C . ARG B 1 41 ? 136.435 17.995 87.361 1.00 12.47 41 ARG B C 1
ATOM 5774 O O . ARG B 1 41 ? 136.919 16.929 86.975 1.00 12.62 41 ARG B O 1
ATOM 5795 N N . VAL B 1 42 ? 135.281 18.063 88.018 1.00 12.48 42 VAL B N 1
ATOM 5796 C CA . VAL B 1 42 ? 134.532 16.871 88.398 1.00 12.01 42 VAL B CA 1
ATOM 5797 C C 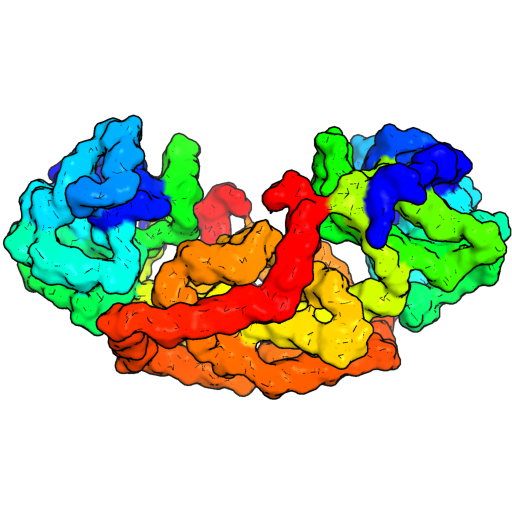. VAL B 1 42 ? 133.182 16.878 87.689 1.00 11.92 42 VAL B C 1
ATOM 5798 O O . VAL B 1 42 ? 132.439 17.866 87.750 1.00 13.14 42 VAL B O 1
ATOM 5811 N N . GLY B 1 43 ? 132.856 15.756 87.052 1.00 12.19 43 GLY B N 1
ATOM 5812 C CA . GLY B 1 43 ? 131.612 15.604 86.328 1.00 12.85 43 GLY B CA 1
ATOM 5813 C C . GLY B 1 43 ? 130.603 14.789 87.109 1.00 12.80 43 GLY B C 1
ATOM 5814 O O . GLY B 1 43 ? 130.788 13.586 87.325 1.00 13.19 43 GLY B O 1
ATOM 5818 N N . LEU B 1 44 ? 129.533 15.454 87.548 1.00 13.88 44 LEU B N 1
ATOM 5819 C CA . LEU B 1 44 ? 128.451 14.853 88.318 1.00 15.81 44 LEU B CA 1
ATOM 5820 C C . LEU B 1 44 ? 127.134 15.465 87.870 1.00 19.62 44 LEU B C 1
ATOM 5821 O O . LEU B 1 44 ? 127.066 16.655 87.565 1.00 22.12 44 LEU B O 1
ATOM 5837 N N . LYS B 1 45 ? 126.082 14.660 87.861 1.00 21.96 45 LYS B N 1
ATOM 5838 C CA . LYS B 1 45 ? 124.751 15.201 87.620 1.00 25.28 45 LYS B CA 1
ATOM 5839 C C . LYS B 1 45 ? 124.297 16.037 88.816 1.00 23.80 45 LYS B C 1
ATOM 5840 O O . LYS B 1 45 ? 124.814 15.909 89.929 1.00 21.80 45 LYS B O 1
ATOM 5848 N N . GLN B 1 46 ? 123.304 16.900 88.564 1.00 26.62 46 GLN B N 1
ATOM 5849 C CA . GLN B 1 46 ? 122.830 17.837 89.585 1.00 28.34 46 GLN B CA 1
ATOM 5850 C C . GLN B 1 46 ? 122.411 17.118 90.861 1.00 28.78 46 GLN B C 1
ATOM 5851 O O . GLN B 1 46 ? 122.638 17.624 91.966 1.00 31.89 46 GLN B O 1
ATOM 5865 N N . GLY B 1 47 ? 121.794 15.951 90.740 1.00 27.78 47 GLY B N 1
ATOM 5866 C CA . GLY B 1 47 ? 121.290 15.274 91.922 1.00 28.26 47 GLY B CA 1
ATOM 5867 C C . GLY B 1 47 ? 122.269 14.360 92.638 1.00 25.78 47 GLY B C 1
ATOM 5868 O O . GLY B 1 47 ? 121.868 13.636 93.555 1.00 26.49 47 GLY B O 1
ATOM 5872 N N . SER B 1 48 ? 123.545 14.371 92.256 1.00 23.06 48 SER B N 1
ATOM 5873 C CA . SER B 1 48 ? 124.488 13.382 92.756 1.00 22.11 48 SER B CA 1
ATOM 5874 C C . SER B 1 48 ? 124.744 13.556 94.241 1.00 22.71 48 SER B C 1
ATOM 5875 O O . SER B 1 48 ? 124.958 14.668 94.728 1.00 23.66 48 SER B O 1
ATOM 5883 N N . ARG B 1 49 ? 124.776 12.431 94.954 1.00 24.15 49 ARG B N 1
ATOM 5884 C CA . ARG B 1 49 ? 125.065 12.471 96.382 1.00 25.39 49 ARG B CA 1
ATOM 5885 C C . ARG B 1 49 ? 126.479 12.948 96.679 1.00 24.19 49 ARG B C 1
ATOM 5886 O O . ARG B 1 49 ? 126.742 13.385 97.804 1.00 25.24 49 ARG B O 1
ATOM 5896 N N . SER B 1 50 ? 127.395 12.865 95.711 1.00 21.29 50 SER B N 1
ATOM 5897 C CA . SER B 1 50 ? 128.755 13.338 95.919 1.00 21.02 50 SER B CA 1
ATOM 5898 C C . SER B 1 50 ? 128.901 14.841 95.743 1.00 20.40 50 SER B C 1
ATOM 5899 O O . SER B 1 50 ? 129.939 15.388 96.123 1.00 19.36 50 SER B O 1
ATOM 5907 N N . ARG B 1 51 ? 127.908 15.527 95.181 1.00 20.76 51 ARG B N 1
ATOM 5908 C CA . ARG B 1 51 ? 128.106 16.938 94.849 1.00 23.28 51 ARG B CA 1
ATOM 5909 C C . ARG B 1 51 ? 128.466 17.777 96.064 1.00 23.25 51 ARG B C 1
ATOM 5910 O O . ARG B 1 51 ? 129.416 18.574 95.980 1.00 22.14 51 ARG B O 1
ATOM 5931 N N . PRO B 1 52 ? 127.766 17.674 97.195 1.00 25.94 52 PRO B N 1
ATOM 5932 C CA . PRO B 1 52 ? 128.140 18.501 98.352 1.00 27.22 52 PRO B CA 1
ATOM 5933 C C . PRO B 1 52 ? 129.599 18.369 98.753 1.00 25.82 52 PRO B C 1
ATOM 5934 O O . PRO B 1 52 ? 130.268 19.389 98.962 1.00 26.48 52 PRO B O 1
ATOM 5945 N N . LYS B 1 53 ? 130.128 17.144 98.845 1.00 23.75 53 LYS B N 1
ATOM 5946 C CA . LYS B 1 53 ? 131.493 17.000 99.341 1.00 23.53 53 LYS B CA 1
ATOM 5947 C C . LYS B 1 53 ? 132.516 17.463 98.317 1.00 20.43 53 LYS B C 1
ATOM 5948 O O . LYS B 1 53 ? 133.607 17.904 98.690 1.00 21.53 53 LYS B O 1
ATOM 5967 N N . VAL B 1 54 ? 132.182 17.384 97.031 1.00 17.80 54 VAL B N 1
ATOM 5968 C CA . VAL B 1 54 ? 133.068 17.915 96.002 1.00 17.16 54 VAL B CA 1
ATOM 5969 C C . VAL B 1 54 ? 133.103 19.436 96.066 1.00 16.71 54 VAL B C 1
ATOM 5970 O O . VAL B 1 54 ? 134.171 20.057 96.027 1.00 17.36 54 VAL B O 1
ATOM 5983 N N . GLU B 1 55 ? 131.930 20.061 96.153 1.00 17.63 55 GLU B N 1
ATOM 5984 C CA . GLU B 1 55 ? 131.886 21.516 96.224 1.00 20.26 55 GLU B CA 1
ATOM 5985 C C . GLU B 1 55 ? 132.562 22.027 97.489 1.00 20.14 55 GLU B C 1
ATOM 5986 O O . GLU B 1 55 ? 133.188 23.096 97.468 1.00 20.81 55 GLU B O 1
ATOM 5998 N N . GLU B 1 56 ? 132.471 21.275 98.590 1.00 20.55 56 GLU B N 1
ATOM 5999 C CA . GLU B 1 56 ? 133.128 21.688 99.826 1.00 22.12 56 GLU B CA 1
ATOM 6000 C C . GLU B 1 56 ? 134.636 21.805 99.656 1.00 19.15 56 GLU B C 1
ATOM 6001 O O . GLU B 1 56 ? 135.282 22.567 100.392 1.00 20.02 56 GLU B O 1
ATOM 6013 N N . GLN B 1 57 ? 135.215 21.033 98.734 1.00 16.99 57 GLN B N 1
ATOM 6014 C CA . GLN B 1 57 ? 136.645 21.064 98.471 1.00 17.66 57 GLN B CA 1
ATOM 6015 C C . GLN B 1 57 ? 137.026 22.111 97.441 1.00 16.71 57 GLN B C 1
ATOM 6016 O O . GLN B 1 57 ? 138.210 22.239 97.119 1.00 17.29 57 GLN B O 1
ATOM 6030 N N . GLY B 1 58 ? 136.062 22.852 96.905 1.00 15.70 58 GLY B N 1
ATOM 6031 C CA . GLY B 1 58 ? 136.398 23.891 95.960 1.00 15.66 58 GLY B CA 1
ATOM 6032 C C . GLY B 1 58 ? 136.788 23.372 94.605 1.00 14.32 58 GLY B C 1
ATOM 6033 O O . GLY B 1 58 ? 137.521 24.050 93.881 1.00 14.79 58 GLY B O 1
ATOM 6037 N N . LEU B 1 59 ? 136.346 22.166 94.264 1.00 14.43 59 LEU B N 1
ATOM 6038 C CA . LEU B 1 59 ? 136.514 21.632 92.926 1.00 14.34 59 LEU B CA 1
ATOM 6039 C C . LEU B 1 59 ? 135.369 22.109 92.041 1.00 15.61 59 LEU B C 1
ATOM 6040 O O . LEU B 1 59 ? 134.212 22.183 92.473 1.00 18.12 59 LEU B O 1
ATOM 6056 N N . ASP B 1 60 ? 135.702 22.460 90.807 1.00 15.25 60 ASP B N 1
ATOM 6057 C CA . ASP B 1 60 ? 134.685 22.856 89.846 1.00 15.76 60 ASP B CA 1
ATOM 6058 C C . ASP B 1 60 ? 133.910 21.633 89.394 1.00 16.57 60 ASP B C 1
ATOM 6059 O O . ASP B 1 60 ? 134.502 20.637 88.980 1.00 18.80 60 ASP B O 1
ATOM 6068 N N A VAL B 1 61 ? 132.586 21.719 89.478 0.68 16.54 61 VAL B N 1
ATOM 6069 N N B VAL B 1 61 ? 132.584 21.684 89.489 0.32 16.64 61 VAL B N 1
ATOM 6070 C CA A VAL B 1 61 ? 131.685 20.624 89.150 0.68 16.87 61 VAL B CA 1
ATOM 6071 C CA B VAL B 1 61 ? 131.739 20.545 89.145 0.32 16.90 61 VAL B CA 1
ATOM 6072 C C A VAL B 1 61 ? 130.825 21.045 87.972 0.68 16.90 61 VAL B C 1
ATOM 6073 C C B VAL B 1 61 ? 130.758 20.961 88.059 0.32 16.83 61 VAL B C 1
ATOM 6074 O O A VAL B 1 61 ? 130.303 22.164 87.938 0.68 18.69 61 VAL B O 1
ATOM 6075 O O B VAL B 1 61 ? 130.101 22.002 88.171 0.32 17.80 61 VAL B O 1
ATOM 6100 N N . ASP B 1 62 ? 130.659 20.140 87.017 1.00 16.80 62 ASP B N 1
ATOM 6101 C CA . ASP B 1 62 ? 129.749 20.361 85.904 1.00 18.54 62 ASP B CA 1
ATOM 6102 C C . ASP B 1 62 ? 129.184 19.010 85.497 1.00 16.79 62 ASP B C 1
ATOM 6103 O O . ASP B 1 62 ? 129.473 17.983 86.118 1.00 16.70 62 ASP B O 1
ATOM 6113 N N . THR B 1 63 ? 128.380 19.002 84.444 1.00 17.00 63 THR B N 1
ATOM 6114 C CA . THR B 1 63 ? 127.815 17.749 83.980 1.00 17.20 63 THR B CA 1
ATOM 6115 C C . THR B 1 63 ? 128.928 16.838 83.460 1.00 15.08 63 THR B C 1
ATOM 6116 O O . THR B 1 63 ? 129.979 17.310 83.003 1.00 14.89 63 THR B O 1
ATOM 6127 N N . PRO B 1 64 ? 128.717 15.525 83.486 1.00 14.11 64 PRO B N 1
ATOM 6128 C CA . PRO B 1 64 ? 129.722 14.631 82.890 1.00 13.47 64 PRO B CA 1
ATOM 6129 C C . PRO B 1 64 ? 130.097 15.004 81.466 1.00 12.79 64 PRO B C 1
ATOM 6130 O O . PRO B 1 64 ? 131.282 14.966 81.124 1.00 13.29 64 PRO B O 1
ATOM 6141 N N . ALA B 1 65 ? 129.132 15.364 80.623 1.00 13.78 65 ALA B N 1
ATOM 6142 C CA . ALA B 1 65 ? 129.467 15.692 79.238 1.00 14.04 65 ALA B CA 1
ATOM 6143 C C . ALA B 1 65 ? 130.327 16.948 79.158 1.00 14.80 65 ALA B C 1
ATOM 6144 O O . ALA B 1 65 ? 131.277 17.010 78.362 1.00 14.74 65 ALA B O 1
ATOM 6151 N N . GLU B 1 66 ? 130.004 17.970 79.953 1.00 15.07 66 GLU B N 1
ATOM 6152 C CA . GLU B 1 66 ? 130.786 19.201 79.909 1.00 15.38 66 GLU B CA 1
ATOM 6153 C C . GLU B 1 66 ? 132.207 18.983 80.397 1.00 14.35 66 GLU B C 1
ATOM 6154 O O . GLU B 1 66 ? 133.154 19.560 79.848 1.00 14.92 66 GLU B O 1
ATOM 6166 N N . VAL B 1 67 ? 132.379 18.162 81.424 1.00 13.40 67 VAL B N 1
ATOM 6167 C CA . VAL B 1 67 ? 133.720 17.882 81.913 1.00 12.97 67 VAL B CA 1
ATOM 6168 C C . VAL B 1 67 ? 134.509 17.061 80.897 1.00 12.48 67 VAL B C 1
ATOM 6169 O O . VAL B 1 67 ? 135.689 17.330 80.642 1.00 12.79 67 VAL B O 1
ATOM 6182 N N . ALA B 1 68 ? 133.875 16.054 80.293 1.00 12.62 68 ALA B N 1
ATOM 6183 C CA . ALA B 1 68 ? 134.563 15.248 79.286 1.00 12.40 68 ALA B CA 1
ATOM 6184 C C . ALA B 1 68 ? 135.003 16.096 78.098 1.00 12.84 68 ALA B C 1
ATOM 6185 O O . ALA B 1 68 ? 136.080 15.873 77.539 1.00 13.91 68 ALA B O 1
ATOM 6192 N N . LYS B 1 69 ? 134.175 17.064 77.687 1.00 13.87 69 LYS B N 1
ATOM 6193 C CA . LYS B 1 69 ? 134.544 17.963 76.594 1.00 15.31 69 LYS B CA 1
ATOM 6194 C C . LYS B 1 69 ? 135.767 18.805 76.941 1.00 14.73 69 LYS B C 1
ATOM 6195 O O . LYS B 1 69 ? 136.650 19.020 76.103 1.00 15.89 69 LYS B O 1
ATOM 6214 N N . TRP B 1 70 ? 135.810 19.327 78.159 1.00 14.51 70 TRP B N 1
ATOM 6215 C CA . TRP B 1 70 ? 136.935 20.143 78.592 1.00 14.69 70 TRP B CA 1
ATOM 6216 C C . TRP B 1 70 ? 138.204 19.312 78.748 1.00 14.01 70 TRP B C 1
ATOM 6217 O O . TRP B 1 70 ? 139.305 19.785 78.440 1.00 15.18 70 TRP B O 1
ATOM 6238 N N . ALA B 1 71 ? 138.068 18.077 79.221 1.00 13.65 71 ALA B N 1
ATOM 6239 C CA . ALA B 1 71 ? 139.208 17.266 79.632 1.00 13.29 71 ALA B CA 1
ATOM 6240 C C . ALA B 1 71 ? 139.907 16.590 78.456 1.00 12.42 71 ALA B C 1
ATOM 6241 O O . ALA B 1 71 ? 139.292 16.269 77.437 1.00 13.09 71 ALA B O 1
ATOM 6248 N N . ASP B 1 72 ? 141.203 16.328 78.633 1.00 13.41 72 ASP B N 1
ATOM 6249 C CA . ASP B 1 72 ? 141.923 15.402 77.772 1.00 13.41 72 ASP B CA 1
ATOM 6250 C C . ASP B 1 72 ? 142.394 14.140 78.496 1.00 12.69 72 ASP B C 1
ATOM 6251 O O . ASP B 1 72 ? 142.952 13.256 77.849 1.00 13.52 72 ASP B O 1
ATOM 6260 N N . VAL B 1 73 ? 142.164 14.024 79.801 1.00 12.61 73 VAL B N 1
ATOM 6261 C CA . VAL B 1 73 ? 142.256 12.763 80.535 1.00 11.53 73 VAL B CA 1
ATOM 6262 C C . VAL B 1 73 ? 140.941 12.647 81.282 1.00 11.33 73 VAL B C 1
ATOM 6263 O O . VAL B 1 73 ? 140.601 13.535 82.068 1.00 12.07 73 VAL B O 1
ATOM 6276 N N . VAL B 1 74 ? 140.185 11.588 81.019 1.00 11.07 74 VAL B N 1
ATOM 6277 C CA . VAL B 1 74 ? 138.895 11.377 81.667 1.00 10.93 74 VAL B CA 1
ATOM 6278 C C . VAL B 1 74 ? 139.045 10.174 82.579 1.00 11.19 74 VAL B C 1
ATOM 6279 O O . VAL B 1 74 ? 139.182 9.048 82.095 1.00 12.39 74 VAL B O 1
ATOM 6292 N N . MET B 1 75 ? 139.023 10.413 83.894 1.00 10.35 75 MET B N 1
ATOM 6293 C CA . MET B 1 75 ? 139.124 9.358 84.896 1.00 9.76 75 MET B CA 1
ATOM 6294 C C . MET B 1 75 ? 137.714 9.026 85.382 1.00 9.44 75 MET B C 1
ATOM 6295 O O . MET B 1 75 ? 137.022 9.885 85.950 1.00 10.88 75 MET B O 1
ATOM 6309 N N . VAL B 1 76 ? 137.300 7.780 85.181 1.00 9.16 76 VAL B N 1
ATOM 6310 C CA . VAL B 1 76 ? 135.936 7.363 85.485 1.00 10.00 76 VAL B CA 1
ATOM 6311 C C . VAL B 1 76 ? 135.921 6.660 86.837 1.00 10.10 76 VAL B C 1
ATOM 6312 O O . VAL B 1 76 ? 136.461 5.559 86.983 1.00 11.16 76 VAL B O 1
ATOM 6325 N N . LEU B 1 77 ? 135.284 7.308 87.817 1.00 10.61 77 LEU B N 1
ATOM 6326 C CA . LEU B 1 77 ? 135.116 6.804 89.182 1.00 11.34 77 LEU B CA 1
ATOM 6327 C C . LEU B 1 77 ? 133.666 6.483 89.510 1.00 11.43 77 LEU B C 1
ATOM 6328 O O . LEU B 1 77 ? 133.381 6.028 90.621 1.00 12.77 77 LEU B O 1
ATOM 6344 N N . ALA B 1 78 ? 132.747 6.700 88.575 1.00 11.06 78 ALA B N 1
ATOM 6345 C CA . ALA B 1 78 ? 131.341 6.423 88.796 1.00 11.50 78 ALA B CA 1
ATOM 6346 C C . ALA B 1 78 ? 131.127 4.941 89.118 1.00 12.80 78 ALA B C 1
ATOM 6347 O O . ALA B 1 78 ? 131.956 4.092 88.781 1.00 13.01 78 ALA B O 1
ATOM 6354 N N . PRO B 1 79 ? 130.005 4.596 89.741 1.00 15.11 79 PRO B N 1
ATOM 6355 C CA . PRO B 1 79 ? 129.747 3.182 90.047 1.00 16.67 79 PRO B CA 1
ATOM 6356 C C . PRO B 1 79 ? 129.854 2.308 88.805 1.00 16.48 79 PRO B C 1
ATOM 6357 O O . PRO B 1 79 ? 129.395 2.677 87.724 1.00 14.59 79 PRO B O 1
ATOM 6368 N N . ASP B 1 80 ? 130.437 1.115 88.981 1.00 17.91 80 ASP B N 1
ATOM 6369 C CA . ASP B 1 80 ? 130.670 0.225 87.845 1.00 21.42 80 ASP B CA 1
ATOM 6370 C C . ASP B 1 80 ? 129.400 0.002 87.036 1.00 16.69 80 ASP B C 1
ATOM 6371 O O . ASP B 1 80 ? 129.454 -0.022 85.809 1.00 16.55 80 ASP B O 1
ATOM 6380 N N . THR B 1 81 ? 128.245 -0.137 87.688 1.00 16.17 81 THR B N 1
ATOM 6381 C CA . THR B 1 81 ? 127.028 -0.442 86.938 1.00 16.75 81 THR B CA 1
ATOM 6382 C C . THR B 1 81 ? 126.460 0.752 86.174 1.00 15.31 81 THR B C 1
ATOM 6383 O O . THR B 1 81 ? 125.612 0.553 85.294 1.00 16.23 81 THR B O 1
ATOM 6394 N N . ALA B 1 82 ? 126.905 1.973 86.477 1.00 13.74 82 ALA B N 1
ATOM 6395 C CA . ALA B 1 82 ? 126.457 3.187 85.801 1.00 13.61 82 ALA B CA 1
ATOM 6396 C C . ALA B 1 82 ? 127.404 3.647 84.700 1.00 12.71 82 ALA B C 1
ATOM 6397 O O . ALA B 1 82 ? 127.043 4.538 83.916 1.00 13.56 82 ALA B O 1
ATOM 6404 N N . GLN B 1 83 ? 128.606 3.074 84.622 1.00 12.82 83 GLN B N 1
ATOM 6405 C CA . GLN B 1 83 ? 129.640 3.630 83.756 1.00 12.30 83 GLN B CA 1
ATOM 6406 C C . GLN B 1 83 ? 129.284 3.509 82.292 1.00 11.82 83 GLN B C 1
ATOM 6407 O O . GLN B 1 83 ? 129.619 4.400 81.514 1.00 12.46 83 GLN B O 1
ATOM 6421 N N . ALA B 1 84 ? 128.672 2.399 81.876 1.00 12.15 84 ALA B N 1
ATOM 6422 C CA . ALA B 1 84 ? 128.450 2.195 80.448 1.00 13.09 84 ALA B CA 1
ATOM 6423 C C . ALA B 1 84 ? 127.541 3.273 79.871 1.00 12.84 84 ALA B C 1
ATOM 6424 O O . ALA B 1 84 ? 127.794 3.800 78.781 1.00 13.78 84 ALA B O 1
ATOM 6431 N N . GLU B 1 85 ? 126.472 3.609 80.591 1.00 13.48 85 GLU B N 1
ATOM 6432 C CA . GLU B 1 85 ? 125.553 4.633 80.114 1.00 14.79 85 GLU B CA 1
ATOM 6433 C C . GLU B 1 85 ? 126.203 6.011 80.127 1.00 12.66 85 GLU B C 1
ATOM 6434 O O . GLU B 1 85 ? 126.008 6.792 79.192 1.00 14.34 85 GLU B O 1
ATOM 6446 N N . ILE B 1 86 ? 126.964 6.340 81.172 1.00 11.87 86 ILE B N 1
ATOM 6447 C CA . ILE B 1 86 ? 127.696 7.607 81.187 1.00 12.53 86 ILE B CA 1
ATOM 6448 C C . ILE B 1 86 ? 128.664 7.666 80.009 1.00 12.53 86 ILE B C 1
ATOM 6449 O O . ILE B 1 86 ? 128.786 8.685 79.311 1.00 12.35 86 ILE B O 1
ATOM 6465 N N . PHE B 1 87 ? 129.392 6.574 79.787 1.00 11.74 87 PHE B N 1
ATOM 6466 C CA . PHE B 1 87 ? 130.375 6.565 78.717 1.00 11.43 87 PHE B CA 1
ATOM 6467 C C . PHE B 1 87 ? 129.715 6.808 77.373 1.00 12.42 87 PHE B C 1
ATOM 6468 O O . PHE B 1 87 ? 130.162 7.655 76.581 1.00 12.31 87 PHE B O 1
ATOM 6485 N N . ALA B 1 88 ? 128.657 6.052 77.084 1.00 12.41 88 ALA B N 1
ATOM 6486 C CA . ALA B 1 88 ? 128.054 6.107 75.764 1.00 13.69 88 ALA B CA 1
ATOM 6487 C C . ALA B 1 88 ? 127.508 7.495 75.469 1.00 15.39 88 ALA B C 1
ATOM 6488 O O . ALA B 1 88 ? 127.639 7.998 74.349 1.00 17.03 88 ALA B O 1
ATOM 6495 N N . GLY B 1 89 ? 126.895 8.131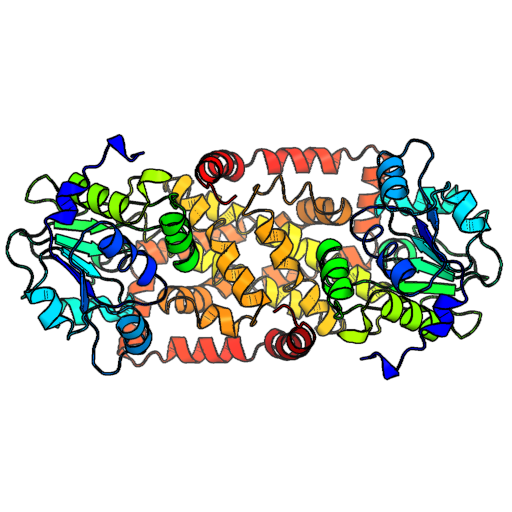 76.458 1.00 15.68 89 GLY B N 1
ATOM 6496 C CA . GLY B 1 89 ? 126.212 9.387 76.228 1.00 17.30 89 GLY B CA 1
ATOM 6497 C C . GLY B 1 89 ? 127.045 10.631 76.468 1.00 16.96 89 GLY B C 1
ATOM 6498 O O . GLY B 1 89 ? 126.901 11.634 75.765 1.00 19.84 89 GLY B O 1
ATOM 6502 N N . ASP B 1 90 ? 127.929 10.579 77.457 1.00 16.62 90 ASP B N 1
ATOM 6503 C CA . ASP B 1 90 ? 128.620 11.773 77.920 1.00 16.81 90 ASP B CA 1
ATOM 6504 C C . ASP B 1 90 ? 130.102 11.784 77.620 1.00 14.92 90 ASP B C 1
ATOM 6505 O O . ASP B 1 90 ? 130.679 12.869 77.509 1.00 17.92 90 ASP B O 1
ATOM 6514 N N . ILE B 1 91 ? 130.735 10.616 77.522 1.00 12.78 91 ILE B N 1
ATOM 6515 C CA . ILE B 1 91 ? 132.184 10.573 77.400 1.00 12.59 91 ILE B CA 1
ATOM 6516 C C . ILE B 1 91 ? 132.606 10.320 75.963 1.00 12.14 91 ILE B C 1
ATOM 6517 O O . ILE B 1 91 ? 133.366 11.111 75.399 1.00 12.74 91 ILE B O 1
ATOM 6533 N N . GLU B 1 92 ? 132.133 9.229 75.365 1.00 12.02 92 GLU B N 1
ATOM 6534 C CA . GLU B 1 92 ? 132.651 8.780 74.072 1.00 12.49 92 GLU B CA 1
ATOM 6535 C C . GLU B 1 92 ? 132.696 9.875 73.018 1.00 11.70 92 GLU B C 1
ATOM 6536 O O . GLU B 1 92 ? 133.754 10.052 72.394 1.00 12.83 92 GLU B O 1
ATOM 6548 N N . PRO B 1 93 ? 131.620 10.628 72.764 1.00 11.42 93 PRO B N 1
ATOM 6549 C CA . PRO B 1 93 ? 131.689 11.660 71.718 1.00 12.06 93 PRO B CA 1
ATOM 6550 C C . PRO B 1 93 ? 132.619 12.800 72.058 1.00 12.16 93 PRO B C 1
ATOM 6551 O O . PRO B 1 93 ? 132.974 13.586 71.165 1.00 13.92 93 PRO B O 1
ATOM 6562 N N . ASN B 1 94 ? 132.974 12.936 73.333 1.00 11.29 94 ASN B N 1
ATOM 6563 C CA . ASN B 1 94 ? 133.810 14.010 73.833 1.00 11.43 94 ASN B CA 1
ATOM 6564 C C . ASN B 1 94 ? 135.238 13.567 74.094 1.00 11.38 94 ASN B C 1
ATOM 6565 O O . ASN B 1 94 ? 135.997 14.300 74.730 1.00 13.16 94 ASN B O 1
ATOM 6576 N N . LEU B 1 95 ? 135.628 12.411 73.565 1.00 11.96 95 LEU B N 1
ATOM 6577 C CA . LEU B 1 95 ? 137.027 11.988 73.548 1.00 12.63 95 LEU B CA 1
ATOM 6578 C C . LEU B 1 95 ? 137.609 12.385 72.196 1.00 12.83 95 LEU B C 1
ATOM 6579 O O . LEU B 1 95 ? 137.369 11.722 71.191 1.00 14.17 95 LEU B O 1
ATOM 6595 N N . LYS B 1 96 ? 138.372 13.469 72.176 1.00 13.08 96 LYS B N 1
ATOM 6596 C CA . LYS B 1 96 ? 139.034 13.891 70.956 1.00 13.75 96 LYS B CA 1
ATOM 6597 C C . LYS B 1 96 ? 140.198 12.948 70.679 1.00 13.20 96 LYS B C 1
ATOM 6598 O O . LYS B 1 96 ? 140.706 12.301 71.597 1.00 12.77 96 LYS B O 1
ATOM 6617 N N . PRO B 1 97 ? 140.652 12.856 69.426 1.00 13.77 97 PRO B N 1
ATOM 6618 C CA . PRO B 1 97 ? 141.832 12.024 69.147 1.00 14.87 97 PRO B CA 1
ATOM 6619 C C . PRO B 1 97 ? 142.970 12.417 70.076 1.00 15.53 97 PRO B C 1
ATOM 6620 O O . PRO B 1 97 ? 143.290 13.597 70.227 1.00 17.09 97 PRO B O 1
ATOM 6631 N N . GLY B 1 98 ? 143.567 11.421 70.727 1.00 15.85 98 GLY B N 1
ATOM 6632 C CA . GLY B 1 98 ? 144.667 11.657 71.642 1.00 16.56 98 GLY B CA 1
ATOM 6633 C C . GLY B 1 98 ? 144.260 11.857 73.089 1.00 16.15 98 GLY B C 1
ATOM 6634 O O . GLY B 1 98 ? 145.135 11.911 73.965 1.00 18.05 98 GLY B O 1
ATOM 6638 N N . ASP B 1 99 ? 142.969 11.994 73.369 1.00 14.00 99 ASP B N 1
ATOM 6639 C CA . ASP B 1 99 ? 142.535 11.975 74.755 1.00 12.28 99 ASP B CA 1
ATOM 6640 C C . ASP B 1 99 ? 142.895 10.626 75.383 1.00 11.70 99 ASP B C 1
ATOM 6641 O O . ASP B 1 99 ? 143.194 9.643 74.701 1.00 13.16 99 ASP B O 1
ATOM 6650 N N . ALA B 1 100 ? 142.830 10.589 76.707 1.00 11.01 100 ALA B N 1
ATOM 6651 C CA . ALA B 1 100 ? 143.046 9.369 77.469 1.00 10.74 100 ALA B CA 1
ATOM 6652 C C . ALA B 1 100 ? 141.820 9.086 78.323 1.00 10.71 100 ALA B C 1
ATOM 6653 O O . ALA B 1 100 ? 141.230 9.994 78.918 1.00 11.96 100 ALA B O 1
ATOM 6660 N N . LEU B 1 101 ? 141.457 7.812 78.383 1.00 10.09 101 LEU B N 1
ATOM 6661 C CA . LEU B 1 101 ? 140.347 7.321 79.182 1.00 9.78 101 LEU B CA 1
ATOM 6662 C C . LEU B 1 101 ? 140.926 6.440 80.280 1.00 9.42 101 LEU B C 1
ATOM 6663 O O . LEU B 1 101 ? 141.541 5.408 79.997 1.00 10.37 101 LEU B O 1
ATOM 6679 N N . PHE B 1 102 ? 140.743 6.865 81.521 1.00 9.30 102 PHE B N 1
ATOM 6680 C CA . PHE B 1 102 ? 141.287 6.190 82.683 1.00 9.15 102 PHE B CA 1
ATOM 6681 C C . PHE B 1 102 ? 140.155 5.640 83.556 1.00 9.04 102 PHE B C 1
ATOM 6682 O O . PHE B 1 102 ? 139.048 6.186 83.608 1.00 9.43 102 PHE B O 1
ATOM 6699 N N . PHE B 1 103 ? 140.477 4.585 84.297 1.00 9.16 103 PHE B N 1
ATOM 6700 C CA . PHE B 1 103 ? 139.592 3.954 85.261 1.00 9.51 103 PHE B CA 1
ATOM 6701 C C . PHE B 1 103 ? 140.377 3.633 86.525 1.00 9.82 103 PHE B C 1
ATOM 6702 O O . PHE B 1 103 ? 141.606 3.553 86.506 1.00 10.17 103 PHE B O 1
ATOM 6719 N N . GLY B 1 104 ? 139.650 3.387 87.619 1.00 10.76 104 GLY B N 1
ATOM 6720 C CA . GLY B 1 104 ? 140.242 2.834 88.833 1.00 11.35 104 GLY B CA 1
ATOM 6721 C C . GLY B 1 104 ? 140.114 1.321 88.950 1.00 11.05 104 GLY B C 1
ATOM 6722 O O . GLY B 1 104 ? 140.724 0.715 89.832 1.00 12.07 104 GLY B O 1
ATOM 6726 N N . HIS B 1 105 ? 139.340 0.711 88.053 1.00 11.74 105 HIS B N 1
ATOM 6727 C CA . HIS B 1 105 ? 139.131 -0.736 88.029 1.00 11.86 105 HIS B CA 1
ATOM 6728 C C . HIS B 1 105 ? 138.898 -1.172 86.588 1.00 12.95 105 HIS B C 1
ATOM 6729 O O . HIS B 1 105 ? 138.522 -0.372 85.730 1.00 15.22 105 HIS B O 1
ATOM 6742 N N . GLY B 1 106 ? 139.104 -2.455 86.327 1.00 12.74 106 GLY B N 1
ATOM 6743 C CA . GLY B 1 106 ? 139.080 -2.916 84.953 1.00 13.09 106 GLY B CA 1
ATOM 6744 C C . GLY B 1 106 ? 137.762 -3.445 84.421 1.00 11.49 106 GLY B C 1
ATOM 6745 O O . GLY B 1 106 ? 137.706 -3.857 83.260 1.00 11.89 106 GLY B O 1
ATOM 6749 N N A LEU B 1 107 ? 136.691 -3.453 85.217 0.81 11.56 107 LEU B N 1
ATOM 6750 N N B LEU B 1 107 ? 136.704 -3.425 85.237 0.19 11.90 107 LEU B N 1
ATOM 6751 C CA A LEU B 1 107 ? 135.499 -4.241 84.893 0.81 11.52 107 LEU B CA 1
ATOM 6752 C CA B LEU B 1 107 ? 135.482 -4.173 84.950 0.19 11.88 107 LEU B CA 1
ATOM 6753 C C A LEU B 1 107 ? 134.872 -3.845 83.563 0.81 9.97 107 LEU B C 1
ATOM 6754 C C B LEU B 1 107 ? 134.920 -3.828 83.577 0.19 10.89 107 LEU B C 1
ATOM 6755 O O A LEU B 1 107 ? 134.588 -4.705 82.721 0.81 10.42 107 LEU B O 1
ATOM 6756 O O B LEU B 1 107 ? 134.806 -4.688 82.698 0.19 11.18 107 LEU B O 1
ATOM 6787 N N . ASN B 1 108 ? 134.548 -2.565 83.385 1.00 10.39 108 ASN B N 1
ATOM 6788 C CA . ASN B 1 108 ? 133.749 -2.197 82.224 1.00 9.97 108 ASN B CA 1
ATOM 6789 C C . ASN B 1 108 ? 134.471 -2.459 80.909 1.00 10.12 108 ASN B C 1
ATOM 6790 O O . ASN B 1 108 ? 133.863 -2.938 79.946 1.00 10.84 108 ASN B O 1
ATOM 6802 N N . VAL B 1 109 ? 135.756 -2.128 80.828 1.00 10.34 109 VAL B N 1
ATOM 6803 C CA . VAL B 1 109 ? 136.486 -2.393 79.597 1.00 10.47 109 VAL B CA 1
ATOM 6804 C C . VAL B 1 109 ? 136.709 -3.892 79.420 1.00 10.22 109 VAL B C 1
ATOM 6805 O O . VAL B 1 109 ? 136.539 -4.431 78.320 1.00 10.78 109 VAL B O 1
ATOM 6818 N N . HIS B 1 110 ? 137.103 -4.598 80.481 1.00 10.01 110 HIS B N 1
ATOM 6819 C CA . HIS B 1 110 ? 137.416 -6.013 80.317 1.00 10.38 110 HIS B CA 1
ATOM 6820 C C . HIS B 1 110 ? 136.204 -6.807 79.831 1.00 10.02 110 HIS B C 1
ATOM 6821 O O . HIS B 1 110 ? 136.328 -7.681 78.966 1.00 11.47 110 HIS B O 1
ATOM 6834 N N . PHE B 1 111 ? 135.033 -6.543 80.393 1.00 10.45 111 PHE B N 1
ATOM 6835 C CA . PHE B 1 111 ? 133.839 -7.297 80.039 1.00 10.80 111 PHE B CA 1
ATOM 6836 C C . PHE B 1 111 ? 133.096 -6.715 78.846 1.00 11.89 111 PHE B C 1
ATOM 6837 O O . PHE B 1 111 ? 132.022 -7.207 78.499 1.00 13.15 111 PHE B O 1
ATOM 6854 N N . GLY B 1 112 ? 133.638 -5.688 78.202 1.00 10.99 112 GLY B N 1
ATOM 6855 C CA . GLY B 1 112 ? 133.050 -5.178 76.984 1.00 12.41 112 GLY B CA 1
ATOM 6856 C C . GLY B 1 112 ? 131.866 -4.268 77.177 1.00 12.27 112 GLY B C 1
ATOM 6857 O O . GLY B 1 112 ? 131.182 -3.952 76.199 1.00 14.37 112 GLY B O 1
ATOM 6861 N N . LEU B 1 113 ? 131.607 -3.835 78.407 1.00 11.74 113 LEU B N 1
ATOM 6862 C CA . LEU B 1 113 ? 130.502 -2.917 78.655 1.00 12.37 113 LEU B CA 1
ATOM 6863 C C . LEU B 1 113 ? 130.823 -1.528 78.125 1.00 11.72 113 LEU B C 1
ATOM 6864 O O . LEU B 1 113 ? 129.912 -0.777 77.768 1.00 12.89 113 LEU B O 1
ATOM 6880 N N . ILE B 1 114 ? 132.107 -1.176 78.103 1.00 11.34 114 ILE B N 1
ATOM 6881 C CA . ILE B 1 114 ? 132.624 0.027 77.469 1.00 11.12 114 ILE B CA 1
ATOM 6882 C C . ILE B 1 114 ? 133.606 -0.434 76.407 1.00 11.88 114 ILE B C 1
ATOM 6883 O O . ILE B 1 114 ? 134.539 -1.188 76.708 1.00 12.00 114 ILE B O 1
ATOM 6899 N N . LYS B 1 115 ? 133.404 0.034 75.177 1.00 12.12 115 LYS B N 1
ATOM 6900 C CA . LYS B 1 115 ? 134.294 -0.244 74.050 1.00 13.33 115 LYS B CA 1
ATOM 6901 C C . LYS B 1 115 ? 134.910 1.078 73.608 1.00 13.46 115 LYS B C 1
ATOM 6902 O O . LYS B 1 115 ? 134.276 1.845 72.866 1.00 16.04 115 LYS B O 1
ATOM 6921 N N . PRO B 1 116 ? 136.111 1.410 74.076 1.00 12.92 116 PRO B N 1
ATOM 6922 C CA . PRO B 1 116 ? 136.683 2.715 73.759 1.00 13.32 116 PRO B CA 1
ATOM 6923 C C . PRO B 1 116 ? 136.974 2.849 72.274 1.00 12.53 116 PRO B C 1
ATOM 6924 O O . PRO B 1 116 ? 137.246 1.850 71.586 1.00 14.24 116 PRO B O 1
ATOM 6935 N N . PRO B 1 117 ? 136.962 4.068 71.749 1.00 12.85 117 PRO B N 1
ATOM 6936 C CA . PRO B 1 117 ? 137.388 4.276 70.365 1.00 14.12 117 PRO B CA 1
ATOM 6937 C C . PRO B 1 117 ? 138.874 4.005 70.223 1.00 12.90 117 PRO B C 1
ATOM 6938 O O . PRO B 1 117 ? 139.634 4.012 71.189 1.00 13.32 117 PRO B O 1
ATOM 6949 N N . ALA B 1 118 ? 139.283 3.785 68.972 1.00 14.54 118 ALA B N 1
ATOM 6950 C CA . ALA B 1 118 ? 140.651 3.378 68.680 1.00 13.98 118 ALA B CA 1
ATOM 6951 C C . ALA B 1 118 ? 141.660 4.505 68.859 1.00 13.09 118 ALA B C 1
ATOM 6952 O O . ALA B 1 118 ? 142.863 4.229 68.939 1.00 15.67 118 ALA B O 1
ATOM 6959 N N . ASP B 1 119 ? 141.221 5.764 68.885 1.00 13.13 119 ASP B N 1
ATOM 6960 C CA . ASP B 1 119 ? 142.133 6.899 68.868 1.00 12.94 119 ASP B CA 1
ATOM 6961 C C . ASP B 1 119 ? 142.422 7.473 70.253 1.00 12.72 119 ASP B C 1
ATOM 6962 O O . ASP B 1 119 ? 142.952 8.585 70.343 1.00 14.34 119 ASP B O 1
ATOM 6971 N N . VAL B 1 120 ? 142.141 6.725 71.330 1.00 11.85 120 VAL B N 1
ATOM 6972 C CA . VAL B 1 120 ? 142.442 7.171 72.686 1.00 11.50 120 VAL B CA 1
ATOM 6973 C C . VAL B 1 120 ? 143.290 6.150 73.435 1.00 10.55 120 VAL B C 1
ATOM 6974 O O . VAL B 1 120 ? 143.233 4.944 73.184 1.00 11.50 120 VAL B O 1
ATOM 6987 N N . ALA B 1 121 ? 144.079 6.649 74.371 1.00 10.55 121 ALA B N 1
ATOM 6988 C CA . ALA B 1 121 ? 144.709 5.785 75.355 1.00 10.55 121 ALA B CA 1
ATOM 6989 C C . ALA B 1 121 ? 143.662 5.302 76.353 1.00 9.87 121 ALA B C 1
ATOM 6990 O O . ALA B 1 121 ? 142.701 6.008 76.649 1.00 10.42 121 ALA B O 1
ATOM 6997 N N . VAL B 1 122 ? 143.848 4.088 76.867 1.00 9.66 122 VAL B N 1
ATOM 6998 C CA . VAL B 1 122 ? 142.970 3.500 77.874 1.00 9.39 122 VAL B CA 1
ATOM 6999 C C . VAL B 1 122 ? 143.858 2.912 78.958 1.00 9.48 122 VAL B C 1
ATOM 7000 O O . VAL B 1 122 ? 144.706 2.062 78.670 1.00 10.10 122 VAL B O 1
ATOM 7013 N N . ALA B 1 123 ? 143.678 3.363 80.196 1.00 9.33 123 ALA B N 1
ATOM 7014 C CA . ALA B 1 123 ? 144.573 2.984 81.279 1.00 9.27 123 ALA B CA 1
ATOM 7015 C C . ALA B 1 123 ? 143.828 2.939 82.607 1.00 8.75 123 ALA B C 1
ATOM 7016 O O . ALA B 1 123 ? 142.690 3.399 82.733 1.00 9.02 123 ALA B O 1
ATOM 7023 N N . MET B 1 124 ? 144.506 2.370 83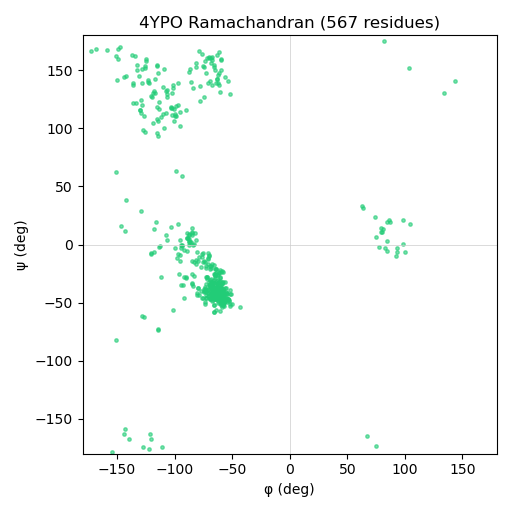.599 1.00 8.96 124 MET B N 1
ATOM 7024 C CA . MET B 1 124 ? 143.943 2.192 84.929 1.00 9.35 124 MET B CA 1
ATOM 7025 C C . MET B 1 124 ? 144.991 2.571 85.959 1.00 9.83 124 MET B C 1
ATOM 7026 O O . MET B 1 124 ? 146.162 2.211 85.809 1.00 10.55 124 MET B O 1
ATOM 7040 N N . VAL B 1 125 ? 144.572 3.295 87.002 1.00 9.60 125 VAL B N 1
ATOM 7041 C CA . VAL B 1 125 ? 145.394 3.568 88.173 1.00 9.92 125 VAL B CA 1
ATOM 7042 C C . VAL B 1 125 ? 144.528 3.216 89.380 1.00 10.81 125 VAL B C 1
ATOM 7043 O O . VAL B 1 125 ? 143.474 3.827 89.579 1.00 10.85 125 VAL B O 1
ATOM 7056 N N . ALA B 1 126 ? 144.949 2.212 90.151 1.00 10.51 126 ALA B N 1
ATOM 7057 C CA . ALA B 1 126 ? 144.146 1.626 91.228 1.00 11.29 126 ALA B CA 1
ATOM 7058 C C . ALA B 1 126 ? 144.944 1.659 92.526 1.00 10.61 126 ALA B C 1
ATOM 7059 O O . ALA B 1 126 ? 145.748 0.751 92.788 1.00 10.37 126 ALA B O 1
ATOM 7066 N N . PRO B 1 127 ? 144.733 2.662 93.378 1.00 11.27 127 PRO B N 1
ATOM 7067 C CA . PRO B 1 127 ? 145.430 2.697 94.676 1.00 11.36 127 PRO B CA 1
ATOM 7068 C C . PRO B 1 127 ? 144.890 1.624 95.603 1.00 11.92 127 PRO B C 1
ATOM 7069 O O . PRO B 1 127 ? 143.678 1.427 95.691 1.00 14.17 127 PRO B O 1
ATOM 7080 N N . LYS B 1 128 ? 145.786 0.961 96.334 1.00 10.41 128 LYS B N 1
ATOM 7081 C CA . LYS B 1 128 ? 145.400 -0.188 97.164 1.00 11.11 128 LYS B CA 1
ATOM 7082 C C . LYS B 1 128 ? 145.210 0.202 98.623 1.00 11.93 128 LYS B C 1
ATOM 7083 O O . LYS B 1 128 ? 145.849 -0.311 99.543 1.00 12.51 128 LYS B O 1
ATOM 7102 N N . GLY B 1 129 ? 144.241 1.064 98.818 1.00 12.31 129 GLY B N 1
ATOM 7103 C CA . GLY B 1 129 ? 143.778 1.384 100.142 1.00 14.03 129 GLY B CA 1
ATOM 7104 C C . GLY B 1 129 ? 142.494 2.176 100.077 1.00 15.04 129 GLY B C 1
ATOM 7105 O O . GLY B 1 129 ? 142.103 2.651 99.007 1.00 16.75 129 GLY B O 1
ATOM 7109 N N . PRO B 1 130 ? 141.816 2.340 101.213 1.00 15.86 130 PRO B N 1
ATOM 7110 C CA . PRO B 1 130 ? 140.642 3.214 101.239 1.00 16.97 130 PRO B CA 1
ATOM 7111 C C . PRO B 1 130 ? 141.045 4.630 100.878 1.00 15.28 130 PRO B C 1
ATOM 7112 O O . PRO B 1 130 ? 142.156 5.069 101.173 1.00 14.21 130 PRO B O 1
ATOM 7123 N N . GLY B 1 131 ? 140.127 5.347 100.232 1.00 15.90 131 GLY B N 1
ATOM 7124 C CA . GLY B 1 131 ? 140.427 6.697 99.787 1.00 15.45 131 GLY B CA 1
ATOM 7125 C C . GLY B 1 131 ? 140.993 7.580 100.882 1.00 15.12 131 GLY B C 1
ATOM 7126 O O . GLY B 1 131 ? 141.939 8.336 100.652 1.00 14.47 131 GLY B O 1
ATOM 7130 N N . HIS B 1 132 ? 140.422 7.508 102.090 1.00 16.15 132 HIS B N 1
ATOM 7131 C CA . HIS B 1 132 ? 140.898 8.369 103.168 1.00 18.18 132 HIS B CA 1
ATOM 7132 C C . HIS B 1 132 ? 142.371 8.119 103.465 1.00 15.81 132 HIS B C 1
ATOM 7133 O O . HIS B 1 132 ? 143.123 9.059 103.753 1.00 15.80 132 HIS B O 1
ATOM 7146 N N . LEU B 1 133 ? 142.791 6.853 103.440 1.00 15.23 133 LEU B N 1
ATOM 7147 C CA . LEU B 1 133 ? 144.185 6.502 103.699 1.00 14.94 133 LEU B CA 1
ATOM 7148 C C . LEU B 1 133 ? 145.095 6.943 102.556 1.00 14.00 133 LEU B C 1
ATOM 7149 O O . LEU B 1 133 ? 146.187 7.472 102.789 1.00 14.43 133 LEU B O 1
ATOM 7165 N N . VAL B 1 134 ? 144.674 6.708 101.315 1.00 12.93 134 VAL B N 1
ATOM 7166 C CA . VAL B 1 134 ? 145.472 7.123 100.165 1.00 12.53 134 VAL B CA 1
ATOM 7167 C C . VAL B 1 134 ? 145.747 8.617 100.237 1.00 12.90 134 VAL B C 1
ATOM 7168 O O . VAL B 1 134 ? 146.887 9.071 100.068 1.00 13.64 134 VAL B O 1
ATOM 7181 N N . ARG B 1 135 ? 144.702 9.395 100.512 1.00 13.13 135 ARG B N 1
ATOM 7182 C CA . ARG B 1 135 ? 144.828 10.845 100.598 1.00 13.28 135 ARG B CA 1
ATOM 7183 C C . ARG B 1 135 ? 145.675 11.261 101.798 1.00 14.10 135 ARG B C 1
ATOM 7184 O O . ARG B 1 135 ? 146.553 12.121 101.677 1.00 14.57 135 ARG B O 1
ATOM 7205 N N . ARG B 1 136 ? 145.430 10.664 102.966 1.00 14.95 136 ARG B N 1
ATOM 7206 C CA . ARG B 1 136 ? 146.205 11.017 104.151 1.00 16.57 136 ARG B CA 1
ATOM 7207 C C . ARG B 1 136 ? 147.691 10.752 103.935 1.00 15.57 136 ARG B C 1
ATOM 7208 O O . ARG B 1 136 ? 148.544 11.579 104.292 1.00 16.30 136 ARG B O 1
ATOM 7218 N N . GLN B 1 137 ? 148.024 9.599 103.350 1.00 15.23 137 GLN B N 1
ATOM 7219 C CA . GLN B 1 137 ? 149.421 9.296 103.079 1.00 14.83 137 GLN B CA 1
ATOM 7220 C C . GLN B 1 137 ? 150.030 10.355 102.175 1.00 14.60 137 GLN B C 1
ATOM 7221 O O . GLN B 1 137 ? 151.122 10.867 102.444 1.00 15.49 137 GLN B O 1
ATOM 7235 N N . PHE B 1 138 ? 149.315 10.721 101.110 1.00 14.26 138 PHE B N 1
ATOM 7236 C CA . PHE B 1 138 ? 149.826 11.718 100.177 1.00 14.33 138 PHE B CA 1
ATOM 7237 C C . PHE B 1 138 ? 150.108 13.034 100.884 1.00 15.10 138 PHE B C 1
ATOM 7238 O O . PHE B 1 138 ? 151.164 13.649 100.682 1.00 15.73 138 PHE B O 1
ATOM 7255 N N . VAL B 1 139 ? 149.155 13.493 101.698 1.00 15.37 139 VAL B N 1
ATOM 7256 C CA . VAL B 1 139 ? 149.318 14.754 102.416 1.00 17.36 139 VAL B CA 1
ATOM 7257 C C . VAL B 1 139 ? 150.545 14.711 103.313 1.00 18.40 139 VAL B C 1
ATOM 7258 O O . VAL B 1 139 ? 151.216 15.732 103.507 1.00 20.16 139 VAL B O 1
ATOM 7271 N N . ASP B 1 140 ? 150.859 13.541 103.875 1.00 18.83 140 ASP B N 1
ATOM 7272 C CA . ASP B 1 140 ? 151.999 13.358 104.761 1.00 21.74 140 ASP B CA 1
ATOM 7273 C C . ASP B 1 140 ? 153.298 13.100 104.011 1.00 19.44 140 ASP B C 1
ATOM 7274 O O . ASP B 1 140 ? 154.291 12.736 104.646 1.00 20.77 140 ASP B O 1
ATOM 7283 N N . GLY B 1 141 ? 153.312 13.266 102.689 1.00 18.71 141 GLY B N 1
ATOM 7284 C CA . GLY B 1 141 ? 154.515 13.072 101.907 1.00 18.58 141 GLY B CA 1
ATOM 7285 C C . GLY B 1 141 ? 154.819 11.634 101.576 1.00 18.04 141 GLY B C 1
ATOM 7286 O O . GLY B 1 141 ? 155.935 11.337 101.131 1.00 19.30 141 GLY B O 1
ATOM 7290 N N . LYS B 1 142 ? 153.860 10.742 101.774 1.00 16.36 142 LYS B N 1
ATOM 7291 C CA . LYS B 1 142 ? 154.012 9.315 101.566 1.00 15.84 142 LYS B CA 1
ATOM 7292 C C . LYS B 1 142 ? 152.994 8.879 100.512 1.00 13.76 142 LYS B C 1
ATOM 7293 O O . LYS B 1 142 ? 152.395 9.704 99.819 1.00 14.55 142 LYS B O 1
ATOM 7312 N N . GLY B 1 143 ? 152.803 7.572 100.375 1.00 12.91 143 GLY B N 1
ATOM 7313 C CA . GLY B 1 143 ? 151.859 7.068 99.401 1.00 12.94 143 GLY B CA 1
ATOM 7314 C C . GLY B 1 143 ? 151.330 5.709 99.792 1.00 12.38 143 GLY B C 1
ATOM 7315 O O . GLY B 1 143 ? 151.670 5.151 100.834 1.00 13.60 143 GLY B O 1
ATOM 7319 N N . VAL B 1 144 ? 150.478 5.184 98.924 1.00 13.13 144 VAL B N 1
ATOM 7320 C CA . VAL B 1 144 ? 149.932 3.836 99.034 1.00 12.85 144 VAL B CA 1
ATOM 7321 C C . VAL B 1 144 ? 150.282 3.107 97.743 1.00 13.83 144 VAL B C 1
ATOM 7322 O O . VAL B 1 144 ? 150.211 3.716 96.663 1.00 14.83 144 VAL B O 1
ATOM 7335 N N . PRO B 1 145 ? 150.667 1.831 97.792 1.00 14.00 145 PRO B N 1
ATOM 7336 C CA . PRO B 1 145 ? 150.950 1.104 96.552 1.00 15.39 145 PRO B CA 1
ATOM 7337 C C . PRO B 1 145 ? 149.765 1.144 95.612 1.00 12.28 145 PRO B C 1
ATOM 7338 O O . PRO B 1 145 ? 148.614 1.185 96.030 1.00 10.88 145 PRO B O 1
ATOM 7349 N N A CYS B 1 146 ? 150.055 0.892 94.348 0.42 13.14 146 CYS B N 1
ATOM 7350 N N B CYS B 1 146 ? 150.059 1.294 94.314 0.58 12.50 146 CYS B N 1
ATOM 7351 C CA A CYS B 1 146 ? 149.109 1.291 93.330 0.42 11.52 146 CYS B CA 1
ATOM 7352 C CA B CYS B 1 146 ? 149.032 1.338 93.277 0.58 11.36 146 CYS B CA 1
ATOM 7353 C C A CYS B 1 146 ? 149.307 0.427 92.095 0.42 10.10 146 CYS B C 1
ATOM 7354 C C B CYS B 1 146 ? 149.289 0.262 92.235 0.58 9.96 146 CYS B C 1
ATOM 7355 O O A CYS B 1 146 ? 150.439 0.270 91.641 0.42 9.64 146 CYS B O 1
ATOM 7356 O O B CYS B 1 146 ? 150.425 -0.162 92.020 0.58 10.78 146 CYS B O 1
ATOM 7371 N N . LEU B 1 147 ? 148.221 -0.146 91.568 1.00 9.52 147 LEU B N 1
ATOM 7372 C CA . LEU B 1 147 ? 148.304 -0.912 90.330 1.00 9.92 147 LEU B CA 1
ATOM 7373 C C . LEU B 1 147 ? 148.144 0.033 89.150 1.00 10.47 147 LEU B C 1
ATOM 7374 O O . LEU B 1 147 ? 147.396 1.004 89.221 1.00 11.88 147 LEU B O 1
ATOM 7391 N N A VAL B 1 148 ? 148.830 -0.280 88.054 0.62 9.79 148 VAL B N 1
ATOM 7392 N N B VAL B 1 148 ? 148.857 -0.257 88.074 0.38 9.75 148 VAL B N 1
ATOM 7393 C CA A VAL B 1 148 ? 148.693 0.457 86.802 0.62 10.22 148 VAL B CA 1
ATOM 7394 C CA B VAL B 1 148 ? 148.643 0.428 86.812 0.38 9.82 148 VAL B CA 1
ATOM 7395 C C A VAL B 1 148 ? 148.570 -0.538 85.655 0.62 9.52 148 VAL B C 1
ATOM 7396 C C B VAL B 1 148 ? 148.429 -0.626 85.736 0.38 9.27 148 VAL B C 1
ATOM 7397 O O A VAL B 1 148 ? 149.311 -1.526 85.588 0.62 10.04 148 VAL B O 1
ATOM 7398 O O B VAL B 1 148 ? 148.917 -1.757 85.827 0.38 10.44 148 VAL B O 1
ATOM 7423 N N . ALA B 1 149 ? 147.652 -0.258 84.728 1.00 8.76 149 ALA B N 1
ATOM 7424 C CA . ALA B 1 149 ? 147.475 -1.066 83.528 1.00 9.23 149 ALA B CA 1
ATOM 7425 C C . ALA B 1 149 ? 147.285 -0.132 82.343 1.00 9.53 149 ALA B C 1
ATOM 7426 O O . ALA B 1 149 ? 146.741 0.964 82.486 1.00 10.13 149 ALA B O 1
ATOM 7434 N N . VAL B 1 150 ? 147.726 -0.578 81.172 1.00 10.15 150 VAL B N 1
ATOM 7435 C CA . VAL B 1 150 ? 147.525 0.167 79.934 1.00 10.84 150 VAL B CA 1
ATOM 7436 C C . VAL B 1 150 ? 146.931 -0.806 78.926 1.00 10.76 150 VAL B C 1
ATOM 7437 O O . VAL B 1 150 ? 147.606 -1.753 78.510 1.00 12.19 150 VAL B O 1
ATOM 7450 N N . GLU B 1 151 ? 145.673 -0.572 78.537 1.00 11.73 151 GLU B N 1
ATOM 7451 C CA . GLU B 1 151 ? 144.921 -1.468 77.673 1.00 14.11 151 GLU B CA 1
ATOM 7452 C C . GLU B 1 151 ? 144.959 -1.052 76.206 1.00 12.97 151 GLU B C 1
ATOM 7453 O O . GLU B 1 151 ? 144.804 -1.909 75.332 1.00 13.88 151 GLU B O 1
ATOM 7465 N N . GLN B 1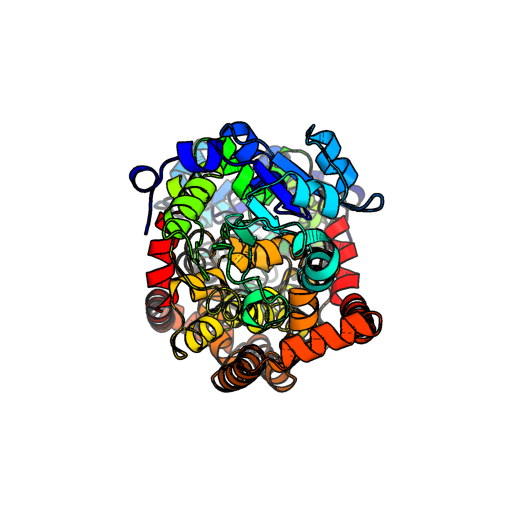 152 ? 145.167 0.229 75.921 1.00 11.57 152 GLN B N 1
ATOM 7466 C CA . GLN B 1 152 ? 145.249 0.712 74.553 1.00 11.98 152 GLN B CA 1
ATOM 7467 C C . GLN B 1 152 ? 146.169 1.920 74.557 1.00 10.87 152 GLN B C 1
ATOM 7468 O O . GLN B 1 152 ? 146.113 2.727 75.487 1.00 11.49 152 GLN B O 1
ATOM 7482 N N . ASP B 1 153 ? 147.001 2.048 73.516 1.00 11.35 153 ASP B N 1
ATOM 7483 C CA . ASP B 1 153 ? 148.103 3.002 73.590 1.00 11.98 153 ASP B CA 1
ATOM 7484 C C . ASP B 1 153 ? 148.489 3.551 72.215 1.00 11.67 153 ASP B C 1
ATOM 7485 O O . ASP B 1 153 ? 149.627 3.353 71.771 1.00 12.27 153 ASP B O 1
ATOM 7494 N N . PRO B 1 154 ? 147.587 4.255 71.523 1.00 12.74 154 PRO B N 1
ATOM 7495 C CA . PRO B 1 154 ? 147.897 4.704 70.154 1.00 12.81 154 PRO B CA 1
ATOM 7496 C C . PRO B 1 154 ? 149.094 5.647 70.049 1.00 12.38 154 PRO B C 1
ATOM 7497 O O . PRO B 1 154 ? 149.786 5.617 69.021 1.00 12.38 154 PRO B O 1
ATOM 7508 N N . ARG B 1 155 ? 149.355 6.486 71.056 1.00 12.27 155 ARG B N 1
ATOM 7509 C CA . ARG B 1 155 ? 150.466 7.437 71.017 1.00 13.17 155 ARG B CA 1
ATOM 7510 C C . ARG B 1 155 ? 151.772 6.873 71.567 1.00 13.53 155 ARG B C 1
ATOM 7511 O O . ARG B 1 155 ? 152.809 7.545 71.500 1.00 14.71 155 ARG B O 1
ATOM 7532 N N . GLY B 1 156 ? 151.753 5.665 72.112 1.00 12.52 156 GLY B N 1
ATOM 7533 C CA . GLY B 1 156 ? 152.951 5.042 72.638 1.00 14.51 156 GLY B CA 1
ATOM 7534 C C . GLY B 1 156 ? 153.456 5.577 73.957 1.00 15.97 156 GLY B C 1
ATOM 7535 O O . GLY B 1 156 ? 154.515 5.137 74.412 1.00 20.21 156 GLY B O 1
ATOM 7539 N N . ASP B 1 157 ? 152.713 6.474 74.612 1.00 15.70 157 ASP B N 1
ATOM 7540 C CA . ASP B 1 157 ? 153.138 7.119 75.848 1.00 17.03 157 ASP B CA 1
ATOM 7541 C C . ASP B 1 157 ? 152.204 6.792 77.008 1.00 14.03 157 ASP B C 1
ATOM 7542 O O . ASP B 1 157 ? 152.275 7.440 78.056 1.00 14.46 157 ASP B O 1
ATOM 7551 N N . GLY B 1 158 ? 151.339 5.795 76.850 1.00 12.95 158 GLY B N 1
ATOM 7552 C CA . GLY B 1 158 ? 150.310 5.547 77.844 1.00 12.52 158 GLY B CA 1
ATOM 7553 C C . GLY B 1 158 ? 150.859 5.160 79.203 1.00 11.97 158 GLY B C 1
ATOM 7554 O O . GLY B 1 158 ? 150.328 5.586 80.225 1.00 12.40 158 GLY B O 1
ATOM 7558 N N . LEU B 1 159 ? 151.905 4.330 79.240 1.00 11.45 159 LEU B N 1
ATOM 7559 C CA . LEU B 1 159 ? 152.484 3.959 80.526 1.00 11.86 159 LEU B CA 1
ATOM 7560 C C . LEU B 1 159 ? 153.083 5.173 81.220 1.00 11.54 159 LEU B C 1
ATOM 7561 O O . LEU B 1 159 ? 152.884 5.365 82.420 1.00 12.00 159 LEU B O 1
ATOM 7577 N N . ALA B 1 160 ? 153.806 6.012 80.482 1.00 11.93 160 ALA B N 1
ATOM 7578 C CA . ALA B 1 160 ? 154.363 7.219 81.076 1.00 12.29 160 ALA B CA 1
ATOM 7579 C C . ALA B 1 160 ? 153.262 8.119 81.617 1.00 11.19 160 ALA B C 1
ATOM 7580 O O . ALA B 1 160 ? 153.412 8.729 82.680 1.00 11.99 160 ALA B O 1
ATOM 7587 N N . LEU B 1 161 ? 152.163 8.240 80.880 1.00 11.24 161 LEU B N 1
ATOM 7588 C CA . LEU B 1 161 ? 151.060 9.072 81.339 1.00 10.67 161 LEU B CA 1
ATOM 7589 C C . LEU B 1 161 ? 150.434 8.503 82.608 1.00 10.20 161 LEU B C 1
ATOM 7590 O O . LEU B 1 161 ? 150.176 9.234 83.568 1.00 11.15 161 LEU B O 1
ATOM 7606 N N . ALA B 1 162 ? 150.200 7.196 82.627 1.00 10.54 162 ALA B N 1
ATOM 7607 C CA . ALA B 1 162 ? 149.621 6.550 83.800 1.00 10.33 162 ALA B CA 1
ATOM 7608 C C . ALA B 1 162 ? 150.548 6.624 85.006 1.00 10.17 162 ALA B C 1
ATOM 7609 O O . ALA B 1 162 ? 150.083 6.825 86.134 1.00 11.01 162 ALA B O 1
ATOM 7616 N N . LEU B 1 163 ? 151.862 6.465 84.798 1.00 10.15 163 LEU B N 1
ATOM 7617 C CA . LEU B 1 163 ? 152.794 6.582 85.915 1.00 10.78 163 LEU B CA 1
ATOM 7618 C C . LEU B 1 163 ? 152.881 8.013 86.419 1.00 10.17 163 LEU B C 1
ATOM 7619 O O . LEU B 1 163 ? 153.067 8.232 87.620 1.00 10.91 163 LEU B O 1
ATOM 7635 N N . SER B 1 164 ? 152.769 8.993 85.516 1.00 10.84 164 SER B N 1
ATOM 7636 C CA . SER B 1 164 ? 152.737 10.392 85.923 1.00 10.85 164 SER B CA 1
ATOM 7637 C C . SER B 1 164 ? 151.520 10.672 86.804 1.00 11.14 164 SER B C 1
ATOM 7638 O O . SER B 1 164 ? 151.635 11.293 87.870 1.00 11.55 164 SER B O 1
ATOM 7646 N N . TYR B 1 165 ? 150.348 10.185 86.385 1.00 10.76 165 TYR B N 1
ATOM 7647 C CA . TYR B 1 165 ? 149.142 10.255 87.199 1.00 11.06 165 TYR B CA 1
ATOM 7648 C C . TYR B 1 165 ? 149.364 9.597 88.558 1.00 10.06 165 TYR B C 1
ATOM 7649 O O . TYR B 1 165 ? 149.056 10.180 89.604 1.00 10.93 165 TYR B O 1
ATOM 7667 N N . ALA B 1 166 ? 149.913 8.376 88.559 1.00 10.24 166 ALA B N 1
ATOM 7668 C CA . ALA B 1 166 ? 150.172 7.688 89.819 1.00 10.67 166 ALA B CA 1
ATOM 7669 C C . ALA B 1 166 ? 151.101 8.496 90.719 1.00 11.42 166 ALA B C 1
ATOM 7670 O O . ALA B 1 166 ? 150.886 8.574 91.932 1.00 11.71 166 ALA B O 1
ATOM 7677 N N . LYS B 1 167 ? 152.134 9.113 90.145 1.00 11.33 167 LYS B N 1
ATOM 7678 C CA . LYS B 1 167 ? 153.036 9.938 90.939 1.00 11.92 167 LYS B CA 1
ATOM 7679 C C . LYS B 1 167 ? 152.289 11.113 91.564 1.00 11.86 167 LYS B C 1
ATOM 7680 O O . LYS B 1 167 ? 152.538 11.479 92.718 1.00 13.04 167 LYS B O 1
ATOM 7699 N N . ALA B 1 168 ? 151.361 11.708 90.817 1.00 11.63 168 ALA B N 1
ATOM 7700 C CA . ALA B 1 168 ? 150.620 12.867 91.297 1.00 11.86 168 ALA B CA 1
ATOM 7701 C C . ALA B 1 168 ? 149.671 12.534 92.444 1.00 12.38 168 ALA B C 1
ATOM 7702 O O . ALA B 1 168 ? 149.249 13.450 93.155 1.00 12.92 168 ALA B O 1
ATOM 7709 N N . ILE B 1 169 ? 149.298 11.268 92.622 1.00 11.70 169 ILE B N 1
ATOM 7710 C CA . ILE B 1 169 ? 148.458 10.848 93.741 1.00 11.62 169 ILE B CA 1
ATOM 7711 C C . ILE B 1 169 ? 149.231 10.089 94.809 1.00 12.20 169 ILE B C 1
ATOM 7712 O O . ILE B 1 169 ? 148.628 9.648 95.799 1.00 12.21 169 ILE B O 1
ATOM 7728 N N . GLY B 1 170 ? 150.555 9.958 94.663 1.00 12.39 170 GLY B N 1
ATOM 7729 C CA . GLY B 1 170 ? 151.416 9.378 95.670 1.00 12.75 170 GLY B CA 1
ATOM 7730 C C . GLY B 1 170 ? 151.809 7.934 95.443 1.00 12.63 170 GLY B C 1
ATOM 7731 O O . GLY B 1 170 ? 152.633 7.418 96.201 1.00 13.98 170 GLY B O 1
ATOM 7735 N N . GLY B 1 171 ? 151.253 7.275 94.429 1.00 12.01 171 GLY B N 1
ATOM 7736 C CA . GLY B 1 171 ? 151.451 5.842 94.292 1.00 12.16 171 GLY B CA 1
ATOM 7737 C C . GLY B 1 171 ? 152.898 5.439 94.080 1.00 11.45 171 GLY B C 1
ATOM 7738 O O . GLY B 1 171 ? 153.347 4.416 94.593 1.00 12.27 171 GLY B O 1
ATOM 7742 N N . THR B 1 172 ? 153.642 6.220 93.299 1.00 11.22 172 THR B N 1
ATOM 7743 C CA . THR B 1 172 ? 155.038 5.872 93.050 1.00 11.65 172 THR B CA 1
ATOM 7744 C C . THR B 1 172 ? 155.929 6.082 94.274 1.00 12.62 172 THR B C 1
ATOM 7745 O O . THR B 1 172 ? 157.045 5.554 94.294 1.00 13.11 172 THR B O 1
ATOM 7756 N N . ARG B 1 173 ? 155.478 6.838 95.285 1.00 11.89 173 ARG B N 1
ATOM 7757 C CA . ARG B 1 173 ? 156.253 6.953 96.518 1.00 12.76 173 ARG B CA 1
ATOM 7758 C C . ARG B 1 173 ? 156.409 5.598 97.190 1.00 12.65 173 ARG B C 1
ATOM 7759 O O . ARG B 1 173 ? 157.470 5.289 97.746 1.00 14.12 173 ARG B O 1
ATOM 7780 N N . ALA B 1 174 ? 155.348 4.796 97.169 1.00 11.90 174 ALA B N 1
ATOM 7781 C CA . ALA B 1 174 ? 155.325 3.484 97.804 1.00 11.72 174 ALA B CA 1
ATOM 7782 C C . ALA B 1 174 ? 155.677 2.350 96.846 1.00 10.69 174 ALA B C 1
ATOM 7783 O O . ALA B 1 174 ? 156.284 1.358 97.260 1.00 12.06 174 ALA B O 1
ATOM 7790 N N . GLY B 1 175 ? 155.288 2.463 95.581 1.00 11.44 175 GLY B N 1
ATOM 7791 C CA . GLY B 1 175 ? 155.561 1.450 94.587 1.00 11.79 175 GLY B CA 1
ATOM 7792 C C . GLY B 1 175 ? 154.336 1.143 93.753 1.00 11.19 175 GLY B C 1
ATOM 7793 O O . GLY B 1 175 ? 153.239 0.910 94.270 1.00 11.76 175 GLY B O 1
ATOM 7797 N N . VAL B 1 176 ? 154.529 1.150 92.439 1.00 10.92 176 VAL B N 1
ATOM 7798 C CA . VAL B 1 176 ? 153.493 0.827 91.465 1.00 10.86 176 VAL B CA 1
ATOM 7799 C C . VAL B 1 176 ? 153.784 -0.537 90.852 1.00 10.83 176 VAL B C 1
ATOM 7800 O O . VAL B 1 176 ? 154.908 -0.800 90.404 1.00 12.11 176 VAL B O 1
ATOM 7813 N N . ILE B 1 177 ? 152.751 -1.383 90.813 1.00 10.36 177 ILE B N 1
ATOM 7814 C CA . ILE B 1 177 ? 152.799 -2.715 90.209 1.00 11.18 177 ILE B CA 1
ATOM 7815 C C . ILE B 1 177 ? 152.025 -2.694 88.897 1.00 10.22 177 ILE B C 1
ATOM 7816 O O . ILE B 1 177 ? 150.873 -2.248 88.854 1.00 10.32 177 ILE B O 1
ATOM 7832 N N . LYS B 1 178 ? 152.643 -3.187 87.831 1.00 10.74 178 LYS B N 1
ATOM 7833 C CA . LYS B 1 178 ? 151.967 -3.297 86.549 1.00 11.50 178 LYS B CA 1
ATOM 7834 C C . LYS B 1 178 ? 151.043 -4.506 86.535 1.00 11.05 178 LYS B C 1
ATOM 7835 O O . LYS B 1 178 ? 151.417 -5.598 86.979 1.00 13.10 178 LYS B O 1
ATOM 7854 N N . THR B 1 179 ? 149.842 -4.322 86.000 1.00 9.94 179 THR B N 1
ATOM 7855 C CA . THR B 1 179 ? 148.926 -5.434 85.807 1.00 11.04 179 THR B CA 1
ATOM 7856 C C . THR B 1 179 ? 148.159 -5.201 84.511 1.00 9.72 179 THR B C 1
ATOM 7857 O O . THR B 1 179 ? 148.549 -4.395 83.659 1.00 10.42 179 THR B O 1
ATOM 7868 N N . THR B 1 180 ? 147.055 -5.923 84.352 1.00 9.36 180 THR B N 1
ATOM 7869 C CA . THR B 1 180 ? 146.144 -5.784 83.235 1.00 9.23 180 THR B CA 1
ATOM 7870 C C . THR B 1 180 ? 144.740 -5.519 83.754 1.00 8.76 180 THR B C 1
ATOM 7871 O O . THR B 1 180 ? 144.397 -5.842 84.900 1.00 9.12 180 THR B O 1
ATOM 7882 N N . PHE B 1 181 ? 143.909 -4.935 82.891 1.00 9.05 181 PHE B N 1
ATOM 7883 C CA . PHE B 1 181 ? 142.501 -4.752 83.241 1.00 9.19 181 PHE B CA 1
ATOM 7884 C C . PHE B 1 181 ? 141.867 -6.083 83.616 1.00 8.92 181 PHE B C 1
ATOM 7885 O O . PHE B 1 181 ? 141.117 -6.179 84.594 1.00 9.22 181 PHE B O 1
ATOM 7902 N N . LYS B 1 182 ? 142.139 -7.113 82.817 1.00 9.10 182 LYS B N 1
ATOM 7903 C CA . LYS B 1 182 ? 141.571 -8.440 83.043 1.00 9.07 182 LYS B CA 1
ATOM 7904 C C . LYS B 1 182 ? 141.931 -8.958 84.431 1.00 8.78 182 LYS B C 1
ATOM 7905 O O . LYS B 1 182 ? 141.063 -9.426 85.183 1.00 9.22 182 LYS B O 1
ATOM 7924 N N . ASP B 1 183 ? 143.223 -8.947 84.762 1.00 8.75 183 ASP B N 1
ATOM 7925 C CA . ASP B 1 183 ? 143.643 -9.565 86.008 1.00 9.43 183 ASP B CA 1
ATOM 7926 C C . ASP B 1 183 ? 143.167 -8.764 87.204 1.00 8.89 183 ASP B C 1
ATOM 7927 O O . ASP B 1 183 ? 142.755 -9.350 88.216 1.00 9.45 183 ASP B O 1
ATOM 7936 N N . GLU B 1 184 ? 143.188 -7.431 87.115 1.00 8.53 184 GLU B N 1
ATOM 7937 C CA . GLU B 1 184 ? 142.665 -6.619 88.206 1.00 8.36 184 GLU B CA 1
ATOM 7938 C C . GLU B 1 184 ? 141.209 -6.950 88.476 1.00 8.75 184 GLU B C 1
ATOM 7939 O O . GLU B 1 184 ? 140.803 -7.140 89.633 1.00 8.80 184 GLU B O 1
ATOM 7951 N N A THR B 1 185 ? 140.396 -7.055 87.431 0.84 8.05 185 THR B N 1
ATOM 7952 N N B THR B 1 185 ? 140.401 -6.965 87.413 0.16 8.89 185 THR B N 1
ATOM 7953 C CA A THR B 1 185 ? 138.973 -7.171 87.704 0.84 8.65 185 THR B CA 1
ATOM 7954 C CA B THR B 1 185 ? 138.970 -7.218 87.521 0.16 8.59 185 THR B CA 1
ATOM 7955 C C A THR B 1 185 ? 138.574 -8.599 88.060 0.84 8.38 185 THR B C 1
ATOM 7956 C C B THR B 1 185 ? 138.709 -8.577 88.129 0.16 8.01 185 THR B C 1
ATOM 7957 O O A THR B 1 185 ? 137.700 -8.794 88.910 0.84 8.23 185 THR B O 1
ATOM 7958 O O B THR B 1 185 ? 138.040 -8.710 89.161 0.16 7.91 185 THR B O 1
ATOM 7979 N N . GLU B 1 186 ? 139.198 -9.608 87.453 1.00 8.15 186 GLU B N 1
ATOM 7980 C CA . GLU B 1 186 ? 138.839 -10.974 87.789 1.00 8.23 186 GLU B CA 1
ATOM 7981 C C . GLU B 1 186 ? 139.249 -11.307 89.222 1.00 8.19 186 GLU B C 1
ATOM 7982 O O . GLU B 1 186 ? 138.479 -11.930 89.962 1.00 8.44 186 GLU B O 1
ATOM 7995 N N . THR B 1 187 ? 140.452 -10.902 89.630 1.00 7.96 187 THR B N 1
ATOM 7996 C CA . THR B 1 187 ? 140.858 -11.135 91.009 1.00 7.68 187 THR B CA 1
ATOM 7997 C C . THR B 1 187 ? 140.017 -10.316 91.976 1.00 7.94 187 THR B C 1
ATOM 7998 O O . THR B 1 187 ? 139.673 -10.808 93.058 1.00 8.39 187 THR B O 1
ATOM 8009 N N . ASP B 1 188 ? 139.656 -9.088 91.610 1.00 7.95 188 ASP B N 1
ATOM 8010 C CA . ASP B 1 188 ? 138.842 -8.269 92.503 1.00 7.76 188 ASP B CA 1
ATOM 8011 C C . ASP B 1 188 ? 137.503 -8.937 92.761 1.00 8.37 188 ASP B C 1
ATOM 8012 O O . ASP B 1 188 ? 137.100 -9.147 93.920 1.00 8.52 188 ASP B O 1
ATOM 8021 N N A LEU B 1 189 ? 136.794 -9.278 91.684 0.48 7.88 189 LEU B N 1
ATOM 8022 N N B LEU B 1 189 ? 136.790 -9.273 91.694 0.52 7.51 189 LEU B N 1
ATOM 8023 C CA A LEU B 1 189 ? 135.473 -9.883 91.800 0.48 7.62 189 LEU B CA 1
ATOM 8024 C CA B LEU B 1 189 ? 135.474 -9.873 91.845 0.52 7.60 189 LEU B CA 1
ATOM 8025 C C A LEU B 1 189 ? 135.558 -11.208 92.540 0.48 7.78 189 LEU B C 1
ATOM 8026 C C B LEU B 1 189 ? 135.576 -11.197 92.580 0.52 7.97 189 LEU B C 1
ATOM 8027 O O A LEU B 1 189 ? 134.691 -11.536 93.362 0.48 7.61 189 LEU B O 1
ATOM 8028 O O B LEU B 1 189 ? 134.745 -11.508 93.444 0.52 8.61 189 LEU B O 1
ATOM 8059 N N . PHE B 1 190 ? 136.593 -11.994 92.252 1.00 7.67 190 PHE B N 1
ATOM 8060 C CA . PHE B 1 190 ? 136.735 -13.284 92.902 1.00 7.45 190 PHE B CA 1
ATOM 8061 C C . PHE B 1 190 ? 136.919 -13.113 94.406 1.00 7.64 190 PHE B C 1
ATOM 8062 O O . PHE B 1 190 ? 136.283 -13.804 95.213 1.00 7.93 190 PHE B O 1
ATOM 8080 N N . GLY B 1 191 ? 137.802 -12.204 94.800 1.00 7.89 191 GLY B N 1
ATOM 8081 C CA . GLY B 1 191 ? 138.026 -11.981 96.213 1.00 8.35 191 GLY B CA 1
ATOM 8082 C C . GLY B 1 191 ? 136.804 -11.424 96.916 1.00 8.19 191 GLY B C 1
ATOM 8083 O O . GLY B 1 191 ? 136.497 -11.827 98.045 1.00 8.80 191 GLY B O 1
ATOM 8087 N N . GLU B 1 192 ? 136.085 -10.499 96.266 1.00 8.64 192 GLU B N 1
ATOM 8088 C CA . GLU B 1 192 ? 134.867 -9.957 96.861 1.00 8.61 192 GLU B CA 1
ATOM 8089 C C . GLU B 1 192 ? 133.853 -11.057 97.124 1.00 8.86 192 GLU B C 1
ATOM 8090 O O . GLU B 1 192 ? 133.187 -11.075 98.168 1.00 9.56 192 GLU B O 1
ATOM 8102 N N . GLN B 1 193 ? 133.688 -11.954 96.159 1.00 8.00 193 GLN B N 1
ATOM 8103 C CA . GLN B 1 193 ? 132.634 -12.946 96.238 1.00 8.43 193 GLN B CA 1
ATOM 8104 C C . GLN B 1 193 ? 132.982 -14.058 97.214 1.00 9.07 193 GLN B C 1
ATOM 8105 O O . GLN B 1 193 ? 132.147 -14.465 98.034 1.00 10.94 193 GLN B O 1
ATOM 8119 N N . THR B 1 194 ? 134.210 -14.567 97.132 1.00 8.71 194 THR B N 1
ATOM 8120 C CA . THR B 1 194 ? 134.555 -15.739 97.928 1.00 9.43 194 THR B CA 1
ATOM 8121 C C . THR B 1 194 ? 134.952 -15.404 99.353 1.00 8.54 194 THR B C 1
ATOM 8122 O O . THR B 1 194 ? 134.776 -16.251 100.233 1.00 10.04 194 THR B O 1
ATOM 8133 N N . VAL B 1 195 ? 135.477 -14.202 99.587 1.00 8.43 195 VAL B N 1
ATOM 8134 C CA . VAL B 1 195 ? 136.030 -13.835 100.879 1.00 8.26 195 VAL B CA 1
ATOM 8135 C C . VAL B 1 195 ? 135.445 -12.544 101.446 1.00 8.40 195 VAL B C 1
ATOM 8136 O O . VAL B 1 195 ? 134.873 -12.541 102.538 1.00 9.08 195 VAL B O 1
ATOM 8149 N N . LEU B 1 196 ? 135.629 -11.416 100.759 1.00 8.35 196 LEU B N 1
ATOM 8150 C CA . LEU B 1 196 ? 135.424 -10.122 101.409 1.00 8.55 196 LEU B CA 1
ATOM 8151 C C . LEU B 1 196 ? 133.967 -9.853 101.732 1.00 8.79 196 LEU B C 1
ATOM 8152 O O . LEU B 1 196 ? 133.667 -9.312 102.799 1.00 10.15 196 LEU B O 1
ATOM 8168 N N . CYS B 1 197 ? 133.077 -10.104 100.771 1.00 8.60 197 CYS B N 1
ATOM 8169 C CA . CYS B 1 197 ? 131.685 -9.694 100.844 1.00 9.08 197 CYS B CA 1
ATOM 8170 C C . CYS B 1 197 ? 130.708 -10.853 100.778 1.00 8.82 197 CYS B C 1
ATOM 8171 O O . CYS B 1 197 ? 129.505 -10.637 100.940 1.00 9.97 197 CYS B O 1
ATOM 8179 N N . GLY B 1 198 ? 131.187 -12.059 100.515 1.00 8.49 198 GLY B N 1
ATOM 8180 C CA . GLY B 1 198 ? 130.379 -13.262 100.509 1.00 9.10 198 GLY B CA 1
ATOM 8181 C C . GLY B 1 198 ? 130.798 -14.215 101.611 1.00 8.76 198 GLY B C 1
ATOM 8182 O O . GLY B 1 198 ? 130.109 -14.365 102.623 1.00 9.14 198 GLY B O 1
ATOM 8186 N N . GLY B 1 199 ? 131.949 -14.854 101.420 1.00 8.81 199 GLY B N 1
ATOM 8187 C CA . GLY B 1 199 ? 132.329 -15.950 102.292 1.00 8.81 199 GLY B CA 1
ATOM 8188 C C . GLY B 1 199 ? 132.471 -15.576 103.760 1.00 8.73 199 GLY B C 1
ATOM 8189 O O . GLY B 1 199 ? 131.981 -16.287 104.635 1.00 9.04 199 GLY B O 1
ATOM 8193 N N . THR B 1 200 ? 133.169 -14.480 104.073 1.00 8.08 200 THR B N 1
ATOM 8194 C CA . THR B 1 200 ? 133.396 -14.174 105.483 1.00 8.16 200 THR B CA 1
ATOM 8195 C C . THR B 1 200 ? 132.080 -13.901 106.188 1.00 8.34 200 THR B C 1
ATOM 8196 O O . THR B 1 200 ? 131.870 -14.350 107.318 1.00 8.59 200 THR B O 1
ATOM 8207 N N . GLU B 1 201 ? 131.189 -13.153 105.540 1.00 8.18 201 GLU B N 1
ATOM 8208 C CA . GLU B 1 201 ? 129.917 -12.814 106.153 1.00 8.52 201 GLU B CA 1
ATOM 8209 C C . GLU B 1 201 ? 129.057 -14.049 106.363 1.00 8.87 201 GLU B C 1
ATOM 8210 O O . GLU B 1 201 ? 128.386 -14.182 107.390 1.00 9.11 201 GLU B O 1
ATOM 8222 N N A GLU B 1 202 ? 129.032 -14.956 105.388 0.43 9.24 202 GLU B N 1
ATOM 8223 N N B GLU B 1 202 ? 129.052 -14.962 105.389 0.57 9.17 202 GLU B N 1
ATOM 8224 C CA A GLU B 1 202 ? 128.247 -16.170 105.566 0.43 9.89 202 GLU B CA 1
ATOM 8225 C CA B GLU B 1 202 ? 128.252 -16.171 105.529 0.57 10.14 202 GLU B CA 1
ATOM 8226 C C A GLU B 1 202 ? 128.844 -17.046 106.656 0.43 9.34 202 GLU B C 1
ATOM 8227 C C B GLU B 1 202 ? 128.849 -17.108 106.577 0.57 10.00 202 GLU B C 1
ATOM 8228 O O A GLU B 1 202 ? 128.114 -17.684 107.423 0.43 9.55 202 GLU B O 1
ATOM 8229 O O B GLU B 1 202 ? 128.115 -17.846 107.242 0.57 10.33 202 GLU B O 1
ATOM 8252 N N . LEU B 1 203 ? 130.167 -17.084 106.746 1.00 9.57 203 LEU B N 1
ATOM 8253 C CA . LEU B 1 203 ? 130.808 -17.828 107.817 1.00 10.13 203 LEU B CA 1
ATOM 8254 C C . LEU B 1 203 ? 130.399 -17.282 109.190 1.00 9.15 203 LEU B C 1
ATOM 8255 O O . LEU B 1 203 ? 130.030 -18.043 110.097 1.00 10.00 203 LEU B O 1
ATOM 8272 N N . VAL B 1 204 ? 130.465 -15.959 109.351 1.00 9.09 204 VAL B N 1
ATOM 8273 C CA . VAL B 1 204 ? 130.032 -15.287 110.578 1.00 9.20 204 VAL B CA 1
ATOM 8274 C C . VAL B 1 204 ? 128.574 -15.607 110.878 1.00 9.21 204 VAL B C 1
ATOM 8275 O O . VAL B 1 204 ? 128.221 -15.968 112.007 1.00 10.25 204 VAL B O 1
ATOM 8288 N N . LYS B 1 205 ? 127.710 -15.491 109.872 1.00 8.99 205 LYS B N 1
ATOM 8289 C CA . LYS B 1 205 ? 126.286 -15.756 110.074 1.00 10.05 205 LYS B CA 1
ATOM 8290 C C . LYS B 1 205 ? 126.052 -17.211 110.474 1.00 9.33 205 LYS B C 1
ATOM 8291 O O . LYS B 1 205 ? 125.251 -17.494 111.371 1.00 10.25 205 LYS B O 1
ATOM 8310 N N . ALA B 1 206 ? 126.737 -18.148 109.816 1.00 9.18 206 ALA B N 1
ATOM 8311 C CA . ALA B 1 206 ? 126.565 -19.561 110.130 1.00 10.15 206 ALA B CA 1
ATOM 8312 C C . ALA B 1 206 ? 127.001 -19.862 111.550 1.00 9.90 206 ALA B C 1
ATOM 8313 O O . ALA B 1 206 ? 126.325 -20.604 112.273 1.00 10.11 206 ALA B O 1
ATOM 8320 N N . GLY B 1 207 ? 128.130 -19.297 111.969 1.00 9.87 207 GLY B N 1
ATOM 8321 C CA . GLY B 1 207 ? 128.587 -19.527 113.327 1.00 10.11 207 GLY B CA 1
ATOM 8322 C C . GLY B 1 207 ? 127.632 -18.946 114.347 1.00 9.25 207 GLY B C 1
ATOM 8323 O O . GLY B 1 207 ? 127.324 -19.583 115.358 1.00 9.95 207 GLY B O 1
ATOM 8327 N N . PHE B 1 208 ? 127.162 -17.727 114.091 1.00 9.52 208 PHE B N 1
ATOM 8328 C CA . PHE B 1 208 ? 126.151 -17.119 114.947 1.00 8.94 208 PHE B CA 1
ATOM 8329 C C . PHE B 1 208 ? 124.934 -18.027 115.084 1.00 9.48 208 PHE B C 1
ATOM 8330 O O . PHE B 1 208 ? 124.454 -18.290 116.196 1.00 10.25 208 PHE B O 1
ATOM 8347 N N . GLU B 1 209 ? 124.433 -18.511 113.953 1.00 9.65 209 GLU B N 1
ATOM 8348 C CA . GLU B 1 209 ? 123.245 -19.355 113.938 1.00 9.74 209 GLU B CA 1
ATOM 8349 C C . GLU B 1 209 ? 123.454 -20.622 114.744 1.00 10.30 209 GLU B C 1
ATOM 8350 O O . GLU B 1 209 ? 122.574 -21.038 115.498 1.00 11.14 209 GLU B O 1
ATOM 8362 N N . VAL B 1 210 ? 124.599 -21.276 114.560 1.00 9.71 210 VAL B N 1
ATOM 8363 C CA . VAL B 1 210 ? 124.874 -22.494 115.316 1.00 10.66 210 VAL B CA 1
ATOM 8364 C C . VAL B 1 210 ? 124.792 -22.227 116.811 1.00 11.03 210 VAL B C 1
ATOM 8365 O O . VAL B 1 210 ? 124.219 -23.023 117.565 1.00 12.08 210 VAL B O 1
ATOM 8378 N N . MET B 1 211 ? 125.382 -21.123 117.273 1.00 10.66 211 MET B N 1
ATOM 8379 C CA . MET B 1 211 ? 125.367 -20.847 118.706 1.00 11.07 211 MET B CA 1
ATOM 8380 C C . MET B 1 211 ? 123.963 -20.576 119.212 1.00 11.47 211 MET B C 1
ATOM 8381 O O . MET B 1 211 ? 123.567 -21.111 120.247 1.00 12.35 211 MET B O 1
ATOM 8395 N N A VAL B 1 212 ? 123.183 -19.756 118.497 0.50 12.07 212 VAL B N 1
ATOM 8396 N N B VAL B 1 212 ? 123.209 -19.717 118.532 0.50 12.16 212 VAL B N 1
ATOM 8397 C CA A VAL B 1 212 ? 121.863 -19.408 119.026 0.50 13.40 212 VAL B CA 1
ATOM 8398 C CA B VAL B 1 212 ? 121.859 -19.421 119.002 0.50 13.14 212 VAL B CA 1
ATOM 8399 C C A VAL B 1 212 ? 120.884 -20.570 118.904 0.50 15.71 212 VAL B C 1
ATOM 8400 C C B VAL B 1 212 ? 121.020 -20.692 119.015 0.50 14.83 212 VAL B C 1
ATOM 8401 O O A VAL B 1 212 ? 119.940 -20.677 119.699 0.50 16.82 212 VAL B O 1
ATOM 8402 O O B VAL B 1 212 ? 120.334 -21.005 120.001 0.50 15.48 212 VAL B O 1
ATOM 8427 N N . GLU B 1 213 ? 121.086 -21.457 117.930 1.00 17.57 213 GLU B N 1
ATOM 8428 C CA . GLU B 1 213 ? 120.267 -22.656 117.827 1.00 25.87 213 GLU B CA 1
ATOM 8429 C C . GLU B 1 213 ? 120.620 -23.668 118.916 1.00 21.54 213 GLU B C 1
ATOM 8430 O O . GLU B 1 213 ? 119.767 -24.469 119.310 1.00 22.80 213 GLU B O 1
ATOM 8443 N N . ALA B 1 214 ? 121.850 -23.630 119.429 1.00 19.47 214 ALA B N 1
ATOM 8444 C CA . ALA B 1 214 ? 122.274 -24.477 120.543 1.00 18.57 214 ALA B CA 1
ATOM 8445 C C . ALA B 1 214 ? 121.903 -23.900 121.901 1.00 18.23 214 ALA B C 1
ATOM 8446 O O . ALA B 1 214 ? 122.203 -24.528 122.928 1.00 20.92 214 ALA B O 1
ATOM 8453 N N . GLY B 1 215 ? 121.270 -22.731 121.936 1.00 17.71 215 GLY B N 1
ATOM 8454 C CA . GLY B 1 215 ? 120.748 -22.165 123.159 1.00 17.44 215 GLY B CA 1
ATOM 8455 C C . GLY B 1 215 ? 121.618 -21.119 123.812 1.00 16.76 215 GLY B C 1
ATOM 8456 O O . GLY B 1 215 ? 121.246 -20.613 124.878 1.00 18.55 215 GLY B O 1
ATOM 8460 N N . TYR B 1 216 ? 122.764 -20.792 123.225 1.00 13.56 216 TYR B N 1
ATOM 8461 C CA . TYR B 1 216 ? 123.607 -19.758 123.789 1.00 12.49 216 TYR B CA 1
ATOM 8462 C C . TYR B 1 216 ? 122.994 -18.383 123.524 1.00 12.10 216 TYR B C 1
ATOM 8463 O O . TYR B 1 216 ? 122.302 -18.182 122.523 1.00 13.00 216 TYR B O 1
ATOM 8481 N N . PRO B 1 217 ? 123.272 -17.404 124.382 1.00 12.76 217 PRO B N 1
ATOM 8482 C CA . PRO B 1 217 ? 122.710 -16.060 124.173 1.00 12.87 217 PRO B CA 1
ATOM 8483 C C . PRO B 1 217 ? 123.234 -15.423 122.895 1.00 11.49 217 PRO B C 1
ATOM 8484 O O . PRO B 1 217 ? 124.424 -15.510 122.572 1.00 11.10 217 PRO B O 1
ATOM 8495 N N . ALA B 1 218 ? 122.326 -14.755 122.179 1.00 11.97 218 ALA B N 1
ATOM 8496 C CA . ALA B 1 218 ? 122.699 -14.023 120.972 1.00 11.37 218 ALA B CA 1
ATOM 8497 C C . ALA B 1 218 ? 123.795 -13.004 121.244 1.00 10.79 218 ALA B C 1
ATOM 8498 O O . ALA B 1 218 ? 124.616 -12.720 120.362 1.00 10.87 218 ALA B O 1
ATOM 8505 N N . GLU B 1 219 ? 123.819 -12.426 122.442 1.00 11.24 219 GLU B N 1
ATOM 8506 C CA . GLU B 1 219 ? 124.821 -11.412 122.738 1.00 11.58 219 GLU B CA 1
ATOM 8507 C C . GLU B 1 219 ? 126.219 -12.009 122.713 1.00 10.95 219 GLU B C 1
ATOM 8508 O O . GLU B 1 219 ? 127.145 -11.434 122.126 1.00 11.56 219 GLU B O 1
ATOM 8520 N N . LEU B 1 220 ? 126.400 -13.158 123.363 1.00 11.04 220 LEU B N 1
ATOM 8521 C CA . LEU B 1 220 ? 127.707 -13.805 123.326 1.00 11.23 220 LEU B CA 1
ATOM 8522 C C . LEU B 1 220 ? 128.055 -14.220 121.907 1.00 10.77 220 LEU B C 1
ATOM 8523 O O . LEU B 1 220 ? 129.206 -14.096 121.475 1.00 12.04 220 LEU B O 1
ATOM 8539 N N . ALA B 1 221 ? 127.078 -14.730 121.168 1.00 10.47 221 ALA B N 1
ATOM 8540 C CA . ALA B 1 221 ? 127.341 -15.160 119.799 1.00 11.02 221 ALA B CA 1
ATOM 8541 C C . ALA B 1 221 ? 127.885 -14.009 118.955 1.00 10.11 221 ALA B C 1
ATOM 8542 O O . ALA B 1 221 ? 128.862 -14.175 118.221 1.00 10.90 221 ALA B O 1
ATOM 8549 N N . TYR B 1 222 ? 127.285 -12.823 119.079 1.00 10.16 222 TYR B N 1
ATOM 8550 C CA . TYR B 1 222 ? 127.741 -11.660 118.330 1.00 9.99 222 TYR B CA 1
ATOM 8551 C C . TYR B 1 222 ? 129.202 -11.354 118.628 1.00 8.97 222 TYR B C 1
ATOM 8552 O O . TYR B 1 222 ? 130.013 -11.101 117.724 1.00 9.70 222 TYR B O 1
ATOM 8570 N N . PHE B 1 223 ? 129.550 -11.330 119.914 1.00 9.11 223 PHE B N 1
ATOM 8571 C CA . PHE B 1 223 ? 130.910 -10.980 120.301 1.00 9.90 223 PHE B CA 1
ATOM 8572 C C . PHE B 1 223 ? 131.909 -11.978 119.732 1.00 9.83 223 PHE B C 1
ATOM 8573 O O . PHE B 1 223 ? 132.986 -11.595 119.261 1.00 10.38 223 PHE B O 1
ATOM 8590 N N . GLU B 1 224 ? 131.580 -13.263 119.790 1.00 9.27 224 GLU B N 1
ATOM 8591 C CA . GLU B 1 224 ? 132.573 -14.307 119.605 1.00 9.34 224 GLU B CA 1
ATOM 8592 C C . GLU B 1 224 ? 132.862 -14.637 118.152 1.00 9.46 224 GLU B C 1
ATOM 8593 O O . GLU B 1 224 ? 133.890 -15.282 117.907 1.00 10.23 224 GLU B O 1
ATOM 8605 N N . VAL B 1 225 ? 132.012 -14.213 117.211 1.00 9.29 225 VAL B N 1
ATOM 8606 C CA . VAL B 1 225 ? 132.282 -14.386 115.785 1.00 9.38 225 VAL B CA 1
ATOM 8607 C C . VAL B 1 225 ? 132.380 -13.089 114.997 1.00 9.97 225 VAL B C 1
ATOM 8608 O O . VAL B 1 225 ? 132.934 -13.118 113.891 1.00 11.27 225 VAL B O 1
ATOM 8621 N N A LEU B 1 226 ? 131.875 -11.959 115.487 0.44 9.54 226 LEU B N 1
ATOM 8622 N N B LEU B 1 226 ? 131.844 -11.968 115.473 0.56 9.86 226 LEU B N 1
ATOM 8623 C CA A LEU B 1 226 ? 131.928 -10.737 114.693 0.44 9.25 226 LEU B CA 1
ATOM 8624 C CA B LEU B 1 226 ? 131.853 -10.726 114.707 0.56 9.74 226 LEU B CA 1
ATOM 8625 C C A LEU B 1 226 ? 132.686 -9.612 115.375 0.44 9.23 226 LEU B C 1
ATOM 8626 C C B LEU B 1 226 ? 132.713 -9.683 115.410 0.56 9.49 226 LEU B C 1
ATOM 8627 O O A LEU B 1 226 ? 133.620 -9.065 114.785 0.44 8.81 226 LEU B O 1
ATOM 8628 O O B LEU B 1 226 ? 133.750 -9.287 114.885 0.56 9.29 226 LEU B O 1
ATOM 8659 N N . HIS B 1 227 ? 132.316 -9.234 116.599 1.00 9.79 227 HIS B N 1
ATOM 8660 C CA . HIS B 1 227 ? 133.024 -8.144 117.259 1.00 9.48 227 HIS B CA 1
ATOM 8661 C C . HIS B 1 227 ? 134.522 -8.425 117.337 1.00 9.34 227 HIS B C 1
ATOM 8662 O O . HIS B 1 227 ? 135.357 -7.557 117.040 1.00 10.48 227 HIS B O 1
ATOM 8676 N N . GLU B 1 228 ? 134.871 -9.646 117.738 1.00 8.65 228 GLU B N 1
ATOM 8677 C CA . GLU B 1 228 ? 136.259 -10.020 117.962 1.00 9.16 228 GLU B CA 1
ATOM 8678 C C . GLU B 1 228 ? 137.045 -10.247 116.673 1.00 9.03 228 GLU B C 1
ATOM 8679 O O . GLU B 1 228 ? 138.271 -10.401 116.732 1.00 9.71 228 GLU B O 1
ATOM 8691 N N . LEU B 1 229 ? 136.383 -10.231 115.519 1.00 8.62 229 LEU B N 1
ATOM 8692 C CA . LEU B 1 229 ? 137.084 -10.452 114.257 1.00 8.42 229 LEU B CA 1
ATOM 8693 C C . LEU B 1 229 ? 137.958 -9.264 113.873 1.00 8.71 229 LEU B C 1
ATOM 8694 O O . LEU B 1 229 ? 138.951 -9.437 113.163 1.00 9.03 229 LEU B O 1
ATOM 8710 N N . LYS B 1 230 ? 137.602 -8.050 114.295 1.00 9.07 230 LYS B N 1
ATOM 8711 C CA . LYS B 1 230 ? 138.389 -6.876 113.922 1.00 9.94 230 LYS B CA 1
ATOM 8712 C C . LYS B 1 230 ? 139.825 -6.977 114.425 1.00 10.30 230 LYS B C 1
ATOM 8713 O O . LYS B 1 230 ? 140.771 -6.695 113.680 1.00 10.68 230 LYS B O 1
ATOM 8732 N N . LEU B 1 231 ? 140.021 -7.356 115.689 1.00 10.47 231 LEU B N 1
ATOM 8733 C CA . LEU B 1 231 ? 141.383 -7.470 116.203 1.00 11.77 231 LEU B CA 1
ATOM 8734 C C . LEU B 1 231 ? 142.194 -8.452 115.363 1.00 11.03 231 LEU B C 1
ATOM 8735 O O . LEU B 1 231 ? 143.353 -8.191 115.020 1.00 11.71 231 LEU B O 1
ATOM 8751 N N . ILE B 1 232 ? 141.592 -9.596 115.037 1.00 10.18 232 ILE B N 1
ATOM 8752 C CA . ILE B 1 232 ? 142.249 -10.628 114.235 1.00 10.20 232 ILE B CA 1
ATOM 8753 C C . ILE B 1 232 ? 142.678 -10.076 112.883 1.00 9.93 232 ILE B C 1
ATOM 8754 O O . ILE B 1 232 ? 143.817 -10.263 112.443 1.00 9.96 232 ILE B O 1
ATOM 8770 N N . VAL B 1 233 ? 141.745 -9.458 112.171 1.00 9.04 233 VAL B N 1
ATOM 8771 C CA . VAL B 1 233 ? 142.040 -9.012 110.818 1.00 9.18 233 VAL B CA 1
ATOM 8772 C C . VAL B 1 233 ? 143.011 -7.850 110.841 1.00 9.65 233 VAL B C 1
ATOM 8773 O O . VAL B 1 233 ? 143.880 -7.750 109.975 1.00 10.13 233 VAL B O 1
ATOM 8786 N N . ASP B 1 234 ? 142.920 -6.980 111.846 1.00 9.96 234 ASP B N 1
ATOM 8787 C CA . ASP B 1 234 ? 143.920 -5.924 111.989 1.00 10.88 234 ASP B CA 1
ATOM 8788 C C . ASP B 1 234 ? 145.324 -6.505 112.137 1.00 10.63 234 ASP B C 1
ATOM 8789 O O . ASP B 1 234 ? 146.284 -5.987 111.558 1.00 11.84 234 ASP B O 1
ATOM 8798 N N . LEU B 1 235 ? 145.472 -7.562 112.933 1.00 10.88 235 LEU B N 1
ATOM 8799 C CA . LEU B 1 235 ? 146.778 -8.196 113.100 1.00 11.60 235 LEU B CA 1
ATOM 8800 C C . LEU B 1 235 ? 147.288 -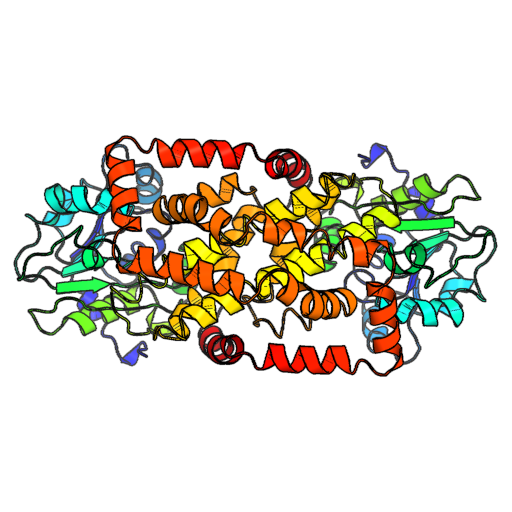8.790 111.787 1.00 10.78 235 LEU B C 1
ATOM 8801 O O . LEU B 1 235 ? 148.476 -8.669 111.458 1.00 11.65 235 LEU B O 1
ATOM 8817 N N A MET B 1 236 ? 146.415 -9.461 111.034 0.59 9.91 236 MET B N 1
ATOM 8818 N N B MET B 1 236 ? 146.402 -9.452 111.033 0.41 10.84 236 MET B N 1
ATOM 8819 C CA A MET B 1 236 ? 146.831 -10.015 109.741 0.59 9.79 236 MET B CA 1
ATOM 8820 C CA B MET B 1 236 ? 146.781 -10.028 109.739 0.41 11.46 236 MET B CA 1
ATOM 8821 C C A MET B 1 236 ? 147.200 -8.917 108.758 0.59 10.17 236 MET B C 1
ATOM 8822 C C B MET B 1 236 ? 147.164 -8.946 108.739 0.41 10.97 236 MET B C 1
ATOM 8823 O O A MET B 1 236 ? 148.170 -9.051 108.003 0.59 10.57 236 MET B O 1
ATOM 8824 O O B MET B 1 236 ? 148.101 -9.119 107.948 0.41 11.10 236 MET B O 1
ATOM 8851 N N . TYR B 1 237 ? 146.421 -7.838 108.732 1.00 10.73 237 TYR B N 1
ATOM 8852 C CA . TYR B 1 237 ? 146.703 -6.741 107.819 1.00 10.56 237 TYR B CA 1
ATOM 8853 C C . TYR B 1 237 ? 148.089 -6.167 108.055 1.00 10.36 237 TYR B C 1
ATOM 8854 O O . TYR B 1 237 ? 148.774 -5.759 107.105 1.00 10.82 237 TYR B O 1
ATOM 8873 N N . GLU B 1 238 ? 148.512 -6.110 109.318 1.00 11.38 238 GLU B N 1
ATOM 8874 C CA . GLU B 1 238 ? 149.801 -5.539 109.684 1.00 13.01 238 GLU B CA 1
ATOM 8875 C C . GLU B 1 238 ? 150.960 -6.521 109.580 1.00 12.00 238 GLU B C 1
ATOM 8876 O O . GLU B 1 238 ? 152.087 -6.101 109.303 1.00 13.83 238 GLU B O 1
ATOM 8888 N N . GLY B 1 239 ? 150.729 -7.808 109.838 1.00 12.08 239 GLY B N 1
ATOM 8889 C CA . GLY B 1 239 ? 151.822 -8.758 109.970 1.00 13.01 239 GLY B CA 1
ATOM 8890 C C . GLY B 1 239 ? 151.532 -10.164 109.490 1.00 12.53 239 GLY B C 1
ATOM 8891 O O . GLY B 1 239 ? 152.289 -11.092 109.789 1.00 14.79 239 GLY B O 1
ATOM 8895 N N . GLY B 1 240 ? 150.471 -10.334 108.722 1.00 11.42 240 GLY B N 1
ATOM 8896 C CA . GLY B 1 240 ? 150.136 -11.624 108.174 1.00 11.98 240 GLY B CA 1
ATOM 8897 C C . GLY B 1 240 ? 149.601 -12.609 109.204 1.00 11.85 240 GLY B C 1
ATOM 8898 O O . GLY B 1 240 ? 149.332 -12.294 110.370 1.00 13.04 240 GLY B O 1
ATOM 8902 N N A LEU B 1 241 ? 149.424 -13.841 108.721 0.68 12.24 241 LEU B N 1
ATOM 8903 N N B LEU B 1 241 ? 149.460 -13.848 108.735 0.32 12.81 241 LEU B N 1
ATOM 8904 C CA A LEU B 1 241 ? 148.958 -14.918 109.588 0.68 13.27 241 LEU B CA 1
ATOM 8905 C CA B LEU B 1 241 ? 148.945 -14.908 109.592 0.32 13.99 241 LEU B CA 1
ATOM 8906 C C A LEU B 1 241 ? 149.880 -15.085 110.784 0.68 13.25 241 LEU B C 1
ATOM 8907 C C B LEU B 1 241 ? 149.883 -15.186 110.757 0.32 14.41 241 LEU B C 1
ATOM 8908 O O A LEU B 1 241 ? 149.423 -15.294 111.916 0.68 12.80 241 LEU B O 1
ATOM 8909 O O B LEU B 1 241 ? 149.429 -15.547 111.850 0.32 14.45 241 LEU B O 1
ATOM 8940 N N . ALA B 1 242 ? 151.190 -15.028 110.544 1.00 15.18 242 ALA B N 1
ATOM 8941 C CA . ALA B 1 242 ? 152.150 -15.294 111.606 1.00 17.66 242 ALA B CA 1
ATOM 8942 C C . ALA B 1 242 ? 151.956 -14.347 112.781 1.00 17.56 242 ALA B C 1
ATOM 8943 O O . ALA B 1 242 ? 151.963 -14.780 113.935 1.00 18.29 242 ALA B O 1
ATOM 8951 N N . ARG B 1 243 ? 151.802 -13.044 112.511 1.00 16.75 243 ARG B N 1
ATOM 8952 C CA . ARG B 1 243 ? 151.643 -12.087 113.602 1.00 16.98 243 ARG B CA 1
ATOM 8953 C C . ARG B 1 243 ? 150.371 -12.353 114.373 1.00 16.16 243 ARG B C 1
ATOM 8954 O O . ARG B 1 243 ? 150.362 -12.311 115.603 1.00 17.35 243 ARG B O 1
ATOM 8975 N N . MET B 1 244 ? 149.279 -12.613 113.667 1.00 14.59 244 MET B N 1
ATOM 8976 C CA . MET B 1 244 ? 148.020 -12.856 114.341 1.00 13.65 244 MET B CA 1
ATOM 8977 C C . MET B 1 244 ? 148.123 -14.098 115.219 1.00 13.52 244 MET B C 1
ATOM 8978 O O . MET B 1 244 ? 147.753 -14.071 116.393 1.00 14.21 244 MET B O 1
ATOM 8992 N N . TYR B 1 245 ? 148.647 -15.196 114.680 1.00 13.78 245 TYR B N 1
ATOM 8993 C CA . TYR B 1 245 ? 148.691 -16.425 115.463 1.00 14.79 245 TYR B CA 1
ATOM 8994 C C . TYR B 1 245 ? 149.618 -16.294 116.667 1.00 16.96 245 TYR B C 1
ATOM 8995 O O . TYR B 1 245 ? 149.354 -16.886 117.713 1.00 17.25 245 TYR B O 1
ATOM 9013 N N . TYR B 1 246 ? 150.698 -15.523 116.540 1.00 18.83 246 TYR B N 1
ATOM 9014 C CA . TYR B 1 246 ? 151.588 -15.271 117.666 1.00 22.14 246 TYR B CA 1
ATOM 9015 C C . TYR B 1 246 ? 150.879 -14.473 118.749 1.00 19.95 246 TYR B C 1
ATOM 9016 O O . TYR B 1 246 ? 151.129 -14.678 119.943 1.00 23.82 246 TYR B O 1
ATOM 9034 N N A SER B 1 247 ? 149.961 -13.590 118.361 0.56 18.50 247 SER B N 1
ATOM 9035 N N B SER B 1 247 ? 150.001 -13.554 118.352 0.44 19.06 247 SER B N 1
ATOM 9036 C CA A SER B 1 247 ? 149.349 -12.652 119.293 0.56 17.42 247 SER B CA 1
ATOM 9037 C CA B SER B 1 247 ? 149.352 -12.684 119.323 0.44 18.47 247 SER B CA 1
ATOM 9038 C C A SER B 1 247 ? 148.119 -13.201 120.011 0.56 16.93 247 SER B C 1
ATOM 9039 C C B SER B 1 247 ? 148.311 -13.442 120.135 0.44 17.78 247 SER B C 1
ATOM 9040 O O A SER B 1 247 ? 147.757 -12.677 121.072 0.56 17.88 247 SER B O 1
ATOM 9041 O O B SER B 1 247 ? 148.271 -13.329 121.363 0.44 18.11 247 SER B O 1
ATOM 9056 N N . VAL B 1 248 ? 147.463 -14.227 119.473 1.00 15.57 248 VAL B N 1
ATOM 9057 C CA . VAL B 1 248 ? 146.324 -14.849 120.147 1.00 13.98 248 VAL B CA 1
ATOM 9058 C C . VAL B 1 248 ? 146.799 -15.929 121.108 1.00 14.30 248 VAL B C 1
ATOM 9059 O O . VAL B 1 248 ? 147.952 -16.365 121.057 1.00 16.46 248 VAL B O 1
ATOM 9073 N N . SER B 1 249 ? 145.906 -16.378 121.983 1.00 13.33 249 SER B N 1
ATOM 9074 C CA . SER B 1 249 ? 146.277 -17.356 122.998 1.00 13.70 249 SER B CA 1
ATOM 9075 C C . SER B 1 249 ? 146.587 -18.719 122.375 1.00 15.04 249 SER B C 1
ATOM 9076 O O . SER B 1 249 ? 146.182 -19.028 121.255 1.00 14.39 249 SER B O 1
ATOM 9084 N N . ASP B 1 250 ? 147.305 -19.555 123.133 1.00 17.02 250 ASP B N 1
ATOM 9085 C CA . ASP B 1 250 ? 147.578 -20.917 122.677 1.00 18.56 250 ASP B CA 1
ATOM 9086 C C . ASP B 1 250 ? 146.293 -21.665 122.349 1.00 16.02 250 ASP B C 1
ATOM 9087 O O . ASP B 1 250 ? 146.245 -22.432 121.383 1.00 15.93 250 ASP B O 1
ATOM 9096 N N . THR B 1 251 ? 145.256 -21.493 123.166 1.00 15.93 251 THR B N 1
ATOM 9097 C CA . THR B 1 251 ? 144.005 -22.200 122.934 1.00 15.28 251 THR B CA 1
ATOM 9098 C C . THR B 1 251 ? 143.364 -21.759 121.623 1.00 13.00 251 THR B C 1
ATOM 9099 O O . THR B 1 251 ? 142.848 -22.589 120.861 1.00 12.85 251 THR B O 1
ATOM 9110 N N . ALA B 1 252 ? 143.382 -20.453 121.354 1.00 12.23 252 ALA B N 1
ATOM 9111 C CA . ALA B 1 252 ? 142.822 -19.931 120.120 1.00 10.88 252 ALA B CA 1
ATOM 9112 C C . ALA B 1 252 ? 143.640 -20.381 118.914 1.00 10.56 252 ALA B C 1
ATOM 9113 O O . ALA B 1 252 ? 143.076 -20.725 117.868 1.00 10.96 252 ALA B O 1
ATOM 9120 N N . GLU B 1 253 ? 144.967 -20.354 119.037 1.00 11.46 253 GLU B N 1
ATOM 9121 C CA . GLU B 1 253 ? 145.859 -20.729 117.943 1.00 11.54 253 GLU B CA 1
ATOM 9122 C C . GLU B 1 253 ? 145.714 -22.214 117.608 1.00 11.48 253 GLU B C 1
ATOM 9123 O O . GLU B 1 253 ? 145.484 -22.594 116.452 1.00 11.63 253 GLU B O 1
ATOM 9135 N N . PHE B 1 254 ? 145.835 -23.066 118.626 1.00 10.92 254 PHE B N 1
ATOM 9136 C CA . PHE B 1 254 ? 145.690 -24.504 118.419 1.00 11.27 254 PHE B CA 1
ATOM 9137 C C . PHE B 1 254 ? 144.311 -24.837 117.874 1.00 10.69 254 PHE B C 1
ATOM 9138 O O . PHE B 1 254 ? 144.174 -25.610 116.921 1.00 11.18 254 PHE B O 1
ATOM 9155 N N . GLY B 1 255 ? 143.272 -24.247 118.462 1.00 10.85 255 GLY B N 1
ATOM 9156 C CA . GLY B 1 255 ? 141.930 -24.483 117.970 1.00 10.70 255 GLY B CA 1
ATOM 9157 C C . GLY B 1 255 ? 141.755 -24.065 116.525 1.00 10.31 255 GLY B C 1
ATOM 9158 O O . GLY B 1 255 ? 141.140 -24.781 115.729 1.00 10.27 255 GLY B O 1
ATOM 9162 N N . GLY B 1 256 ? 142.298 -22.907 116.159 1.00 10.12 256 GLY B N 1
ATOM 9163 C CA . GLY B 1 256 ? 142.204 -22.476 114.775 1.00 10.57 256 GLY B CA 1
ATOM 9164 C C . GLY B 1 256 ? 142.912 -23.422 113.823 1.00 10.14 256 GLY B C 1
ATOM 9165 O O . GLY B 1 256 ? 142.389 -23.755 112.755 1.00 10.54 256 GLY B O 1
ATOM 9169 N N . TYR B 1 257 ? 144.114 -23.864 114.194 1.00 10.36 257 TYR B N 1
ATOM 9170 C CA . TYR B 1 257 ? 144.868 -24.741 113.305 1.00 11.94 257 TYR B CA 1
ATOM 9171 C C . TYR B 1 257 ? 144.146 -26.058 113.066 1.00 11.64 257 TYR B C 1
ATOM 9172 O O . TYR B 1 257 ? 144.233 -26.626 111.968 1.00 12.68 257 TYR B O 1
ATOM 9190 N N . LEU B 1 258 ? 143.482 -26.591 114.097 1.00 11.70 258 LEU B N 1
ATOM 9191 C CA . LEU B 1 258 ? 142.793 -27.871 113.963 1.00 12.23 258 LEU B CA 1
ATOM 9192 C C . LEU B 1 258 ? 141.440 -27.721 113.288 1.00 12.01 258 LEU B C 1
ATOM 9193 O O . LEU B 1 258 ? 141.053 -28.554 112.467 1.00 13.58 258 LEU B O 1
ATOM 9209 N N . SER B 1 259 ? 140.679 -26.701 113.667 1.00 11.53 259 SER B N 1
ATOM 9210 C CA . SER B 1 259 ? 139.297 -26.613 113.217 1.00 12.67 259 SER B CA 1
ATOM 9211 C C . SER B 1 259 ? 139.125 -25.843 111.916 1.00 11.93 259 SER B C 1
ATOM 9212 O O . SER B 1 259 ? 138.190 -26.127 111.164 1.00 12.85 259 SER B O 1
ATOM 9220 N N . GLY B 1 260 ? 140.001 -24.892 111.618 1.00 12.20 260 GLY B N 1
ATOM 9221 C CA . GLY B 1 260 ? 139.906 -24.134 110.396 1.00 12.12 260 GLY B CA 1
ATOM 9222 C C . GLY B 1 260 ? 139.798 -25.016 109.160 1.00 12.06 260 GLY B C 1
ATOM 9223 O O . GLY B 1 260 ? 138.903 -24.834 108.331 1.00 12.40 260 GLY B O 1
ATOM 9227 N N . PRO B 1 261 ? 140.726 -25.971 108.995 1.00 11.94 261 PRO B N 1
ATOM 9228 C CA . PRO B 1 261 ? 140.701 -26.832 107.799 1.00 11.70 261 PRO B CA 1
ATOM 9229 C C . PRO B 1 261 ? 139.568 -27.830 107.788 1.00 12.45 261 PRO B C 1
ATOM 9230 O O . PRO B 1 261 ? 139.343 -28.472 106.758 1.00 13.91 261 PRO B O 1
ATOM 9241 N N . ARG B 1 262 ? 138.868 -28.008 108.903 1.00 12.07 262 ARG B N 1
ATOM 9242 C CA . ARG B 1 262 ? 137.639 -28.783 108.912 1.00 12.69 262 ARG B CA 1
ATOM 9243 C C . ARG B 1 262 ? 136.468 -27.959 108.390 1.00 12.78 262 ARG B C 1
ATOM 9244 O O . ARG B 1 262 ? 135.629 -28.479 107.653 1.00 14.27 262 ARG B O 1
ATOM 9265 N N . VAL B 1 263 ? 136.422 -26.667 108.718 1.00 12.48 263 VAL B N 1
ATOM 9266 C CA . VAL B 1 263 ? 135.352 -25.790 108.247 1.00 13.08 263 VAL B CA 1
ATOM 9267 C C . VAL B 1 263 ? 135.512 -25.483 106.763 1.00 12.11 263 VAL B C 1
ATOM 9268 O O . VAL B 1 263 ? 134.538 -25.531 106.007 1.00 13.36 263 VAL B O 1
ATOM 9281 N N . ILE B 1 264 ? 136.729 -25.151 106.334 1.00 12.67 264 ILE B N 1
ATOM 9282 C CA . ILE B 1 264 ? 137.045 -24.760 104.960 1.00 12.58 264 ILE B CA 1
ATOM 9283 C C . ILE B 1 264 ? 137.979 -25.821 104.388 1.00 13.43 264 ILE B C 1
ATOM 9284 O O . ILE B 1 264 ? 139.086 -26.013 104.901 1.00 15.16 264 ILE B O 1
ATOM 9300 N N . ASP B 1 265 ? 137.554 -26.505 103.329 1.00 15.47 265 ASP B N 1
ATOM 9301 C CA . ASP B 1 265 ? 138.272 -27.700 102.897 1.00 16.86 265 ASP B CA 1
ATOM 9302 C C . ASP B 1 265 ? 138.343 -27.724 101.376 1.00 16.69 265 ASP B C 1
ATOM 9303 O O . ASP B 1 265 ? 138.051 -26.734 100.705 1.00 16.13 265 ASP B O 1
ATOM 9312 N N . ALA B 1 266 ? 138.735 -28.872 100.828 1.00 16.77 266 ALA B N 1
ATOM 9313 C CA . ALA B 1 266 ? 138.858 -28.988 99.386 1.00 17.11 266 ALA B CA 1
ATOM 9314 C C . ALA B 1 266 ? 137.519 -28.771 98.695 1.00 14.39 266 ALA B C 1
ATOM 9315 O O . ALA B 1 266 ? 137.489 -28.241 97.584 1.00 14.75 266 ALA B O 1
ATOM 9322 N N . GLY B 1 267 ? 136.408 -29.199 99.312 1.00 12.87 267 GLY B N 1
ATOM 9323 C CA . GLY B 1 267 ? 135.101 -28.933 98.728 1.00 12.52 267 GLY B CA 1
ATOM 9324 C C . GLY B 1 267 ? 134.845 -27.449 98.558 1.00 11.61 267 GLY B C 1
ATOM 9325 O O . GLY B 1 267 ? 134.324 -27.003 97.527 1.00 11.95 267 GLY B O 1
ATOM 9329 N N . THR B 1 268 ? 135.232 -26.662 99.565 1.00 11.49 268 THR B N 1
ATOM 9330 C CA . THR B 1 268 ? 135.106 -25.208 99.476 1.00 11.88 268 THR B CA 1
ATOM 9331 C C . THR B 1 268 ? 135.861 -24.663 98.267 1.00 11.56 268 THR B C 1
ATOM 9332 O O . THR B 1 268 ? 135.355 -23.784 97.552 1.00 11.05 268 THR B O 1
ATOM 9343 N N . LYS B 1 269 ? 137.080 -25.167 98.023 1.00 12.12 269 LYS B N 1
ATOM 9344 C CA . LYS B 1 269 ? 137.874 -24.683 96.896 1.00 12.30 269 LYS B CA 1
ATOM 9345 C C . LYS B 1 269 ? 137.214 -25.004 95.573 1.00 11.35 269 LYS B C 1
ATOM 9346 O O . LYS B 1 269 ? 137.290 -24.202 94.643 1.00 12.51 269 LYS B O 1
ATOM 9365 N N . GLU B 1 270 ? 136.590 -26.175 95.447 1.00 10.84 270 GLU B N 1
ATOM 9366 C CA . GLU B 1 270 ? 135.899 -26.476 94.205 1.00 11.04 270 GLU B CA 1
ATOM 9367 C C . GLU B 1 270 ? 134.748 -25.510 93.969 1.00 10.09 270 GLU B C 1
ATOM 9368 O O . GLU B 1 270 ? 134.541 -25.051 92.837 1.00 10.79 270 GLU B O 1
ATOM 9380 N N . ARG B 1 271 ? 133.992 -25.178 95.024 1.00 9.35 271 ARG B N 1
ATOM 9381 C CA . ARG B 1 271 ? 132.936 -24.191 94.850 1.00 9.76 271 ARG B CA 1
ATOM 9382 C C . ARG B 1 271 ? 133.506 -22.825 94.479 1.00 8.91 271 ARG B C 1
ATOM 9383 O O . ARG B 1 271 ? 132.950 -22.130 93.624 1.00 9.80 271 ARG B O 1
ATOM 9404 N N . MET B 1 272 ? 134.644 -22.460 95.067 1.00 8.86 272 MET B N 1
ATOM 9405 C CA . MET B 1 272 ? 135.329 -21.233 94.659 1.00 9.13 272 MET B CA 1
ATOM 9406 C C . MET B 1 272 ? 135.734 -21.279 93.190 1.00 9.19 272 MET B C 1
ATOM 9407 O O . MET B 1 272 ? 135.643 -20.263 92.490 1.00 9.26 272 MET B O 1
ATOM 9421 N N . ARG B 1 273 ? 136.189 -22.441 92.706 1.00 10.04 273 ARG B N 1
ATOM 9422 C CA . ARG B 1 273 ? 136.559 -22.548 91.295 1.00 10.27 273 ARG B CA 1
ATOM 9423 C C . ARG B 1 273 ? 135.354 -22.326 90.387 1.00 10.11 273 ARG B C 1
ATOM 9424 O O . ARG B 1 273 ? 135.477 -21.720 89.317 1.00 10.54 273 ARG B O 1
ATOM 9445 N N . ASP B 1 274 ? 134.170 -22.794 90.796 1.00 10.48 274 ASP B N 1
ATOM 9446 C CA . ASP B 1 274 ? 132.973 -22.528 90.004 1.00 11.78 274 ASP B CA 1
ATOM 9447 C C . ASP B 1 274 ? 132.642 -21.042 89.986 1.00 10.27 274 ASP B C 1
ATOM 9448 O O . ASP B 1 274 ? 132.274 -20.499 88.938 1.00 10.92 274 ASP B O 1
ATOM 9457 N N . ILE B 1 275 ? 132.755 -20.377 91.137 1.00 9.71 275 ILE B N 1
ATOM 9458 C CA . ILE B 1 275 ? 132.525 -18.934 91.222 1.00 9.53 275 ILE B CA 1
ATOM 9459 C C . ILE B 1 275 ? 133.489 -18.192 90.308 1.00 9.08 275 ILE B C 1
ATOM 9460 O O . ILE B 1 275 ? 133.105 -17.255 89.587 1.00 9.46 275 ILE B O 1
ATOM 9476 N N . LEU B 1 276 ? 134.761 -18.605 90.310 1.00 8.91 276 LEU B N 1
ATOM 9477 C CA . LEU B 1 276 ? 135.763 -17.990 89.445 1.00 9.07 276 LEU B CA 1
ATOM 9478 C C . LEU B 1 276 ? 135.397 -18.152 87.974 1.00 9.34 276 LEU B C 1
ATOM 9479 O O . LEU B 1 276 ? 135.506 -17.204 87.190 1.00 9.60 276 LEU B O 1
ATOM 9495 N N . ARG B 1 277 ? 134.971 -19.353 87.572 1.00 9.78 277 ARG B N 1
ATOM 9496 C CA . ARG B 1 277 ? 134.590 -19.575 86.177 1.00 10.66 277 ARG B CA 1
ATOM 9497 C C . ARG B 1 277 ? 133.477 -18.627 85.751 1.00 10.52 277 ARG B C 1
ATOM 9498 O O . ARG B 1 277 ? 133.478 -18.135 84.614 1.00 10.81 277 ARG B O 1
ATOM 9519 N N . GLU B 1 278 ? 132.499 -18.388 86.631 1.00 10.04 278 GLU B N 1
ATOM 9520 C CA . GLU B 1 278 ? 131.373 -17.520 86.300 1.00 10.07 278 GLU B CA 1
ATOM 9521 C C . GLU B 1 278 ? 131.757 -16.046 86.264 1.00 9.94 278 GLU B C 1
ATOM 9522 O O . GLU B 1 278 ? 131.065 -15.251 85.615 1.00 10.84 278 GLU B O 1
ATOM 9534 N N . ILE B 1 279 ? 132.867 -15.677 86.905 1.00 9.21 279 ILE B N 1
ATOM 9535 C CA . ILE B 1 279 ? 133.470 -14.364 86.706 1.00 9.01 279 ILE B CA 1
ATOM 9536 C C . ILE B 1 279 ? 134.166 -14.308 85.346 1.00 9.43 279 ILE B C 1
ATOM 9537 O O . ILE B 1 279 ? 133.948 -13.380 84.554 1.00 9.92 279 ILE B O 1
ATOM 9553 N N . GLN B 1 280 ? 135.018 -15.293 85.071 1.00 9.26 280 GLN B N 1
ATOM 9554 C CA . GLN B 1 280 ? 135.808 -15.291 83.837 1.00 10.26 280 GLN B CA 1
ATOM 9555 C C . GLN B 1 280 ? 134.933 -15.331 82.593 1.00 10.74 280 GLN B C 1
ATOM 9556 O O . GLN B 1 280 ? 135.268 -14.712 81.575 1.00 11.77 280 GLN B O 1
ATOM 9570 N N . ASP B 1 281 ? 133.831 -16.074 82.636 1.00 11.02 281 ASP B N 1
ATOM 9571 C CA . ASP B 1 281 ? 133.044 -16.313 81.436 1.00 12.32 281 ASP B CA 1
ATOM 9572 C C . ASP B 1 281 ? 132.007 -15.230 81.177 1.00 12.72 281 ASP B C 1
ATOM 9573 O O . ASP B 1 281 ? 131.274 -15.321 80.189 1.00 15.15 281 ASP B O 1
ATOM 9582 N N . GLY B 1 282 ? 131.963 -14.188 82.005 1.00 11.97 282 GLY B N 1
ATOM 9583 C CA . GLY B 1 282 ? 131.068 -13.065 81.818 1.00 12.39 282 GLY B CA 1
ATOM 9584 C C . GLY B 1 282 ? 129.661 -13.259 82.325 1.00 12.57 282 GLY B C 1
ATOM 9585 O O . GLY B 1 282 ? 128.868 -12.315 82.259 1.00 12.96 282 GLY B O 1
ATOM 9589 N N . SER B 1 283 ? 129.320 -14.440 82.836 1.00 12.11 283 SER B N 1
ATOM 9590 C CA . SER B 1 283 ? 127.931 -14.697 83.183 1.00 12.60 283 SER B CA 1
ATOM 9591 C C . SER B 1 283 ? 127.509 -13.959 84.451 1.00 11.55 283 SER B C 1
ATOM 9592 O O . SER B 1 283 ? 126.384 -13.453 84.523 1.00 12.86 283 SER B O 1
ATOM 9600 N N . PHE B 1 284 ? 128.376 -13.891 85.467 1.00 11.35 284 PHE B N 1
ATOM 9601 C CA . PHE B 1 284 ? 128.057 -13.064 86.630 1.00 11.00 284 PHE B CA 1
ATOM 9602 C C . PHE B 1 284 ? 127.800 -11.621 86.216 1.00 10.64 284 PHE B C 1
ATOM 9603 O O . PHE B 1 284 ? 126.811 -11.009 86.638 1.00 11.09 284 PHE B O 1
ATOM 9620 N N . VAL B 1 285 ? 128.688 -11.047 85.405 1.00 11.05 285 VAL B N 1
ATOM 9621 C CA . VAL B 1 285 ? 128.501 -9.654 85.028 1.00 11.48 285 VAL B CA 1
ATOM 9622 C C . VAL B 1 285 ? 127.219 -9.491 84.222 1.00 11.45 285 VAL B C 1
ATOM 9623 O O . VAL B 1 285 ? 126.493 -8.502 84.371 1.00 12.89 285 VAL B O 1
ATOM 9636 N N . HIS B 1 286 ? 126.922 -10.447 83.351 1.00 12.27 286 HIS B N 1
ATOM 9637 C CA . HIS B 1 286 ? 125.687 -10.354 82.586 1.00 13.71 286 HIS B CA 1
ATOM 9638 C C . HIS B 1 286 ? 124.478 -10.332 83.507 1.00 13.94 286 HIS B C 1
ATOM 9639 O O . HIS B 1 286 ? 123.537 -9.559 83.297 1.00 13.96 286 HIS B O 1
ATOM 9652 N N . LYS B 1 287 ? 124.487 -11.179 84.534 1.00 13.41 287 LYS B N 1
ATOM 9653 C CA . LYS B 1 287 ? 123.372 -11.233 85.471 1.00 14.43 287 LYS B CA 1
ATOM 9654 C C . LYS B 1 287 ? 123.249 -9.926 86.240 1.00 13.63 287 LYS B C 1
ATOM 9655 O O . LYS B 1 287 ? 122.141 -9.426 86.472 1.00 15.34 287 LYS B O 1
ATOM 9674 N N . LEU B 1 288 ? 124.384 -9.372 86.655 1.00 12.57 288 LEU B N 1
ATOM 9675 C CA . LEU B 1 288 ? 124.400 -8.086 87.338 1.00 12.91 288 LEU B CA 1
ATOM 9676 C C . LEU B 1 288 ? 123.798 -6.987 86.465 1.00 13.16 288 LEU B C 1
ATOM 9677 O O . LEU B 1 288 ? 122.926 -6.230 86.910 1.00 14.62 288 LEU B O 1
ATOM 9693 N N . VAL B 1 289 ? 124.266 -6.872 85.219 1.00 12.58 289 VAL B N 1
ATOM 9694 C CA . VAL B 1 289 ? 123.775 -5.823 84.331 1.00 14.10 289 VAL B CA 1
ATOM 9695 C C . VAL B 1 289 ? 122.282 -5.983 84.092 1.00 14.11 289 VAL B C 1
ATOM 9696 O O . VAL B 1 289 ? 121.533 -5.001 84.095 1.00 15.66 289 VAL B O 1
ATOM 9709 N N . ALA B 1 290 ? 121.822 -7.219 83.887 1.00 14.16 290 ALA B N 1
ATOM 9710 C CA . ALA B 1 290 ? 120.397 -7.447 83.675 1.00 15.65 290 ALA B CA 1
ATOM 9711 C C . ALA B 1 290 ? 119.588 -7.052 84.901 1.00 15.21 290 ALA B C 1
ATOM 9712 O O . ALA B 1 290 ? 118.486 -6.504 84.776 1.00 17.68 290 ALA B O 1
ATOM 9719 N N . ASP B 1 291 ? 120.107 -7.325 86.101 1.00 15.14 291 ASP B N 1
ATOM 9720 C CA . ASP B 1 291 ? 119.368 -6.946 87.298 1.00 16.17 291 ASP B CA 1
ATOM 9721 C C . ASP B 1 291 ? 119.285 -5.436 87.432 1.00 16.77 291 ASP B C 1
ATOM 9722 O O . ASP B 1 291 ? 118.249 -4.898 87.842 1.00 17.22 291 ASP B O 1
ATOM 9731 N N . VAL B 1 292 ? 120.372 -4.737 87.118 1.00 17.32 292 VAL B N 1
ATOM 9732 C CA . VAL B 1 292 ? 120.347 -3.281 87.142 1.00 19.61 292 VAL B CA 1
ATOM 9733 C C . VAL B 1 292 ? 119.286 -2.768 86.182 1.00 24.53 292 VAL B C 1
ATOM 9734 O O . VAL B 1 292 ? 118.489 -1.888 86.521 1.00 23.84 292 VAL B O 1
ATOM 9747 N N . GLU B 1 293 ? 119.260 -3.320 84.963 1.00 30.98 293 GLU B N 1
ATOM 9748 C CA . GLU B 1 293 ? 118.299 -2.873 83.956 1.00 45.63 293 GLU B CA 1
ATOM 9749 C C . GLU B 1 293 ? 116.864 -3.060 84.424 1.00 36.20 293 GLU B C 1
ATOM 9750 O O . GLU B 1 293 ? 115.991 -2.256 84.076 1.00 34.36 293 GLU B O 1
ATOM 9762 N N . GLY B 1 294 ? 116.595 -4.111 85.194 1.00 32.82 294 GLY B N 1
ATOM 9763 C CA . GLY B 1 294 ? 115.264 -4.398 85.684 1.00 31.35 294 GLY B CA 1
ATOM 9764 C C . GLY B 1 294 ? 114.843 -3.658 86.932 1.00 30.19 294 GLY B C 1
ATOM 9765 O O . GLY B 1 294 ? 113.717 -3.854 87.395 1.00 32.69 294 GLY B O 1
ATOM 9769 N N . GLY B 1 295 ? 115.698 -2.807 87.486 1.00 26.86 295 GLY B N 1
ATOM 9770 C CA . GLY B 1 295 ? 115.374 -2.061 88.685 1.00 25.39 295 GLY B CA 1
ATOM 9771 C C . GLY B 1 295 ? 116.035 -2.565 89.948 1.00 22.60 295 GLY B C 1
ATOM 9772 O O . GLY B 1 295 ? 115.577 -2.221 91.046 1.00 23.88 295 GLY B O 1
ATOM 9776 N N . ASN B 1 296 ? 117.087 -3.372 89.830 1.00 20.05 296 ASN B N 1
ATOM 9777 C CA . ASN B 1 296 ? 117.814 -3.906 90.979 1.00 19.00 296 ASN B CA 1
ATOM 9778 C C . ASN B 1 296 ? 116.948 -4.817 91.834 1.00 18.43 296 ASN B C 1
ATOM 9779 O O . ASN B 1 296 ? 117.159 -4.902 93.037 1.00 17.34 296 ASN B O 1
ATOM 9790 N N . LYS B 1 297 ? 115.989 -5.520 91.236 1.00 20.21 297 LYS B N 1
ATOM 9791 C CA . LYS B 1 297 ? 115.034 -6.270 92.046 1.00 21.39 297 LYS B CA 1
ATOM 9792 C C . LYS B 1 297 ? 115.703 -7.408 92.806 1.00 18.94 297 LYS B C 1
ATOM 9793 O O . LYS B 1 297 ? 115.412 -7.617 93.989 1.00 17.91 297 LYS B O 1
ATOM 9812 N N . GLN B 1 298 ? 116.580 -8.172 92.158 1.00 18.23 298 GLN B N 1
ATOM 9813 C CA . GLN B 1 298 ? 117.196 -9.283 92.873 1.00 18.10 298 GLN B CA 1
ATOM 9814 C C . GLN B 1 298 ? 118.164 -8.771 93.928 1.00 14.94 298 GLN B C 1
ATOM 9815 O O . GLN B 1 298 ? 118.208 -9.290 95.051 1.00 15.63 298 GLN B O 1
ATOM 9829 N N . LEU B 1 299 ? 118.941 -7.742 93.591 1.00 14.35 299 LEU B N 1
ATOM 9830 C CA . LEU B 1 299 ? 119.841 -7.143 94.568 1.00 13.16 299 LEU B CA 1
ATOM 9831 C C . LEU B 1 299 ? 119.068 -6.649 95.781 1.00 12.93 299 LEU B C 1
ATOM 9832 O O . LEU B 1 299 ? 119.477 -6.881 96.919 1.00 13.34 299 LEU B O 1
ATOM 9848 N N . GLU B 1 300 ? 117.946 -5.965 95.556 1.00 14.10 300 GLU B N 1
ATOM 9849 C CA . GLU B 1 300 ? 117.192 -5.410 96.674 1.00 15.54 300 GLU B CA 1
ATOM 9850 C C . GLU B 1 300 ? 116.561 -6.507 97.512 1.00 16.22 300 GLU B C 1
ATOM 9851 O O . GLU B 1 300 ? 116.476 -6.377 98.735 1.00 16.48 300 GLU B O 1
ATOM 9863 N N . GLU B 1 301 ? 116.121 -7.597 96.885 1.00 17.16 301 GLU B N 1
ATOM 9864 C CA . GLU B 1 301 ? 115.557 -8.700 97.654 1.00 18.18 301 GLU B CA 1
ATOM 9865 C C . GLU B 1 301 ? 116.613 -9.364 98.527 1.00 16.92 301 GLU B C 1
ATOM 9866 O O . GLU B 1 301 ? 116.368 -9.653 99.703 1.00 17.20 301 GLU B O 1
ATOM 9878 N N . LEU B 1 302 ? 117.788 -9.633 97.966 1.00 15.04 302 LEU B N 1
ATOM 9879 C CA . LEU B 1 302 ? 118.851 -10.246 98.754 1.00 14.70 302 LEU B CA 1
ATOM 9880 C C . LEU B 1 302 ? 119.354 -9.286 99.824 1.00 13.86 302 LEU B C 1
ATOM 9881 O O . LEU B 1 302 ? 119.693 -9.716 100.935 1.00 15.35 302 LEU B O 1
ATOM 9897 N N . ARG B 1 303 ? 119.354 -7.979 99.535 1.00 13.61 303 ARG B N 1
ATOM 9898 C CA . ARG B 1 303 ? 119.771 -6.994 100.528 1.00 14.38 303 ARG B CA 1
ATOM 9899 C C . ARG B 1 303 ? 118.840 -7.030 101.728 1.00 16.44 303 ARG B C 1
ATOM 9900 O O . ARG B 1 303 ? 119.280 -6.984 102.884 1.00 17.24 303 ARG B O 1
ATOM 9921 N N . ARG B 1 304 ? 117.533 -7.076 101.463 1.00 17.02 304 ARG B N 1
ATOM 9922 C CA . ARG B 1 304 ? 116.542 -7.128 102.527 1.00 20.18 304 ARG B CA 1
ATOM 9923 C C . ARG B 1 304 ? 116.678 -8.413 103.328 1.00 19.92 304 ARG B C 1
ATOM 9924 O O . ARG B 1 304 ? 116.598 -8.394 104.562 1.00 21.13 304 ARG B O 1
ATOM 9945 N N . GLN B 1 305 ? 116.870 -9.546 102.650 1.00 19.93 305 GLN B N 1
ATOM 9946 C CA . GLN B 1 305 ? 116.992 -10.808 103.372 1.00 22.48 305 GLN B CA 1
ATOM 9947 C C . GLN B 1 305 ? 118.165 -10.766 104.340 1.00 21.96 305 GLN B C 1
ATOM 9948 O O . GLN B 1 305 ? 118.047 -11.172 105.500 1.00 22.96 305 GLN B O 1
ATOM 9962 N N . ASN B 1 306 ? 119.314 -10.286 103.872 1.00 20.35 306 ASN B N 1
ATOM 9963 C CA . ASN B 1 306 ? 120.491 -10.195 104.725 1.00 20.62 306 ASN B CA 1
ATOM 9964 C C . ASN B 1 306 ? 120.279 -9.197 105.856 1.00 21.36 306 ASN B C 1
ATOM 9965 O O . ASN B 1 306 ? 120.699 -9.445 106.995 1.00 21.56 306 ASN B O 1
ATOM 9976 N N . ALA B 1 307 ? 119.599 -8.079 105.581 1.00 20.34 307 ALA B N 1
ATOM 9977 C CA . ALA B 1 307 ? 119.406 -7.068 106.614 1.00 21.57 307 ALA B CA 1
ATOM 9978 C C . ALA B 1 307 ? 118.563 -7.583 107.763 1.00 21.24 307 ALA B C 1
ATOM 9979 O O . ALA B 1 307 ? 118.683 -7.067 108.874 1.00 22.18 307 ALA B O 1
ATOM 9986 N N . GLU B 1 308 ? 117.734 -8.591 107.516 1.00 19.38 308 GLU B N 1
ATOM 9987 C CA . GLU B 1 308 ? 116.852 -9.179 108.510 1.00 19.71 308 GLU B CA 1
ATOM 9988 C C . GLU B 1 308 ? 117.502 -10.297 109.327 1.00 17.21 308 GLU B C 1
ATOM 9989 O O . GLU B 1 308 ? 116.843 -10.883 110.193 1.00 18.62 308 GLU B O 1
ATOM 10001 N N . HIS B 1 309 ? 118.768 -10.599 109.103 1.00 14.75 309 HIS B N 1
ATOM 10002 C CA . HIS B 1 309 ? 119.393 -11.678 109.849 1.00 12.89 309 HIS B CA 1
ATOM 10003 C C . HIS B 1 309 ? 119.441 -11.356 111.346 1.00 12.20 309 HIS B C 1
ATOM 10004 O O . HIS B 1 309 ? 119.685 -10.207 111.721 1.00 12.25 309 HIS B O 1
ATOM 10017 N N . PRO B 1 310 ? 119.244 -12.344 112.228 1.00 12.34 310 PRO B N 1
ATOM 10018 C CA . PRO B 1 310 ? 119.269 -12.052 113.677 1.00 12.87 310 PRO B CA 1
ATOM 10019 C C . PRO B 1 310 ? 120.571 -11.448 114.200 1.00 10.94 310 PRO B C 1
ATOM 10020 O O . PRO B 1 310 ? 120.542 -10.795 115.249 1.00 10.87 310 PRO B O 1
ATOM 10031 N N . ILE B 1 311 ? 121.710 -11.632 113.533 1.00 10.71 311 ILE B N 1
ATOM 10032 C CA . ILE B 1 311 ? 122.940 -11.007 114.022 1.00 10.00 311 ILE B CA 1
ATOM 10033 C C . ILE B 1 311 ? 122.830 -9.498 113.951 1.00 10.01 311 ILE B C 1
ATOM 10034 O O . ILE B 1 311 ? 123.502 -8.785 114.700 1.00 10.52 311 ILE B O 1
ATOM 10050 N N . GLU B 1 312 ? 122.019 -8.983 113.029 1.00 10.56 312 GLU B N 1
ATOM 10051 C CA . GLU B 1 312 ? 121.857 -7.545 112.909 1.00 10.46 312 GLU B CA 1
ATOM 10052 C C . GLU B 1 312 ? 121.044 -6.989 114.064 1.00 12.25 312 GLU B C 1
ATOM 10053 O O . GLU B 1 312 ? 121.296 -5.870 114.526 1.00 13.33 312 GLU B O 1
ATOM 10065 N N . VAL B 1 313 ? 120.077 -7.753 114.561 1.00 11.98 313 VAL B N 1
ATOM 10066 C CA . VAL B 1 313 ? 119.259 -7.289 115.680 1.00 11.74 313 VAL B CA 1
ATOM 10067 C C . VAL B 1 313 ? 120.123 -7.105 116.924 1.00 12.17 313 VAL B C 1
ATOM 10068 O O . VAL B 1 313 ? 120.155 -6.036 117.550 1.00 12.40 313 VAL B O 1
ATOM 10081 N N . VAL B 1 314 ? 120.809 -8.164 117.326 1.00 11.58 314 VAL B N 1
ATOM 10082 C CA . VAL B 1 314 ? 121.582 -8.084 118.556 1.00 11.37 314 VAL B CA 1
ATOM 10083 C C . VAL B 1 314 ? 122.783 -7.170 118.386 1.00 11.54 314 VAL B C 1
ATOM 10084 O O . VAL B 1 314 ? 123.207 -6.504 119.334 1.00 12.06 314 VAL B O 1
ATOM 10097 N N . GLY B 1 315 ? 123.349 -7.110 117.185 1.00 11.68 315 GLY B N 1
ATOM 10098 C CA . GLY B 1 315 ? 124.496 -6.251 116.972 1.00 11.62 315 GLY B CA 1
ATOM 10099 C C . GLY B 1 315 ? 124.187 -4.784 117.187 1.00 11.16 315 GLY B C 1
ATOM 10100 O O . GLY B 1 315 ? 125.001 -4.051 117.732 1.00 11.17 315 GLY B O 1
ATOM 10104 N N . LYS B 1 316 ? 123.036 -4.317 116.703 1.00 12.48 316 LYS B N 1
ATOM 10105 C CA . LYS B 1 316 ? 122.690 -2.916 116.900 1.00 13.47 316 LYS B CA 1
ATOM 10106 C C . LYS B 1 316 ? 122.580 -2.599 118.383 1.00 12.53 316 LYS B C 1
ATOM 10107 O O . LYS B 1 316 ? 123.020 -1.537 118.835 1.00 14.16 316 LYS B O 1
ATOM 10126 N N . LYS B 1 317 ? 122.006 -3.521 119.156 1.00 13.48 317 LYS B N 1
ATOM 10127 C CA . LYS B 1 317 ? 121.874 -3.325 120.591 1.00 13.75 317 LYS B CA 1
ATOM 10128 C C . LYS B 1 317 ? 123.237 -3.228 121.265 1.00 12.68 317 LYS B C 1
ATOM 10129 O O . LYS B 1 317 ? 123.477 -2.358 122.111 1.00 14.04 317 LYS B O 1
ATOM 10148 N N . LEU B 1 318 ? 124.141 -4.135 120.928 1.00 11.30 318 LEU B N 1
ATOM 10149 C CA . LEU B 1 318 ? 125.433 -4.163 121.603 1.00 10.63 318 LEU B CA 1
ATOM 10150 C C . LEU B 1 318 ? 126.336 -3.025 121.162 1.00 11.06 318 LEU B C 1
ATOM 10151 O O . LEU B 1 318 ? 127.066 -2.466 121.986 1.00 11.98 318 LEU B O 1
ATOM 10167 N N . ARG B 1 319 ? 126.318 -2.664 119.873 1.00 10.62 319 ARG B N 1
ATOM 10168 C CA . ARG B 1 319 ? 127.156 -1.554 119.451 1.00 11.31 319 ARG B CA 1
ATOM 10169 C C . ARG B 1 319 ? 126.712 -0.252 120.098 1.00 12.36 319 ARG B C 1
ATOM 10170 O O . ARG B 1 319 ? 127.530 0.654 120.287 1.00 13.72 319 ARG B O 1
ATOM 10191 N N . ASP B 1 320 ? 125.436 -0.156 120.478 1.00 14.35 320 ASP B N 1
ATOM 10192 C CA . ASP B 1 320 ? 124.957 1.038 121.163 1.00 17.82 320 ASP B CA 1
ATOM 10193 C C . ASP B 1 320 ? 125.597 1.203 122.539 1.00 18.21 320 ASP B C 1
ATOM 10194 O O . ASP B 1 320 ? 125.565 2.308 123.087 1.00 20.60 320 ASP B O 1
ATOM 10203 N N . LEU B 1 321 ? 126.186 0.140 123.100 1.00 16.50 321 LEU B N 1
ATOM 10204 C CA . LEU B 1 321 ? 126.905 0.193 124.373 1.00 16.90 321 LEU B CA 1
ATOM 10205 C C . LEU B 1 321 ? 128.338 0.696 124.245 1.00 17.25 321 LEU B C 1
ATOM 10206 O O . LEU B 1 321 ? 128.973 0.978 125.268 1.00 19.97 321 LEU B O 1
ATOM 10222 N N A MET B 1 322 ? 128.843 0.800 123.026 0.58 16.13 322 MET B N 1
ATOM 10223 N N B MET B 1 322 ? 128.879 0.819 123.038 0.42 17.54 322 MET B N 1
ATOM 10224 C CA A MET B 1 322 ? 130.249 1.062 122.754 0.58 16.73 322 MET B CA 1
ATOM 10225 C CA B MET B 1 322 ? 130.323 0.995 122.850 0.42 19.01 322 MET B CA 1
ATOM 10226 C C A MET B 1 322 ? 130.364 2.493 122.276 0.58 20.39 322 MET B C 1
ATOM 10227 C C B MET B 1 322 ? 130.611 2.368 122.229 0.42 20.28 322 MET B C 1
ATOM 10228 O O A MET B 1 322 ? 129.904 2.832 121.181 0.58 23.55 322 MET B O 1
ATOM 10229 O O B MET B 1 322 ? 130.520 2.545 121.009 0.42 21.17 322 MET B O 1
ATOM 10256 N N . SER B 1 323 ? 130.978 3.334 123.090 1.00 21.37 323 SER B N 1
ATOM 10257 C CA . SER B 1 323 ? 131.085 4.734 122.695 1.00 26.36 323 SER B CA 1
ATOM 10258 C C . SER B 1 323 ? 132.147 4.955 121.628 1.00 28.51 323 SER B C 1
ATOM 10259 O O . SER B 1 323 ? 132.028 5.888 120.824 1.00 32.04 323 SER B O 1
ATOM 10268 N N . TRP B 1 324 ? 133.184 4.122 121.599 1.00 28.37 324 TRP B N 1
ATOM 10269 C CA . TRP B 1 324 ? 134.280 4.322 120.663 1.00 30.26 324 TRP B CA 1
ATOM 10270 C C . TRP B 1 324 ? 133.940 3.912 119.232 1.00 36.97 324 TRP B C 1
ATOM 10271 O O . TRP B 1 324 ? 134.713 4.233 118.323 1.00 37.96 324 TRP B O 1
ATOM 10292 N N . VAL B 1 325 ? 132.821 3.227 119.001 1.00 41.49 325 VAL B N 1
ATOM 10293 C CA . VAL B 1 325 ? 132.394 2.908 117.635 1.00 44.56 325 VAL B CA 1
ATOM 10294 C C . VAL B 1 325 ? 131.328 3.902 117.180 1.00 45.79 325 VAL B C 1
ATOM 10295 O O . VAL B 1 325 ? 130.751 4.625 117.995 1.00 46.06 325 VAL B O 1
#

Solvent-accessible surface area: 24289 Å² total; per-residue (Å²): 91,56,98,49,147,77,13,72,49,68,43,0,76,63,63,82,0,0,0,2,8,22,46,67,44,0,57,0,0,0,16,0,0,91,84,15,51,6,96,11,66,0,1,17,136,133,67,14,208,31,28,83,94,0,105,153,59,56,8,90,15,40,42,11,31,88,0,0,141,44,0,48,0,0,0,1,28,10,93,30,41,37,19,35,145,35,12,67,52,43,0,86,82,36,24,65,109,30,6,2,0,0,2,6,103,0,15,6,15,56,39,23,57,2,160,23,41,90,65,0,9,0,0,0,0,2,16,6,17,58,1,135,18,3,46,115,7,16,90,89,52,99,3,2,2,1,3,0,0,38,82,44,65,75,166,61,47,0,49,42,3,0,7,0,0,0,47,0,2,0,1,1,94,10,0,0,19,108,12,71,8,95,28,4,2,2,1,19,1,0,0,20,3,0,0,6,2,0,0,0,0,24,0,0,21,6,0,3,55,4,0,62,141,47,65,17,50,30,41,4,0,0,1,5,0,2,6,46,0,53,79,8,0,24,25,0,22,74,9,0,4,42,106,0,10,168,61,24,51,56,4,4,3,0,0,1,9,38,4,0,65,89,0,11,48,86,34,0,36,75,64,0,85,49,3,8,108,62,0,73,101,22,50,14,4,137,90,3,41,50,20,44,141,47,33,40,141,64,4,77,72,32,91,124,97,13,41,115,20,80,0,1,104,9,0,107,106,1,19,126,30,6,65,55,68,104,50,93,50,149,80,15,74,50,69,57,0,76,63,45,86,0,0,0,0,4,6,33,95,48,0,49,0,2,0,13,0,0,94,89,14,51,6,111,18,80,0,0,3,94,164,73,20,212,13,45,80,70,0,97,138,63,61,10,78,23,53,61,9,26,70,1,0,110,45,0,30,0,0,0,2,28,6,92,28,38,39,9,35,148,18,7,64,52,40,0,71,94,29,12,103,98,19,2,0,0,0,2,9,79,0,6,1,15,55,37,27,59,2,152,28,34,88,62,0,8,0,0,0,0,2,17,8,14,49,5,151,19,3,46,106,3,18,92,80,53,91,2,2,1,0,3,0,0,39,91,51,59,70,167,61,60,1,57,44,2,0,5,0,0,0,47,0,2,0,2,0,92,12,0,0,19,101,12,71,7,107,28,4,2,8,1,18,1,0,0,22,4,0,0,7,1,0,0,0,0,23,0,0,21,9,0,1,42,3,0,49,115,54,64,12,45,32,34,2,0,0,0,5,0,0,8,47,0,49,86,8,1,26,16,1,15,79,16,0,0,35,115,0,6,193,57,27,53,48,5,4,4,0,0,1,9,37,5,0,62,93,0,7,50,78,34,0,51,86,58,0,101,66,2,9,147,62,0,65,77,21,54,15,4,135,90,4,44,47,20,45,140,52,34,37,139,66,2,81,93,30,88,132,97,17,34,103,19,76,0,2,107,7,0,118,99,0,17,128,26,7,70,57,56